Protein AF-A0A1G2L7D9-F1 (afdb_monomer_lite)

Sequence (430 aa):
MPPEPERQTEIPTSLQSEPVTEPSEKPWQTIEQIKQSLFDPHIISKKHDHEGRMATASEITRRRHESQSLRVDIGGRENTLAQIEQQTSVLSALKAEKIIVLEQRTENVLVRLKSILNIKDRSVGALETEIGSLTTEIETLVTQTEEARMELAMLRQPQENIPDPRKLLEAYYEKMETVPLTNTEKRELLKPEMLVELSTEEYIALWRRLNPHFLSHVTRQGFRDHNAMVYHSAGLQEFHNGLVSVLEDEKILRPPIAVHEGLRSRDEATVKRFLDDWVLQAENEEEAKDRLNRLLHFSFATAPKYPDQTAVHFAAQIVADGYYGGERNNESFFIYPSDILASQHHFAFNGWEKDFTQPQSETKWNDVFIWPSSVDNPGVLVDAGMVFLPETTLVDPETGSKYTSEMRTAEGEEKRVMIEDEKLISAFVK

pLDDT: mean 85.29, std 15.27, range [30.12, 97.19]

Secondary structure (DSSP, 8-state):
-PPPPP---PPPS------------PPPPPHHHHHHHHH-HHHHHHHH-HHHHHHHHHHHHHHHHHHHHHHHHHHHHHHHHHHHHHHHHHHHHHHHHHHHHHHHHHTSHHHHHHHHTTPPPHHHHHHHHHHHHHHHHHHHHHHHHHHHHHHHHHHHHHHHTSPPHHHHHHHHHHHHTTPPPPHHHHHHH--HHHHTTS-HHHHHHHHTTS-S-EEEEEE-EEE------GGG-TTTT-EEEHHHHHHHTTTEE--HHHHHS--SS--HHHHHHHHHTTTTT-SSHHHHHHHHHHHHH--SSSS-HHHHHHSEEEEESS--HHHH-SSTT--EEEEEEHHHHHHHSEEEESSS---SSS--SSGGG-EEEEE-S-SSS--EEGGGSEEE--SS----TTT--SS-EEEEEETTEEEEEE---HHHHHHH--

Radius of gyration: 44.43 Å; chains: 1; bounding box: 146×57×122 Å

Organism: NCBI:txid1802279

Structure (mmCIF, N/CA/C/O backbone):
data_AF-A0A1G2L7D9-F1
#
_entry.id   AF-A0A1G2L7D9-F1
#
loop_
_atom_site.group_PDB
_atom_site.id
_atom_site.type_symbol
_atom_site.label_atom_id
_atom_site.label_alt_id
_atom_site.label_comp_id
_atom_site.label_asym_id
_atom_site.label_entity_id
_atom_site.label_seq_id
_atom_site.pdbx_PDB_ins_code
_atom_site.Cartn_x
_atom_site.Cartn_y
_atom_site.Cartn_z
_atom_site.occupancy
_atom_site.B_iso_or_equiv
_atom_site.auth_seq_id
_atom_site.auth_comp_id
_atom_site.auth_asym_id
_atom_site.auth_atom_id
_atom_site.pdbx_PDB_model_num
ATOM 1 N N . MET A 1 1 ? 75.742 32.828 -12.464 1.00 40.09 1 MET A N 1
ATOM 2 C CA . MET A 1 1 ? 74.617 33.350 -11.663 1.00 40.09 1 MET A CA 1
ATOM 3 C C . MET A 1 1 ? 73.713 32.177 -11.337 1.00 40.09 1 MET A C 1
ATOM 5 O O . MET A 1 1 ? 73.421 31.432 -12.266 1.00 40.09 1 MET A O 1
ATOM 9 N N . PRO A 1 2 ? 73.378 31.940 -10.061 1.00 41.34 2 PRO A N 1
ATOM 10 C CA . PRO A 1 2 ? 72.496 30.842 -9.676 1.00 41.34 2 PRO A CA 1
ATOM 11 C C . PRO A 1 2 ? 71.041 31.168 -10.062 1.00 41.34 2 PRO A C 1
ATOM 13 O O . PRO A 1 2 ? 70.712 32.353 -10.164 1.00 41.34 2 PRO A O 1
ATOM 16 N N . PRO A 1 3 ? 70.181 30.160 -10.289 1.00 39.09 3 PRO A N 1
ATOM 17 C CA . PRO A 1 3 ? 68.755 30.390 -10.468 1.00 39.09 3 PRO A CA 1
ATOM 18 C C . PRO A 1 3 ? 68.093 30.717 -9.120 1.00 39.09 3 PRO A C 1
ATOM 20 O O . PRO A 1 3 ? 68.515 30.227 -8.071 1.00 39.09 3 PRO A O 1
ATOM 23 N N . GLU A 1 4 ? 67.090 31.595 -9.165 1.00 38.69 4 GLU A N 1
ATOM 24 C CA . GLU A 1 4 ? 66.264 32.006 -8.025 1.00 38.69 4 GLU A CA 1
ATOM 25 C C . GLU A 1 4 ? 65.520 30.819 -7.386 1.00 38.69 4 GLU A C 1
ATOM 27 O O . GLU A 1 4 ? 65.162 29.872 -8.090 1.00 38.69 4 GLU A O 1
ATOM 32 N N . PRO A 1 5 ? 65.255 30.861 -6.067 1.00 39.12 5 PRO A N 1
ATOM 33 C CA . PRO A 1 5 ? 64.509 29.814 -5.386 1.00 39.12 5 PRO A CA 1
ATOM 34 C C . PRO A 1 5 ? 63.020 29.875 -5.750 1.00 39.12 5 PRO A C 1
ATOM 36 O O . PRO A 1 5 ? 62.409 30.945 -5.804 1.00 39.12 5 PRO A O 1
ATOM 39 N N . GLU A 1 6 ? 62.442 28.697 -5.971 1.00 36.28 6 GLU A N 1
ATOM 40 C CA . GLU A 1 6 ? 61.023 28.485 -6.246 1.00 36.28 6 GLU A CA 1
ATOM 41 C C . GLU A 1 6 ? 60.144 29.092 -5.141 1.00 36.28 6 GLU A C 1
ATOM 43 O O . GLU A 1 6 ? 60.313 28.816 -3.950 1.00 36.28 6 GLU A O 1
ATOM 48 N N . ARG A 1 7 ? 59.167 29.917 -5.540 1.00 33.38 7 ARG A N 1
ATOM 49 C CA . ARG A 1 7 ? 58.072 30.338 -4.661 1.00 33.38 7 ARG A CA 1
ATOM 50 C C . ARG A 1 7 ? 57.238 29.113 -4.304 1.00 33.38 7 ARG A C 1
ATOM 52 O O . ARG A 1 7 ? 56.515 28.592 -5.148 1.00 33.38 7 ARG A O 1
ATOM 59 N N . GLN A 1 8 ? 57.290 28.715 -3.039 1.00 33.31 8 GLN A N 1
ATOM 60 C CA . GLN A 1 8 ? 56.286 27.848 -2.439 1.00 33.31 8 GLN A CA 1
ATOM 61 C C . GLN A 1 8 ? 54.942 28.585 -2.450 1.00 33.31 8 GLN A C 1
ATOM 63 O O . GLN A 1 8 ? 54.751 29.571 -1.742 1.00 33.31 8 GLN A O 1
ATOM 68 N N . THR A 1 9 ? 54.012 28.135 -3.287 1.00 35.41 9 THR A N 1
ATOM 69 C CA . THR A 1 9 ? 52.592 28.449 -3.126 1.00 35.41 9 THR A CA 1
ATOM 70 C C . THR A 1 9 ? 52.074 27.686 -1.914 1.00 35.41 9 THR A C 1
ATOM 72 O O . THR A 1 9 ? 51.945 26.463 -1.952 1.00 35.41 9 THR A O 1
ATOM 75 N N . GLU A 1 10 ? 51.809 28.419 -0.836 1.00 32.94 10 GLU A N 1
ATOM 76 C CA . GLU A 1 10 ? 51.094 27.939 0.342 1.00 32.94 10 GLU A CA 1
ATOM 77 C C . GLU A 1 10 ? 49.702 27.437 -0.070 1.00 32.94 10 GLU A C 1
ATOM 79 O O . GLU A 1 10 ? 48.875 28.182 -0.600 1.00 32.94 10 GLU A O 1
ATOM 84 N N . ILE A 1 11 ? 49.454 26.147 0.153 1.00 34.97 11 ILE A N 1
ATOM 85 C CA . ILE A 1 11 ? 48.125 25.543 0.063 1.00 34.97 11 ILE A CA 1
ATOM 86 C C . ILE A 1 11 ? 47.335 26.015 1.297 1.00 34.97 11 ILE A C 1
ATOM 88 O O . ILE A 1 11 ? 47.858 25.909 2.408 1.00 34.97 11 ILE A O 1
ATOM 92 N N . PRO A 1 12 ? 46.094 26.516 1.157 1.00 31.91 12 PRO A N 1
ATOM 93 C CA . PRO A 1 12 ? 45.300 26.952 2.298 1.00 31.91 12 PRO A CA 1
ATOM 94 C C . PRO A 1 12 ? 45.054 25.808 3.287 1.00 31.91 12 PRO A C 1
ATOM 96 O O . PRO A 1 12 ? 44.470 24.779 2.941 1.00 31.91 12 PRO A O 1
ATOM 99 N N . THR A 1 13 ? 45.453 26.019 4.539 1.00 35.25 13 THR A N 1
ATOM 100 C CA . THR A 1 13 ? 45.227 25.136 5.691 1.00 35.25 13 THR A CA 1
ATOM 101 C C . THR A 1 13 ? 43.737 25.078 6.063 1.00 35.25 13 THR A C 1
ATOM 103 O O . THR A 1 13 ? 43.309 25.644 7.063 1.00 35.25 13 THR A O 1
ATOM 106 N N . SER A 1 14 ? 42.921 24.418 5.239 1.00 38.12 14 SER A N 1
ATOM 107 C CA . SER A 1 14 ? 41.521 24.079 5.565 1.00 38.12 14 SER A CA 1
ATOM 108 C C . SER A 1 14 ? 41.103 22.673 5.117 1.00 38.12 14 SER A C 1
ATOM 110 O O . SER A 1 14 ? 39.926 22.339 5.127 1.00 38.12 14 SER A O 1
ATOM 112 N N . LEU A 1 15 ? 42.072 21.811 4.801 1.00 36.34 15 LEU A N 1
ATOM 113 C CA . LEU A 1 15 ? 41.866 20.373 4.616 1.00 36.34 15 LEU A CA 1
ATOM 114 C C . LEU A 1 15 ? 42.503 19.616 5.786 1.00 36.34 15 LEU A C 1
ATOM 116 O O . LEU A 1 15 ? 43.471 18.880 5.623 1.00 36.34 15 LEU A O 1
ATOM 120 N N . GLN A 1 16 ? 41.981 19.833 6.993 1.00 31.48 16 GLN A N 1
ATOM 121 C CA . GLN A 1 16 ? 42.098 18.817 8.033 1.00 31.48 16 GLN A CA 1
ATOM 122 C C . GLN A 1 16 ? 40.957 17.838 7.794 1.00 31.48 16 GLN A C 1
ATOM 124 O O . GLN A 1 16 ? 39.798 18.141 8.057 1.00 31.48 16 GLN A O 1
ATOM 129 N N . SER A 1 17 ? 41.307 16.695 7.212 1.00 36.06 17 SER A N 1
ATOM 130 C CA . SER A 1 17 ? 40.458 15.516 7.135 1.00 36.06 17 SER A CA 1
ATOM 131 C C . SER A 1 17 ? 39.914 15.208 8.527 1.00 36.06 17 SER A C 1
ATOM 133 O O . SER A 1 17 ? 40.682 14.839 9.422 1.00 36.06 17 SER A O 1
ATOM 135 N N . GLU A 1 18 ? 38.605 15.364 8.709 1.00 33.50 18 GLU A N 1
ATOM 136 C CA . GLU A 1 18 ? 37.915 14.712 9.815 1.00 33.50 18 GLU A CA 1
ATOM 137 C C . GLU A 1 18 ? 38.240 13.212 9.756 1.00 33.50 18 GLU A C 1
ATOM 139 O O . GLU A 1 18 ? 38.334 12.647 8.658 1.00 33.50 18 GLU A O 1
ATOM 144 N N . PRO A 1 19 ? 38.483 12.555 10.901 1.00 30.12 19 PRO A N 1
ATOM 145 C CA . PRO A 1 19 ? 38.727 11.127 10.903 1.00 30.12 19 PRO A CA 1
ATOM 146 C C . PRO A 1 19 ? 37.493 10.452 10.310 1.00 30.12 19 PRO A C 1
ATOM 148 O O . PRO A 1 19 ? 36.387 10.603 10.825 1.00 30.12 19 PRO A O 1
ATOM 151 N N . VAL A 1 20 ? 37.701 9.727 9.210 1.00 39.03 20 VAL A N 1
ATOM 152 C CA . VAL A 1 20 ? 36.717 8.815 8.637 1.00 39.03 20 VAL A CA 1
ATOM 153 C C . VAL A 1 20 ? 36.419 7.786 9.719 1.00 39.03 20 VAL A C 1
ATOM 155 O O . VAL A 1 20 ? 37.150 6.814 9.894 1.00 39.03 20 VAL A O 1
ATOM 158 N N . THR A 1 21 ? 35.377 8.033 10.510 1.00 34.94 21 THR A N 1
ATOM 159 C CA . THR A 1 21 ? 34.722 6.976 11.265 1.00 34.94 21 THR A CA 1
ATOM 160 C C . THR A 1 21 ? 34.215 5.998 10.226 1.00 34.94 21 THR A C 1
ATOM 162 O O . THR A 1 21 ? 33.288 6.322 9.481 1.00 34.94 21 THR A O 1
ATOM 165 N N . GLU A 1 22 ? 34.862 4.834 10.147 1.00 33.78 22 GLU A N 1
ATOM 166 C CA . GLU A 1 22 ? 34.307 3.674 9.461 1.00 33.78 22 GLU A CA 1
ATOM 167 C C . GLU A 1 22 ? 32.828 3.574 9.855 1.00 33.78 22 GLU A C 1
ATOM 169 O O . GLU A 1 22 ? 32.513 3.635 11.054 1.00 33.78 22 GLU A O 1
ATOM 174 N N . PRO A 1 23 ? 31.899 3.513 8.885 1.00 36.91 23 PRO A N 1
ATOM 175 C CA . PRO A 1 23 ? 30.508 3.306 9.216 1.00 36.91 23 PRO A CA 1
ATOM 176 C C . PRO A 1 23 ? 30.445 1.967 9.937 1.00 36.91 23 PRO A C 1
ATOM 178 O O . PRO A 1 23 ? 30.709 0.925 9.349 1.00 36.91 23 PRO A O 1
ATOM 181 N N . SER A 1 24 ? 30.142 2.023 11.234 1.00 34.25 24 SER A N 1
ATOM 182 C CA . SER A 1 24 ? 29.704 0.877 12.017 1.00 34.25 24 SER A CA 1
ATOM 183 C C . SER A 1 24 ? 28.683 0.125 11.168 1.00 34.25 24 SER A C 1
ATOM 185 O O . SER A 1 24 ? 27.582 0.635 10.936 1.00 34.25 24 SER A O 1
ATOM 187 N N . GLU A 1 25 ? 29.091 -1.020 10.615 1.00 38.12 25 GLU A N 1
ATOM 188 C CA . GLU A 1 25 ? 28.216 -1.887 9.842 1.00 38.12 25 GLU A CA 1
ATOM 189 C C . GLU A 1 25 ? 27.104 -2.324 10.791 1.00 38.12 25 GLU A C 1
ATOM 191 O O . GLU A 1 25 ? 27.263 -3.224 11.620 1.00 38.12 25 GLU A O 1
ATOM 196 N N . LYS A 1 26 ? 25.965 -1.626 10.723 1.00 45.72 26 LYS A N 1
ATOM 197 C CA . LYS A 1 26 ? 24.742 -2.107 11.349 1.00 45.72 26 LYS A CA 1
ATOM 198 C C . LYS A 1 26 ? 24.518 -3.520 10.801 1.00 45.72 26 LYS A C 1
ATOM 200 O O . LYS A 1 26 ? 24.588 -3.691 9.583 1.00 45.72 26 LYS A O 1
ATOM 205 N N . PRO A 1 27 ? 24.253 -4.519 11.657 1.00 53.59 27 PRO A N 1
ATOM 206 C CA . PRO A 1 27 ? 23.970 -5.862 11.181 1.00 53.59 27 PRO A CA 1
ATOM 207 C C . PRO A 1 27 ? 22.823 -5.796 10.171 1.00 53.59 27 PRO A C 1
ATOM 209 O O . PRO A 1 27 ? 21.796 -5.164 10.440 1.00 53.59 27 PRO A O 1
ATOM 212 N N . TRP A 1 28 ? 23.035 -6.408 9.004 1.00 60.31 28 TRP A N 1
ATOM 213 C CA . TRP A 1 28 ? 22.030 -6.510 7.953 1.00 60.31 28 TRP A CA 1
ATOM 214 C C . TRP A 1 28 ? 20.752 -7.097 8.554 1.00 60.31 28 TRP A C 1
ATOM 216 O O . TRP A 1 28 ? 20.782 -8.166 9.166 1.00 60.31 28 TRP A O 1
ATOM 226 N N . GLN A 1 29 ? 19.646 -6.364 8.435 1.00 78.19 29 GLN A N 1
ATOM 227 C CA . GLN A 1 29 ? 18.351 -6.865 8.876 1.00 78.19 29 GLN A CA 1
ATOM 228 C C . GLN A 1 29 ? 17.922 -8.007 7.957 1.00 78.19 29 GLN A C 1
ATOM 230 O O . GLN A 1 29 ? 18.119 -7.930 6.744 1.00 78.19 29 GLN A O 1
ATOM 235 N N . THR A 1 30 ? 17.333 -9.061 8.519 1.00 88.19 30 THR A N 1
ATOM 236 C CA . THR A 1 30 ? 16.725 -10.112 7.691 1.00 88.19 30 THR A CA 1
ATOM 237 C C . THR A 1 30 ? 15.450 -9.587 7.030 1.00 88.19 30 THR A C 1
ATOM 239 O O . THR A 1 30 ? 14.830 -8.639 7.525 1.00 88.19 30 THR A O 1
ATOM 242 N N . ILE A 1 31 ? 15.021 -10.224 5.938 1.00 87.69 31 ILE A N 1
ATOM 243 C CA . ILE A 1 31 ? 13.773 -9.878 5.244 1.00 87.69 31 ILE A CA 1
ATOM 244 C C . ILE A 1 31 ? 12.590 -9.898 6.223 1.00 87.69 31 ILE A C 1
ATOM 246 O O . ILE A 1 31 ? 11.779 -8.975 6.242 1.00 87.69 31 ILE A O 1
ATOM 250 N N . GLU A 1 32 ? 12.530 -10.882 7.120 1.00 90.19 32 GLU A N 1
ATOM 251 C CA . GLU A 1 32 ? 11.483 -10.999 8.140 1.00 90.19 32 GLU A CA 1
ATOM 252 C C . GLU A 1 32 ? 11.496 -9.834 9.132 1.00 90.19 32 GLU A C 1
ATOM 254 O O . GLU A 1 32 ? 10.436 -9.359 9.536 1.00 90.19 32 GLU A O 1
ATOM 259 N N . GLN A 1 33 ? 12.677 -9.342 9.519 1.00 91.56 33 GLN A N 1
ATOM 260 C CA . GLN A 1 33 ? 12.797 -8.180 10.405 1.00 91.56 33 GLN A CA 1
ATOM 261 C C . GLN A 1 33 ? 12.321 -6.896 9.716 1.00 91.56 33 GLN A C 1
ATOM 263 O O . GLN A 1 33 ? 11.715 -6.026 10.354 1.00 91.56 33 GLN A O 1
ATOM 268 N N . ILE A 1 34 ? 12.564 -6.782 8.410 1.00 90.81 34 ILE A N 1
ATOM 269 C CA . ILE A 1 34 ? 12.076 -5.662 7.608 1.00 90.81 34 ILE A CA 1
ATOM 270 C C . ILE A 1 34 ? 10.555 -5.757 7.448 1.00 90.81 34 ILE A C 1
ATOM 272 O O . ILE A 1 34 ? 9.870 -4.777 7.740 1.00 90.81 34 ILE A O 1
ATOM 276 N N . LYS A 1 35 ? 10.002 -6.935 7.120 1.00 93.25 35 LYS A N 1
ATOM 277 C CA . LYS A 1 35 ? 8.545 -7.164 7.076 1.00 93.25 35 LYS A CA 1
ATOM 278 C C . LYS A 1 35 ? 7.879 -6.817 8.408 1.00 93.25 35 LYS A C 1
ATOM 280 O O . LYS A 1 35 ? 6.889 -6.096 8.434 1.00 93.25 35 LYS A O 1
ATOM 285 N N . GLN A 1 36 ? 8.459 -7.236 9.529 1.00 93.06 36 GLN A N 1
ATOM 286 C CA . GLN A 1 36 ? 7.995 -6.848 10.864 1.00 93.06 36 GLN A CA 1
ATOM 287 C C . GLN A 1 36 ? 7.987 -5.324 11.061 1.00 93.06 36 GLN A C 1
ATOM 289 O O . GLN A 1 36 ? 7.012 -4.767 11.555 1.00 93.06 36 GLN A O 1
ATOM 294 N N . SER A 1 37 ? 9.036 -4.625 10.631 1.00 92.25 37 SER A N 1
ATOM 295 C CA . SER A 1 37 ? 9.110 -3.159 10.728 1.00 92.25 37 SER A CA 1
ATOM 296 C C . SER A 1 37 ? 8.090 -2.442 9.827 1.00 92.25 37 SER A C 1
ATOM 298 O O . SER A 1 37 ? 7.632 -1.342 10.152 1.00 92.25 37 SER A O 1
ATOM 300 N N . LEU A 1 38 ? 7.727 -3.059 8.701 1.00 93.75 38 LEU A N 1
ATOM 301 C CA . LEU A 1 38 ? 6.766 -2.527 7.737 1.00 93.75 38 LEU A CA 1
ATOM 302 C C . LEU A 1 38 ? 5.308 -2.833 8.094 1.00 93.75 38 LEU A C 1
ATOM 304 O O . LEU A 1 38 ? 4.444 -2.011 7.789 1.00 93.75 38 LEU A O 1
ATOM 308 N N . PHE A 1 39 ? 5.027 -3.961 8.745 1.00 95.12 39 PHE A N 1
ATOM 309 C CA . PHE A 1 39 ? 3.656 -4.460 8.871 1.00 95.12 39 PHE A CA 1
ATOM 310 C C . PHE A 1 39 ? 3.193 -4.742 10.298 1.00 95.12 39 PHE A C 1
ATOM 312 O O . PHE A 1 39 ? 1.989 -4.773 10.508 1.00 95.12 39 PHE A O 1
ATOM 319 N N . ASP A 1 40 ? 4.079 -4.927 11.285 1.00 94.94 40 ASP A N 1
ATOM 320 C CA . ASP A 1 40 ? 3.654 -5.233 12.658 1.00 94.94 40 ASP A CA 1
ATOM 321 C C . ASP A 1 40 ? 3.187 -3.953 13.389 1.00 94.94 40 ASP A C 1
ATOM 323 O O . ASP A 1 40 ? 4.020 -3.108 13.756 1.00 94.94 40 ASP A O 1
ATOM 327 N N . PRO A 1 41 ? 1.880 -3.806 13.697 1.00 94.31 41 PRO A N 1
ATOM 328 C CA . PRO A 1 41 ? 1.344 -2.622 14.373 1.00 94.31 41 PRO A CA 1
ATOM 329 C C . PRO A 1 41 ? 1.965 -2.378 15.753 1.00 94.31 41 PRO A C 1
ATOM 331 O O . PRO A 1 41 ? 2.072 -1.237 16.215 1.00 94.31 41 PRO A O 1
ATOM 334 N N . HIS A 1 42 ? 2.406 -3.436 16.438 1.00 92.94 42 HIS A N 1
ATOM 335 C CA . HIS A 1 42 ? 3.079 -3.324 17.725 1.00 92.94 42 HIS A CA 1
ATOM 336 C C . HIS A 1 42 ? 4.458 -2.675 17.585 1.00 92.94 42 HIS A C 1
ATOM 338 O O . HIS A 1 42 ? 4.832 -1.824 18.401 1.00 92.94 42 HIS A O 1
ATOM 344 N N . ILE A 1 43 ? 5.221 -3.073 16.567 1.00 94.38 43 ILE A N 1
ATOM 345 C CA . ILE A 1 43 ? 6.553 -2.523 16.297 1.00 94.38 43 ILE A CA 1
ATOM 346 C C . ILE A 1 43 ? 6.427 -1.086 15.793 1.00 94.38 43 ILE A C 1
ATOM 348 O O . ILE A 1 43 ? 7.104 -0.198 16.318 1.00 94.38 43 ILE A O 1
ATOM 352 N N . ILE A 1 44 ? 5.499 -0.840 14.866 1.00 95.06 44 ILE A N 1
ATOM 353 C CA . ILE A 1 44 ? 5.209 0.494 14.326 1.00 95.06 44 ILE A CA 1
ATOM 354 C C . ILE A 1 44 ? 4.811 1.448 15.457 1.00 95.06 44 ILE A C 1
ATOM 356 O O . ILE A 1 44 ? 5.441 2.491 15.636 1.00 95.06 44 ILE A O 1
ATOM 360 N N . SER A 1 45 ? 3.837 1.068 16.292 1.00 94.94 45 SER A N 1
ATOM 361 C CA . SER A 1 45 ? 3.395 1.911 17.414 1.00 94.94 45 SER A CA 1
ATOM 362 C C . SER A 1 45 ? 4.506 2.202 18.418 1.00 94.94 45 SER A C 1
ATOM 364 O O . SER A 1 45 ? 4.590 3.308 18.942 1.00 94.94 45 SER A O 1
ATOM 366 N N . LYS A 1 46 ? 5.403 1.242 18.680 1.00 93.75 46 LYS A N 1
ATOM 367 C CA . LYS A 1 46 ? 6.550 1.461 19.572 1.00 93.75 46 LYS A CA 1
ATOM 368 C C . LYS A 1 46 ? 7.486 2.555 19.052 1.00 93.75 46 LYS A C 1
ATOM 370 O O . LYS A 1 46 ? 8.083 3.257 19.866 1.00 93.75 46 LYS A O 1
ATOM 375 N N . LYS A 1 47 ? 7.638 2.660 17.731 1.00 92.81 47 LYS A N 1
ATOM 376 C CA . LYS A 1 47 ? 8.557 3.596 17.077 1.00 92.81 47 LYS A CA 1
ATOM 377 C C . LYS A 1 47 ? 7.930 4.970 16.837 1.00 92.81 47 LYS A C 1
ATOM 379 O O . LYS A 1 47 ? 8.609 5.970 17.041 1.00 92.81 47 LYS A O 1
ATOM 384 N N . HIS A 1 48 ? 6.663 5.015 16.426 1.00 93.12 48 HIS A N 1
ATOM 385 C CA . HIS A 1 48 ? 6.026 6.242 15.930 1.00 93.12 48 HIS A CA 1
ATOM 386 C C . HIS A 1 48 ? 4.968 6.842 16.858 1.00 93.12 48 HIS A C 1
ATOM 388 O O . HIS A 1 48 ? 4.681 8.026 16.728 1.00 93.12 48 HIS A O 1
ATOM 394 N N . ASP A 1 49 ? 4.396 6.066 17.783 1.00 93.81 49 ASP A N 1
ATOM 395 C CA . ASP A 1 49 ? 3.280 6.522 18.619 1.00 93.81 49 ASP A CA 1
ATOM 396 C C . ASP A 1 49 ? 3.403 6.017 20.065 1.00 93.81 49 ASP A C 1
ATOM 398 O O . ASP A 1 49 ? 2.568 5.277 20.594 1.00 93.81 49 ASP A O 1
ATOM 402 N N . HIS A 1 50 ? 4.506 6.389 20.723 1.00 92.94 50 HIS A N 1
ATOM 403 C CA . HIS A 1 50 ? 4.735 6.007 22.117 1.00 92.94 50 HIS A CA 1
ATOM 404 C C . HIS A 1 50 ? 3.641 6.560 23.045 1.00 92.94 50 HIS A C 1
ATOM 406 O O . HIS A 1 50 ? 3.154 5.844 23.922 1.00 92.94 50 HIS A O 1
ATOM 412 N N . GLU A 1 51 ? 3.230 7.812 22.838 1.00 93.75 51 GLU A N 1
ATOM 413 C CA . GLU A 1 51 ? 2.203 8.464 23.650 1.00 93.75 51 GLU A CA 1
ATOM 414 C C . GLU A 1 51 ? 0.825 7.826 23.448 1.00 93.75 51 GLU A C 1
ATOM 416 O O . GLU A 1 51 ? 0.186 7.452 24.435 1.00 93.75 51 GLU A O 1
ATOM 421 N N . GLY A 1 52 ? 0.388 7.612 22.200 1.00 93.56 52 GLY A N 1
ATOM 422 C CA . GLY A 1 52 ? -0.880 6.949 21.894 1.00 93.56 52 GLY A CA 1
ATOM 423 C C . GLY A 1 52 ? -0.926 5.510 22.403 1.00 93.56 52 GLY A C 1
ATOM 424 O O . GLY A 1 52 ? -1.948 5.074 22.948 1.00 93.56 52 GLY A O 1
ATOM 425 N N . ARG A 1 53 ? 0.205 4.795 22.359 1.00 93.69 53 ARG A N 1
ATOM 426 C CA . ARG A 1 53 ? 0.344 3.460 22.958 1.00 93.69 53 ARG A CA 1
ATOM 427 C C . ARG A 1 53 ? 0.123 3.499 24.469 1.00 93.69 53 ARG A C 1
ATOM 429 O O . ARG A 1 53 ? -0.631 2.680 24.998 1.00 93.69 53 ARG A O 1
ATOM 436 N N . MET A 1 54 ? 0.776 4.425 25.169 1.00 94.94 54 MET A N 1
ATOM 437 C CA . MET A 1 54 ? 0.655 4.560 26.625 1.00 94.94 54 MET A CA 1
ATOM 438 C C . MET A 1 54 ? -0.747 5.019 27.041 1.00 94.94 54 MET A C 1
ATOM 440 O O . MET A 1 54 ? -1.302 4.492 28.011 1.00 94.94 54 MET A O 1
ATOM 444 N N . ALA A 1 55 ? -1.351 5.938 26.287 1.00 94.94 55 ALA A N 1
ATOM 445 C CA . ALA A 1 55 ? -2.721 6.390 26.496 1.00 94.94 55 ALA A CA 1
ATOM 446 C C . ALA A 1 55 ? -3.726 5.241 26.316 1.00 94.94 55 ALA A C 1
ATOM 448 O O . ALA A 1 55 ? -4.545 4.997 27.202 1.00 94.94 55 ALA A O 1
ATOM 449 N N . THR A 1 56 ? -3.613 4.471 25.230 1.00 94.50 56 THR A N 1
ATOM 450 C CA . THR A 1 56 ? -4.488 3.318 24.955 1.00 94.50 56 THR A CA 1
ATOM 451 C C . THR A 1 56 ? -4.337 2.230 26.017 1.00 94.50 56 THR A C 1
ATOM 453 O O . THR A 1 56 ? -5.333 1.694 26.503 1.00 94.50 56 THR A O 1
ATOM 456 N N . ALA A 1 57 ? -3.107 1.930 26.447 1.00 94.38 57 ALA A N 1
ATOM 457 C CA . ALA A 1 57 ? -2.857 0.967 27.520 1.00 94.38 57 ALA A CA 1
ATOM 458 C C . ALA A 1 57 ? -3.460 1.420 28.863 1.00 94.38 57 ALA A C 1
ATOM 460 O O . ALA A 1 57 ? -4.036 0.609 29.598 1.00 94.38 57 ALA A O 1
ATOM 461 N N . SER A 1 58 ? -3.361 2.716 29.168 1.00 95.12 58 SER A N 1
ATOM 462 C CA . SER A 1 58 ? -3.948 3.314 30.371 1.00 95.12 58 SER A CA 1
ATOM 463 C C . SER A 1 58 ? -5.474 3.259 30.329 1.00 95.12 58 SER A C 1
ATOM 465 O O . SER A 1 58 ? -6.099 2.845 31.305 1.00 95.12 58 SER A O 1
ATOM 467 N N . GLU A 1 59 ? -6.078 3.583 29.184 1.00 94.50 59 GLU A N 1
ATOM 468 C CA . GLU A 1 59 ? -7.525 3.509 28.982 1.00 94.50 59 GLU A CA 1
ATOM 469 C C . GLU A 1 59 ? -8.034 2.068 29.102 1.00 94.50 59 GLU A C 1
ATOM 471 O O . GLU A 1 59 ? -8.970 1.810 29.856 1.00 94.50 59 GLU A O 1
ATOM 476 N N . ILE A 1 60 ? -7.372 1.098 28.463 1.00 94.81 60 ILE A N 1
ATOM 477 C CA . ILE A 1 60 ? -7.692 -0.332 28.604 1.00 94.81 60 ILE A CA 1
ATOM 478 C C . ILE A 1 60 ? -7.646 -0.765 30.073 1.00 94.81 60 ILE A C 1
ATOM 480 O O . ILE A 1 60 ? -8.544 -1.466 30.546 1.00 94.81 60 ILE A O 1
ATOM 484 N N . THR A 1 61 ? -6.614 -0.348 30.807 1.00 95.25 61 THR A N 1
ATOM 485 C CA . THR A 1 61 ? -6.460 -0.681 32.230 1.00 95.25 61 THR A CA 1
ATOM 486 C C . THR A 1 61 ? -7.590 -0.077 33.058 1.00 95.25 61 THR A C 1
ATOM 488 O O . THR A 1 61 ? -8.208 -0.776 33.862 1.00 95.25 61 THR A O 1
ATOM 491 N N . ARG A 1 62 ? -7.923 1.193 32.807 1.00 93.56 62 ARG A N 1
ATOM 492 C CA . ARG A 1 62 ? -9.023 1.894 33.470 1.00 93.56 62 ARG A CA 1
ATOM 493 C C . ARG A 1 62 ? -10.368 1.214 33.211 1.00 93.56 62 ARG A C 1
ATOM 495 O O . ARG A 1 62 ? -11.104 0.973 34.161 1.00 93.56 62 ARG A O 1
ATOM 502 N N . ARG A 1 63 ? -10.664 0.838 31.961 1.00 92.12 63 ARG A N 1
ATOM 503 C CA . ARG A 1 63 ? -11.910 0.140 31.589 1.00 92.12 63 ARG A CA 1
ATOM 504 C C . ARG A 1 63 ? -12.019 -1.249 32.199 1.00 92.12 63 ARG A C 1
ATOM 506 O O . ARG A 1 63 ? -13.095 -1.636 32.645 1.00 92.12 63 ARG A O 1
ATOM 513 N N . ARG A 1 64 ? -10.911 -1.992 32.274 1.00 92.62 64 ARG A N 1
ATOM 514 C CA . ARG A 1 64 ? -10.878 -3.283 32.980 1.00 92.62 64 ARG A CA 1
ATOM 515 C C . ARG A 1 64 ? -11.185 -3.113 34.464 1.00 92.62 64 ARG A C 1
ATOM 517 O O . ARG A 1 64 ? -11.960 -3.897 35.001 1.00 92.62 64 ARG A O 1
ATOM 524 N N . HIS A 1 65 ? -10.615 -2.092 35.101 1.00 92.75 65 HIS A N 1
ATOM 525 C CA . HIS A 1 65 ? -10.877 -1.810 36.509 1.00 92.75 65 HIS A CA 1
ATOM 526 C C . HIS A 1 65 ? -12.333 -1.384 36.752 1.00 92.75 65 HIS A C 1
ATOM 528 O O . HIS A 1 65 ? -12.978 -1.922 37.644 1.00 92.75 65 HIS A O 1
ATOM 534 N N . GLU A 1 66 ? -12.872 -0.495 35.912 1.00 91.25 66 GLU A N 1
ATOM 535 C CA . GLU A 1 66 ? -14.277 -0.062 35.935 1.00 91.25 66 GLU A CA 1
ATOM 536 C C . GLU A 1 66 ? -15.234 -1.257 35.780 1.00 91.25 66 GLU A C 1
ATOM 538 O O . GLU A 1 66 ? -16.134 -1.451 36.596 1.00 91.25 66 GLU A O 1
ATOM 543 N N . SER A 1 67 ? -14.977 -2.124 34.796 1.00 90.75 67 SER A N 1
ATOM 544 C CA . SER A 1 67 ? -15.760 -3.343 34.561 1.00 90.75 67 SER A CA 1
ATOM 545 C C . SER A 1 67 ? -15.683 -4.321 35.736 1.00 90.75 67 SER A C 1
ATOM 547 O O . SER A 1 67 ? -16.696 -4.895 36.137 1.00 90.75 67 SER A O 1
ATOM 549 N N . GLN A 1 68 ? -14.495 -4.500 36.321 1.00 91.75 68 GLN A N 1
ATOM 550 C CA . GLN A 1 68 ? -14.311 -5.369 37.478 1.00 91.75 68 GLN A CA 1
ATOM 551 C C . GLN A 1 68 ? -15.029 -4.826 38.717 1.00 91.75 68 GLN A C 1
ATOM 553 O O . GLN A 1 68 ? -15.700 -5.604 39.390 1.00 91.75 68 GLN A O 1
ATOM 558 N N . SER A 1 69 ? -14.920 -3.523 38.998 1.00 92.00 69 SER A N 1
ATOM 559 C CA . SER A 1 69 ? -15.617 -2.875 40.117 1.00 92.00 69 SER A CA 1
ATOM 560 C C . SER A 1 69 ? -17.126 -3.050 39.989 1.00 92.00 69 SER A C 1
ATOM 562 O O . SER A 1 69 ? -17.750 -3.602 40.888 1.00 92.00 69 SER A O 1
ATOM 564 N N . LEU A 1 70 ? -17.696 -2.713 38.827 1.00 91.81 70 LEU A N 1
ATOM 565 C CA . LEU A 1 70 ? -19.130 -2.876 38.575 1.00 91.81 70 LEU A CA 1
ATOM 566 C C . LEU A 1 70 ? -19.576 -4.332 38.690 1.00 91.81 70 LEU A C 1
ATOM 568 O O . LEU A 1 70 ? -20.646 -4.609 39.219 1.00 91.81 70 LEU A O 1
ATOM 572 N N . ARG A 1 71 ? -18.755 -5.288 38.245 1.00 91.94 71 ARG A N 1
ATOM 573 C CA . ARG A 1 71 ? -19.067 -6.713 38.400 1.00 91.94 71 ARG A CA 1
ATOM 574 C C . ARG A 1 71 ? -19.101 -7.144 39.868 1.00 91.94 71 ARG A C 1
ATOM 576 O O . ARG A 1 71 ? -19.934 -7.975 40.225 1.00 91.94 71 ARG A O 1
ATOM 583 N N . VAL A 1 72 ? -18.209 -6.607 40.702 1.00 93.12 72 VAL A N 1
ATOM 584 C CA . VAL A 1 72 ? -18.229 -6.845 42.152 1.00 93.12 72 VAL A CA 1
ATOM 585 C C . VAL A 1 72 ? -19.475 -6.219 42.777 1.00 93.12 72 VAL A C 1
ATOM 587 O O . VAL A 1 72 ? -20.165 -6.907 43.527 1.00 93.12 72 VAL A O 1
ATOM 590 N N . ASP A 1 73 ? -19.809 -4.978 42.420 1.00 92.06 73 ASP A N 1
ATOM 591 C CA . ASP A 1 73 ? -20.984 -4.269 42.944 1.00 92.06 73 ASP A CA 1
ATOM 592 C C . ASP A 1 73 ? -22.293 -4.980 42.563 1.00 92.06 73 ASP A C 1
ATOM 594 O O . ASP A 1 73 ? -23.149 -5.221 43.417 1.00 92.06 73 ASP A O 1
ATOM 598 N N . ILE A 1 74 ? -22.420 -5.405 41.300 1.00 92.69 74 ILE A N 1
ATOM 599 C CA . ILE A 1 74 ? -23.564 -6.181 40.803 1.00 92.69 74 ILE A CA 1
ATOM 600 C C . ILE A 1 74 ? -23.672 -7.511 41.545 1.00 92.69 74 ILE A C 1
ATOM 602 O O . ILE A 1 74 ? -24.739 -7.817 42.068 1.00 92.69 74 ILE A O 1
ATOM 606 N N . GLY A 1 75 ? -22.580 -8.275 41.659 1.00 91.94 75 GLY A N 1
ATOM 607 C CA . GLY A 1 75 ? -22.597 -9.550 42.383 1.00 91.94 75 GLY A CA 1
ATOM 608 C C . GLY A 1 75 ? -22.941 -9.384 43.869 1.00 91.94 75 GLY A C 1
ATOM 609 O O . GLY A 1 75 ? -23.663 -10.200 44.441 1.00 91.94 75 GLY A O 1
ATOM 610 N N . GLY A 1 76 ? -22.477 -8.299 44.498 1.00 92.06 76 GLY A N 1
ATOM 611 C CA . GLY A 1 76 ? -22.862 -7.929 45.858 1.00 92.06 76 GLY A CA 1
ATOM 612 C C . GLY A 1 76 ? -24.362 -7.658 45.978 1.00 92.06 76 GLY A C 1
ATOM 613 O O . GLY A 1 76 ? -25.014 -8.191 46.878 1.00 92.06 76 GLY A O 1
ATOM 614 N N . ARG A 1 77 ? -24.934 -6.885 45.047 1.00 92.12 77 ARG A N 1
ATOM 615 C CA . ARG A 1 77 ? -26.360 -6.538 45.078 1.00 92.12 77 ARG A CA 1
ATOM 616 C C . ARG A 1 77 ? -27.271 -7.706 44.699 1.00 92.12 77 ARG A C 1
ATOM 618 O O . ARG A 1 77 ? -28.331 -7.844 45.305 1.00 92.12 77 ARG A O 1
ATOM 625 N N . GLU A 1 78 ? -26.843 -8.583 43.790 1.00 93.38 78 GLU A N 1
ATOM 626 C CA . GLU A 1 78 ? -27.519 -9.850 43.470 1.00 93.38 78 GLU A CA 1
ATOM 627 C C . GLU A 1 78 ? -27.608 -10.764 44.697 1.00 93.38 78 GLU A C 1
ATOM 629 O O . GLU A 1 78 ? -28.672 -11.314 44.978 1.00 93.38 78 GLU A O 1
ATOM 634 N N . ASN A 1 79 ? -26.529 -10.868 45.481 1.00 94.00 79 ASN A N 1
ATOM 635 C CA . ASN A 1 79 ? -26.541 -11.629 46.732 1.00 94.00 79 ASN A CA 1
ATOM 636 C C . ASN A 1 79 ? -27.521 -11.040 47.756 1.00 94.00 79 ASN A C 1
ATOM 638 O O . ASN A 1 79 ? -28.270 -11.787 48.384 1.00 94.00 79 ASN A O 1
ATOM 642 N N . THR A 1 80 ? -27.550 -9.713 47.914 1.00 91.94 80 THR A N 1
ATOM 643 C CA . THR A 1 80 ? -28.510 -9.047 48.810 1.00 91.94 80 THR A CA 1
ATOM 644 C C . THR A 1 80 ? -29.951 -9.276 48.357 1.00 91.94 80 THR A C 1
ATOM 646 O O . THR A 1 80 ? -30.804 -9.589 49.183 1.00 91.94 80 THR A O 1
ATOM 649 N N . LEU A 1 81 ? -30.230 -9.167 47.053 1.00 93.88 81 LEU A N 1
ATOM 650 C CA . LEU A 1 81 ? -31.556 -9.442 46.499 1.00 93.88 81 LEU A CA 1
ATOM 651 C C . LEU A 1 81 ? -31.987 -10.886 46.795 1.00 93.88 81 LEU A C 1
ATOM 653 O O . LEU A 1 81 ? -33.083 -11.100 47.305 1.00 93.88 81 LEU A O 1
ATOM 657 N N . ALA A 1 82 ? -31.103 -11.861 46.566 1.00 93.75 82 ALA A N 1
ATOM 658 C CA . ALA A 1 82 ? -31.381 -13.266 46.856 1.00 93.75 82 ALA A CA 1
ATOM 659 C C . ALA A 1 82 ? -31.680 -13.512 48.349 1.00 93.75 82 ALA A C 1
ATOM 661 O O . ALA A 1 82 ? -32.568 -14.297 48.681 1.00 93.75 82 ALA A O 1
ATOM 662 N N . GLN A 1 83 ? -30.982 -12.819 49.258 1.00 94.00 83 GLN A N 1
ATOM 663 C CA . GLN A 1 83 ? -31.253 -12.895 50.699 1.00 94.00 83 GLN A CA 1
ATOM 664 C C . GLN A 1 83 ? -32.629 -12.321 51.064 1.00 94.00 83 GLN A C 1
ATOM 666 O O . GLN A 1 83 ? -33.358 -12.953 51.830 1.00 94.00 83 GLN A O 1
ATOM 671 N N . ILE A 1 84 ? -33.005 -11.166 50.503 1.00 92.75 84 ILE A N 1
ATOM 672 C CA . ILE A 1 84 ? -34.317 -10.539 50.737 1.00 92.75 84 ILE A CA 1
ATOM 673 C C . ILE A 1 84 ? -35.438 -11.436 50.198 1.00 92.75 84 ILE A C 1
ATOM 675 O O . ILE A 1 84 ? -36.423 -11.684 50.896 1.00 92.75 84 ILE A O 1
ATOM 679 N N . GLU A 1 85 ? -35.289 -11.976 48.986 1.00 92.44 85 GLU A N 1
ATOM 680 C CA . GLU A 1 85 ? -36.273 -12.882 48.381 1.00 92.44 85 GLU A CA 1
ATOM 681 C C . GLU A 1 85 ? -36.429 -14.170 49.209 1.00 92.44 85 GLU A C 1
ATOM 683 O O . GLU A 1 85 ? -37.552 -14.612 49.475 1.00 92.44 85 GLU A O 1
ATOM 688 N N . GLN A 1 86 ? -35.321 -14.728 49.712 1.00 94.75 86 GLN A N 1
ATOM 689 C CA . GLN A 1 86 ? -35.347 -15.879 50.615 1.00 94.75 86 GLN A CA 1
ATOM 690 C C . GLN A 1 86 ? -36.076 -15.559 51.930 1.00 94.75 86 GLN A C 1
ATOM 692 O O . GLN A 1 86 ? -36.938 -16.332 52.355 1.00 94.75 86 GLN A O 1
ATOM 697 N N . GLN A 1 87 ? -35.770 -14.426 52.570 1.00 94.69 87 GLN A N 1
ATOM 698 C CA . GLN A 1 87 ? -36.438 -13.995 53.805 1.00 94.69 87 GLN A CA 1
ATOM 699 C C . GLN A 1 87 ? -37.939 -13.776 53.588 1.00 94.69 87 GLN A C 1
ATOM 701 O O . GLN A 1 87 ? -38.756 -14.273 54.366 1.00 94.69 87 GLN A O 1
ATOM 706 N N . THR A 1 88 ? -38.310 -13.117 52.491 1.00 93.62 88 THR A N 1
ATOM 707 C CA . THR A 1 88 ? -39.707 -12.875 52.110 1.00 93.62 88 THR A CA 1
ATOM 708 C C . THR A 1 88 ? -40.465 -14.188 51.929 1.00 93.62 88 THR A C 1
ATOM 710 O O . THR A 1 88 ? -41.591 -14.328 52.416 1.00 93.62 88 THR A O 1
ATOM 713 N N . SER A 1 89 ? -39.844 -15.183 51.286 1.00 93.88 89 SER A N 1
ATOM 714 C CA . SER A 1 89 ? -40.431 -16.515 51.115 1.00 93.88 89 SER A CA 1
ATOM 715 C C . SER A 1 89 ? -40.653 -17.225 52.453 1.00 93.88 89 SER A C 1
ATOM 717 O O . SER A 1 89 ? -41.699 -17.847 52.643 1.00 93.88 89 SER A O 1
ATOM 719 N N . VAL A 1 90 ? -39.695 -17.139 53.384 1.00 95.44 90 VAL A N 1
ATOM 720 C CA . VAL A 1 90 ? -39.812 -17.750 54.719 1.00 95.44 90 VAL A CA 1
ATOM 721 C C . VAL A 1 90 ? -40.937 -17.098 55.523 1.00 95.44 90 VAL A C 1
ATOM 723 O O . VAL A 1 90 ? -41.790 -17.806 56.061 1.00 95.44 90 VAL A O 1
ATOM 726 N N . LEU A 1 91 ? -40.992 -15.763 55.570 1.00 93.94 91 LEU A N 1
ATOM 727 C CA . LEU A 1 91 ? -42.048 -15.048 56.293 1.00 93.94 91 LEU A CA 1
ATOM 728 C C . LEU A 1 91 ? -43.429 -15.285 55.677 1.00 93.94 91 LEU A C 1
ATOM 730 O O . LEU A 1 91 ? -44.408 -15.444 56.406 1.00 93.94 91 LEU A O 1
ATOM 734 N N . SER A 1 92 ? -43.515 -15.376 54.349 1.00 92.88 92 SER A N 1
ATOM 735 C CA . SER A 1 92 ? -44.768 -15.686 53.652 1.00 92.88 92 SER A CA 1
ATOM 736 C C . SER A 1 92 ? -45.286 -17.084 53.998 1.00 92.88 92 SER A C 1
ATOM 738 O O . SER A 1 92 ? -46.481 -17.247 54.251 1.00 92.88 92 SER A O 1
ATOM 740 N N . ALA A 1 93 ? -44.399 -18.082 54.077 1.00 93.88 93 ALA A N 1
ATOM 741 C CA . ALA A 1 93 ? -44.758 -19.432 54.507 1.00 93.88 93 ALA A CA 1
ATOM 742 C C . ALA A 1 93 ? -45.233 -19.459 55.971 1.00 93.88 93 ALA A C 1
ATOM 744 O O . ALA A 1 93 ? -46.274 -20.045 56.270 1.00 93.88 93 ALA A O 1
ATOM 745 N N . LEU A 1 94 ? -44.528 -18.760 56.869 1.00 94.31 94 LEU A N 1
ATOM 746 C CA . LEU A 1 94 ? -44.911 -18.649 58.279 1.00 94.31 94 LEU A CA 1
ATOM 747 C C . LEU A 1 94 ? -46.268 -17.948 58.450 1.00 94.31 94 LEU A C 1
ATOM 749 O O . LEU A 1 94 ? -47.108 -18.390 59.233 1.00 94.31 94 LEU A O 1
ATOM 753 N N . LYS A 1 95 ? -46.517 -16.875 57.692 1.00 93.75 95 LYS A N 1
ATOM 754 C CA . LYS A 1 95 ? -47.813 -16.185 57.673 1.00 93.75 95 LYS A CA 1
ATOM 755 C C . LYS A 1 95 ? -48.933 -17.124 57.221 1.00 93.75 95 LYS A C 1
ATOM 757 O O . LYS A 1 95 ? -49.987 -17.138 57.853 1.00 93.75 95 LYS A O 1
ATOM 762 N N . ALA A 1 96 ? -48.713 -17.918 56.172 1.00 92.50 96 ALA A N 1
ATOM 763 C CA . ALA A 1 96 ? -49.696 -18.890 55.695 1.00 92.50 96 ALA A CA 1
ATOM 764 C C . ALA A 1 96 ? -50.022 -19.948 56.764 1.00 92.50 96 ALA A C 1
ATOM 766 O O . ALA A 1 96 ? -51.194 -20.232 57.006 1.00 92.50 96 ALA A O 1
ATOM 767 N N . GLU A 1 97 ? -49.011 -20.467 57.467 1.00 93.50 97 GLU A N 1
ATOM 768 C CA . GLU A 1 97 ? -49.208 -21.395 58.587 1.00 93.50 97 GLU A CA 1
ATOM 769 C C . GLU A 1 97 ? -50.050 -20.762 59.708 1.00 93.50 97 GLU A C 1
ATOM 771 O O . GLU A 1 97 ? -51.009 -21.362 60.196 1.00 93.50 97 GLU A O 1
ATOM 776 N N . LYS A 1 98 ? -49.750 -19.513 60.081 1.00 91.25 98 LYS A N 1
ATOM 777 C CA . LYS A 1 98 ? -50.490 -18.779 61.120 1.00 91.25 98 LYS A CA 1
ATOM 778 C C . LYS A 1 98 ? -51.941 -18.500 60.730 1.00 91.25 98 LYS A C 1
ATOM 780 O O . LYS A 1 98 ? -52.813 -18.577 61.595 1.00 91.25 98 LYS A O 1
ATOM 785 N N . ILE A 1 99 ? -52.210 -18.219 59.454 1.00 90.94 99 ILE A N 1
ATOM 786 C CA . ILE A 1 99 ? -53.573 -18.057 58.927 1.00 90.94 99 ILE A CA 1
ATOM 787 C C . ILE A 1 99 ? -54.359 -19.366 59.069 1.00 90.94 99 ILE A C 1
ATOM 789 O O . ILE A 1 99 ? -55.462 -19.343 59.607 1.00 90.94 99 ILE A O 1
ATOM 793 N N . ILE A 1 100 ? -53.771 -20.509 58.704 1.00 92.31 100 ILE A N 1
ATOM 794 C CA . ILE A 1 100 ? -54.415 -21.825 58.866 1.00 92.31 100 ILE A CA 1
ATOM 795 C C . ILE A 1 100 ? -54.746 -22.098 60.344 1.00 92.31 100 ILE A C 1
ATOM 797 O O . ILE A 1 100 ? -55.842 -22.556 60.672 1.00 92.31 100 ILE A O 1
ATOM 801 N N . VAL A 1 101 ? -53.827 -21.785 61.264 1.00 91.06 101 VAL A N 1
ATOM 802 C CA . VAL A 1 101 ? -54.060 -21.937 62.713 1.00 91.06 101 VAL A CA 1
ATOM 803 C C . VAL A 1 101 ? -55.182 -21.011 63.204 1.00 91.06 101 VAL A C 1
ATOM 805 O O . VAL A 1 101 ? -56.004 -21.419 64.031 1.00 91.06 101 VAL A O 1
ATOM 808 N N . LEU A 1 102 ? -55.248 -19.776 62.699 1.00 89.25 102 LEU A N 1
ATOM 809 C CA . LEU A 1 102 ? -56.318 -18.827 63.011 1.00 89.25 102 LEU A CA 1
ATOM 810 C C . LEU A 1 102 ? -57.686 -19.330 62.520 1.00 89.25 102 LEU A C 1
ATOM 812 O O . LEU A 1 102 ? -58.659 -19.276 63.278 1.00 89.25 102 LEU A O 1
ATOM 816 N N . GLU A 1 103 ? -57.763 -19.858 61.297 1.00 87.94 103 GLU A N 1
ATOM 817 C CA . GLU A 1 103 ? -58.976 -20.455 60.721 1.00 87.94 103 GLU A CA 1
ATOM 818 C C . GLU A 1 103 ? -59.468 -21.631 61.576 1.00 87.94 103 GLU A C 1
ATOM 820 O O . GLU A 1 103 ? -60.596 -21.624 62.071 1.00 87.94 103 GLU A O 1
ATOM 825 N N . GLN A 1 104 ? -58.587 -22.584 61.892 1.00 88.44 104 GLN A N 1
ATOM 826 C CA . GLN A 1 104 ? -58.921 -23.717 62.765 1.00 88.44 104 GLN A CA 1
ATOM 827 C C . GLN A 1 104 ? -59.406 -23.265 64.153 1.00 88.44 104 GLN A C 1
ATOM 829 O O . GLN A 1 104 ? -60.319 -23.854 64.743 1.00 88.44 104 GLN A O 1
ATOM 834 N N . ARG A 1 105 ? -58.810 -22.201 64.708 1.00 86.00 105 ARG A N 1
ATOM 835 C CA . ARG A 1 105 ? -59.183 -21.673 66.025 1.00 86.00 105 ARG A CA 1
ATOM 836 C C . ARG A 1 105 ? -60.539 -20.974 66.011 1.00 86.00 105 ARG A C 1
ATOM 838 O O . ARG A 1 105 ? -61.294 -21.109 66.975 1.00 86.00 105 ARG A O 1
ATOM 845 N N . THR A 1 106 ? -60.848 -20.244 64.946 1.00 84.69 106 THR A N 1
ATOM 846 C CA . THR A 1 106 ? -62.123 -19.531 64.772 1.00 84.69 106 THR A CA 1
ATOM 847 C C . THR A 1 106 ? -63.281 -20.468 64.414 1.00 84.69 106 THR A C 1
ATOM 849 O O . THR A 1 106 ? -64.438 -20.160 64.709 1.00 84.69 106 THR A O 1
ATOM 852 N N . GLU A 1 107 ? -63.000 -21.661 63.887 1.00 85.19 107 GLU A N 1
ATOM 853 C CA . GLU A 1 107 ? -63.993 -22.731 63.721 1.00 85.19 107 GLU A CA 1
ATOM 854 C C . GLU A 1 107 ? -64.394 -23.422 65.034 1.00 85.19 107 GLU A C 1
ATOM 856 O O . GLU A 1 107 ? -65.452 -24.054 65.108 1.00 85.19 107 GLU A O 1
ATOM 861 N N . ASN A 1 108 ? -63.615 -23.260 66.108 1.00 86.88 108 ASN A N 1
ATOM 862 C CA . ASN A 1 108 ? -63.926 -23.856 67.403 1.00 86.88 108 ASN A CA 1
ATOM 863 C C . ASN A 1 108 ? -65.239 -23.296 67.994 1.00 86.88 108 ASN A C 1
ATOM 865 O O . ASN A 1 108 ? -65.396 -22.088 68.187 1.00 86.88 108 ASN A O 1
ATOM 869 N N . VAL A 1 109 ? -66.164 -24.190 68.364 1.00 78.81 109 VAL A N 1
ATOM 870 C CA . VAL A 1 109 ? -67.510 -23.860 68.880 1.00 78.81 109 VAL A CA 1
ATOM 871 C C . VAL A 1 109 ? -67.475 -22.870 70.050 1.00 78.81 109 VAL A C 1
ATOM 873 O O . VAL A 1 109 ? -68.305 -21.965 70.127 1.00 78.81 109 VAL A O 1
ATOM 876 N N . LEU A 1 110 ? -66.492 -22.996 70.946 1.00 77.38 110 LEU A N 1
ATOM 877 C CA . LEU A 1 110 ? -66.376 -22.149 72.133 1.00 77.38 110 LEU A CA 1
ATOM 878 C C . LEU A 1 110 ? -65.901 -20.728 71.786 1.00 77.38 110 LEU A C 1
ATOM 880 O O . LEU A 1 110 ? -66.311 -19.765 72.431 1.00 77.38 110 LEU A O 1
ATOM 884 N N . VAL A 1 111 ? -65.077 -20.586 70.743 1.00 77.75 111 VAL A N 1
ATOM 885 C CA . VAL A 1 111 ? -64.645 -19.286 70.201 1.00 77.75 111 VAL A CA 1
ATOM 886 C C . VAL A 1 111 ? -65.795 -18.614 69.441 1.00 77.75 111 VAL A C 1
ATOM 888 O O . VAL A 1 111 ? -66.034 -17.422 69.634 1.00 77.75 111 VAL A O 1
ATOM 891 N N . ARG A 1 112 ? -66.587 -19.376 68.674 1.00 78.00 112 ARG A N 1
ATOM 892 C CA . ARG A 1 112 ? -67.802 -18.869 68.005 1.00 78.00 112 ARG A CA 1
ATOM 893 C C . ARG A 1 112 ? -68.860 -18.374 68.996 1.00 78.00 112 ARG A C 1
ATOM 895 O O . ARG A 1 112 ? -69.404 -17.290 68.817 1.00 78.00 112 ARG A O 1
ATOM 902 N N . LEU A 1 113 ? -69.111 -19.115 70.079 1.00 76.06 113 LEU A N 1
ATOM 903 C CA . LEU A 1 113 ? -70.022 -18.685 71.150 1.00 76.06 113 LEU A CA 1
ATOM 904 C C . LEU A 1 113 ? -69.532 -17.412 71.856 1.00 76.06 113 LEU A C 1
ATOM 906 O O . LEU A 1 113 ? -70.328 -16.512 72.116 1.00 76.06 113 LEU A O 1
ATOM 910 N N . LYS A 1 114 ? -68.222 -17.305 72.125 1.00 79.44 114 LYS A N 1
ATOM 911 C CA . LYS A 1 114 ? -67.609 -16.080 72.665 1.00 79.44 114 LYS A CA 1
ATOM 912 C C . LYS A 1 114 ? -67.826 -14.879 71.740 1.00 79.44 114 LYS A C 1
ATOM 914 O O . LYS A 1 114 ? -68.204 -13.819 72.227 1.00 79.44 114 LYS A O 1
ATOM 919 N N . SER A 1 115 ? -67.668 -15.062 70.428 1.00 76.50 115 SER A N 1
ATOM 920 C CA . SER A 1 115 ? -67.947 -14.028 69.422 1.00 76.50 115 SER A CA 1
ATOM 921 C C . SER A 1 115 ? -69.408 -13.555 69.455 1.00 76.50 115 SER A C 1
ATOM 923 O O . SER A 1 115 ? -69.642 -12.350 69.504 1.00 76.50 115 SER A O 1
ATOM 925 N N . ILE A 1 116 ? -70.383 -14.473 69.525 1.00 79.69 116 ILE A N 1
ATOM 926 C CA . ILE A 1 116 ? -71.823 -14.143 69.606 1.00 79.69 116 ILE A CA 1
ATOM 927 C C . ILE A 1 116 ? -72.151 -13.336 70.873 1.00 79.69 116 ILE A C 1
ATOM 929 O O . ILE A 1 116 ? -72.994 -12.443 70.847 1.00 79.69 116 ILE A O 1
ATOM 933 N N . LEU A 1 117 ? -71.461 -13.625 71.980 1.00 80.69 117 LEU A N 1
ATOM 934 C CA . LEU A 1 117 ? -71.613 -12.924 73.259 1.00 80.69 117 LEU A CA 1
ATOM 935 C C . LEU A 1 117 ? -70.742 -11.661 73.376 1.00 80.69 117 LEU A C 1
ATOM 937 O O . LEU A 1 117 ? -70.678 -11.060 74.447 1.00 80.69 117 LEU A O 1
ATOM 941 N N . ASN A 1 118 ? -70.074 -11.249 72.294 1.00 78.94 118 ASN A N 1
ATOM 942 C CA . ASN A 1 118 ? -69.182 -10.089 72.243 1.00 78.94 118 ASN A CA 1
ATOM 943 C C . ASN A 1 118 ? -67.974 -10.175 73.208 1.00 78.94 118 ASN A C 1
ATOM 945 O O . ASN A 1 118 ? -67.426 -9.165 73.653 1.00 78.94 118 ASN A O 1
ATOM 949 N N . ILE A 1 119 ? -67.541 -11.397 73.537 1.00 78.19 119 ILE A N 1
ATOM 950 C CA . ILE A 1 119 ? -66.377 -11.688 74.380 1.00 78.19 119 ILE A CA 1
ATOM 951 C C . ILE A 1 119 ? -65.177 -11.977 73.470 1.00 78.19 119 ILE A C 1
ATOM 953 O O . ILE A 1 119 ? -65.183 -12.937 72.702 1.00 78.19 119 ILE A O 1
ATOM 957 N N . LYS A 1 120 ? -64.114 -11.170 73.572 1.00 77.44 120 LYS A N 1
ATOM 958 C CA . LYS A 1 120 ? -62.890 -11.363 72.775 1.00 77.44 120 LYS A CA 1
ATOM 959 C C . LYS A 1 120 ? -62.127 -12.617 73.212 1.00 77.44 120 LYS A C 1
ATOM 961 O O . LYS A 1 120 ? -61.834 -12.790 74.397 1.00 77.44 120 LYS A O 1
ATOM 966 N N . ASP A 1 121 ? -61.737 -13.461 72.256 1.00 85.25 121 ASP A N 1
ATOM 967 C CA . ASP A 1 121 ? -60.811 -14.561 72.518 1.00 85.25 121 ASP A CA 1
ATOM 968 C C . ASP A 1 121 ? -59.356 -14.076 72.413 1.00 85.25 121 ASP A C 1
ATOM 970 O O . ASP A 1 121 ? -58.914 -13.597 71.370 1.00 85.25 121 ASP A O 1
ATOM 974 N N . ARG A 1 122 ? -58.599 -14.197 73.512 1.00 83.50 122 ARG A N 1
ATOM 975 C CA . ARG A 1 122 ? -57.199 -13.743 73.581 1.00 83.50 122 ARG A CA 1
ATOM 976 C C . ARG A 1 122 ? -56.291 -14.417 72.550 1.00 83.50 122 ARG A C 1
ATOM 978 O O . ARG A 1 122 ? -55.366 -13.771 72.080 1.00 83.50 122 ARG A O 1
ATOM 985 N N . SER A 1 123 ? -56.526 -15.693 72.231 1.00 83.81 123 SER A N 1
ATOM 986 C CA . SER A 1 123 ? -55.661 -16.436 71.303 1.00 83.81 123 SER A CA 1
ATOM 987 C C . SER A 1 123 ? -55.876 -16.014 69.851 1.00 83.81 123 SER A C 1
ATOM 989 O O . SER A 1 123 ? -54.906 -15.887 69.114 1.00 83.81 123 SER A O 1
ATOM 991 N N . VAL A 1 124 ? -57.124 -15.709 69.478 1.00 85.00 124 VAL A N 1
ATOM 992 C CA . VAL A 1 124 ? -57.467 -15.117 68.175 1.00 85.00 124 VAL A CA 1
ATOM 993 C C . VAL A 1 124 ? -56.809 -13.745 68.032 1.00 85.00 124 VAL A C 1
ATOM 995 O O . VAL A 1 124 ? -56.071 -13.531 67.080 1.00 85.00 124 VAL A O 1
ATOM 998 N N . GLY A 1 125 ? -56.961 -12.863 69.028 1.00 83.81 125 GLY A N 1
ATOM 999 C CA . GLY A 1 125 ? -56.346 -11.531 68.974 1.00 83.81 125 GLY A CA 1
ATOM 1000 C C . GLY A 1 125 ? -54.810 -11.554 68.932 1.00 83.81 125 GLY A C 1
ATOM 1001 O O . GLY A 1 125 ? -54.200 -10.708 68.281 1.00 83.81 125 GLY A O 1
ATOM 1002 N N . ALA A 1 126 ? -54.169 -12.532 69.586 1.00 87.44 126 ALA A N 1
ATOM 1003 C CA . ALA A 1 126 ? -52.718 -12.717 69.509 1.00 87.44 126 ALA A CA 1
ATOM 1004 C C . ALA A 1 126 ? -52.268 -13.155 68.103 1.00 87.44 126 ALA A C 1
ATOM 1006 O O . ALA A 1 126 ? -51.341 -12.566 67.555 1.00 87.44 126 ALA A O 1
ATOM 1007 N N . LEU A 1 127 ? -52.964 -14.124 67.496 1.00 87.00 127 LEU A N 1
ATOM 1008 C CA . LEU A 1 127 ? -52.689 -14.588 66.131 1.00 87.00 127 LEU A CA 1
ATOM 1009 C C . LEU A 1 127 ? -52.928 -13.492 65.085 1.00 87.00 127 LEU A C 1
ATOM 1011 O O . LEU A 1 127 ? -52.111 -13.325 64.187 1.00 87.00 127 LEU A O 1
ATOM 1015 N N . GLU A 1 128 ? -54.003 -12.712 65.216 1.00 88.50 128 GLU A N 1
ATOM 1016 C CA . GLU A 1 128 ? -54.270 -11.555 64.350 1.00 88.50 128 GLU A CA 1
ATOM 1017 C C . GLU A 1 128 ? -53.157 -10.503 64.454 1.00 88.50 128 GLU A C 1
ATOM 1019 O O . GLU A 1 128 ? -52.735 -9.947 63.441 1.00 88.50 128 GLU A O 1
ATOM 1024 N N . THR A 1 129 ? -52.633 -10.268 65.663 1.00 91.38 129 THR A N 1
ATOM 1025 C CA . THR A 1 129 ? -51.505 -9.345 65.876 1.00 91.38 129 THR A CA 1
ATOM 1026 C C . THR A 1 129 ? -50.218 -9.877 65.239 1.00 91.38 129 THR A C 1
ATOM 1028 O O . THR A 1 129 ? -49.517 -9.122 64.568 1.00 91.38 129 THR A O 1
ATOM 1031 N N . GLU A 1 130 ? -49.915 -11.172 65.392 1.00 91.75 130 GLU A N 1
ATOM 1032 C CA . GLU A 1 130 ? -48.754 -11.815 64.755 1.00 91.75 130 GLU A CA 1
ATOM 1033 C C . GLU A 1 130 ? -48.850 -11.780 63.222 1.00 91.75 130 GLU A C 1
ATOM 1035 O O . GLU A 1 130 ? -47.885 -11.413 62.554 1.00 91.75 130 GLU A O 1
ATOM 1040 N N . ILE A 1 131 ? -50.018 -12.097 62.652 1.00 91.19 131 ILE A N 1
ATOM 1041 C CA . ILE A 1 131 ? -50.268 -12.020 61.203 1.00 91.19 131 ILE A CA 1
ATOM 1042 C C . ILE A 1 131 ? -50.136 -10.578 60.705 1.00 91.19 131 ILE A C 1
ATOM 1044 O O . ILE A 1 131 ? -49.558 -10.352 59.639 1.00 91.19 131 ILE A O 1
ATOM 1048 N N . GLY A 1 132 ? -50.642 -9.601 61.464 1.00 90.81 132 GLY A N 1
ATOM 1049 C CA . GLY A 1 132 ? -50.470 -8.180 61.171 1.00 90.81 132 GLY A CA 1
ATOM 1050 C C . GLY A 1 132 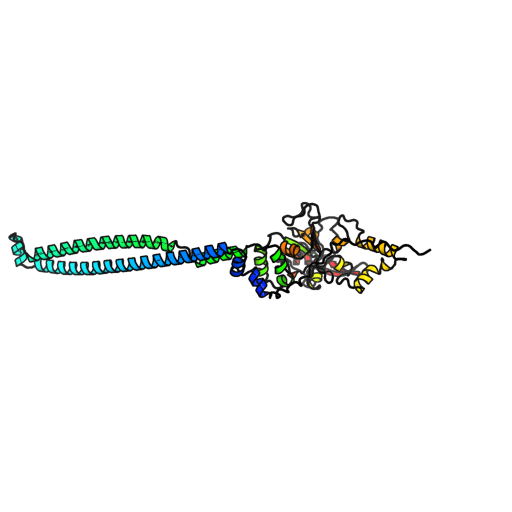? -48.994 -7.785 61.130 1.00 90.81 132 GLY A C 1
ATOM 1051 O O . GLY A 1 132 ? -48.550 -7.207 60.144 1.00 90.81 132 GLY A O 1
ATOM 1052 N N . SER A 1 133 ? -48.215 -8.185 62.141 1.00 93.38 133 SER A N 1
ATOM 1053 C CA . SER A 1 133 ? -46.767 -7.940 62.197 1.00 93.38 133 SER A CA 1
ATOM 1054 C C . SER A 1 133 ? -46.030 -8.554 61.005 1.00 93.38 133 SER A C 1
ATOM 1056 O O . SER A 1 133 ? -45.256 -7.865 60.346 1.00 93.38 133 SER A O 1
ATOM 1058 N N . LEU A 1 134 ? -46.306 -9.826 60.689 1.00 92.81 134 LEU A N 1
ATOM 1059 C CA . LEU A 1 134 ? -45.708 -10.518 59.542 1.00 92.81 134 LEU A CA 1
ATOM 1060 C C . LEU A 1 134 ? -46.087 -9.860 58.212 1.00 92.81 134 LEU A C 1
ATOM 1062 O O . LEU A 1 134 ? -45.284 -9.831 57.288 1.00 92.81 134 LEU A O 1
ATOM 1066 N N . THR A 1 135 ? -47.306 -9.329 58.100 1.00 93.12 135 THR A N 1
ATOM 1067 C CA . THR A 1 135 ? -47.752 -8.621 56.893 1.00 93.12 135 THR A CA 1
ATOM 1068 C C . THR A 1 135 ? -46.938 -7.353 56.674 1.00 93.12 135 THR A C 1
ATOM 1070 O O . THR A 1 135 ? -46.405 -7.174 55.584 1.00 93.12 135 THR A O 1
ATOM 1073 N N . THR A 1 136 ? -46.765 -6.536 57.713 1.00 94.00 136 THR A N 1
ATOM 1074 C CA . THR A 1 136 ? -45.949 -5.317 57.642 1.00 94.00 136 THR A CA 1
ATOM 1075 C C . THR A 1 136 ? -44.485 -5.625 57.312 1.00 94.00 136 THR A C 1
ATOM 1077 O O . THR A 1 136 ? -43.854 -4.911 56.533 1.00 94.00 136 THR A O 1
ATOM 1080 N N . GLU A 1 137 ? -43.932 -6.699 57.880 1.00 94.31 137 GLU A N 1
ATOM 1081 C CA . GLU A 1 137 ? -42.551 -7.116 57.615 1.00 94.31 137 GLU A CA 1
ATOM 1082 C C . GLU A 1 137 ? -42.374 -7.591 56.162 1.00 94.31 137 GLU A C 1
ATOM 1084 O O . GLU A 1 137 ? -41.441 -7.166 55.484 1.00 94.31 137 GLU A O 1
ATOM 1089 N N . ILE A 1 138 ? -43.323 -8.376 55.638 1.00 93.25 138 ILE A N 1
ATOM 1090 C CA . ILE A 1 138 ? -43.348 -8.787 54.225 1.00 93.25 138 ILE A CA 1
ATOM 1091 C C . ILE A 1 138 ? -43.474 -7.573 53.296 1.00 93.25 138 ILE A C 1
ATOM 1093 O O . ILE A 1 138 ? -42.725 -7.481 52.330 1.00 93.25 138 ILE A O 1
ATOM 1097 N N . GLU A 1 139 ? -44.375 -6.627 53.571 1.00 93.25 139 GLU A N 1
ATOM 1098 C CA . GLU A 1 139 ? -44.533 -5.406 52.760 1.00 93.25 139 GLU A CA 1
ATOM 1099 C C . GLU A 1 139 ? -43.245 -4.567 52.727 1.00 93.25 139 GLU A C 1
ATOM 1101 O O . GLU A 1 139 ? -42.866 -4.026 51.682 1.00 93.25 139 GLU A O 1
ATOM 1106 N N . THR A 1 140 ? -42.524 -4.522 53.851 1.00 94.56 140 THR A N 1
ATOM 1107 C CA . THR A 1 140 ? -41.221 -3.853 53.943 1.00 94.56 140 THR A CA 1
ATOM 1108 C C . THR A 1 140 ? -40.184 -4.550 53.061 1.00 94.56 140 THR A C 1
ATOM 1110 O O . THR A 1 140 ? -39.518 -3.891 52.264 1.00 94.56 140 THR A O 1
ATOM 1113 N N . LEU A 1 141 ? -40.077 -5.880 53.141 1.00 93.62 141 LEU A N 1
ATOM 1114 C CA . LEU A 1 141 ? -39.144 -6.652 52.312 1.00 93.62 141 LEU A CA 1
ATOM 1115 C C . LEU A 1 141 ? -39.489 -6.584 50.818 1.00 93.62 141 LEU A C 1
ATOM 1117 O O . LEU A 1 141 ? -38.589 -6.503 49.984 1.00 93.62 141 LEU A O 1
ATOM 1121 N N . VAL A 1 142 ? -40.776 -6.569 50.460 1.00 92.19 142 VAL A N 1
ATOM 1122 C CA . VAL A 1 142 ? -41.225 -6.382 49.069 1.00 92.19 142 VAL A CA 1
ATOM 1123 C C . VAL A 1 142 ? -40.765 -5.024 48.541 1.00 92.19 142 VAL A C 1
ATOM 1125 O O . VAL A 1 142 ? -40.223 -4.951 47.441 1.00 92.19 142 VAL A O 1
ATOM 1128 N N . THR A 1 143 ? -40.894 -3.965 49.343 1.00 93.31 143 THR A N 1
ATOM 1129 C CA . THR A 1 143 ? -40.395 -2.631 48.974 1.00 93.31 143 THR A CA 1
ATOM 1130 C C . THR A 1 143 ? -38.877 -2.649 48.763 1.00 93.31 143 THR A C 1
ATOM 1132 O O . THR A 1 143 ? -38.394 -2.210 47.722 1.00 93.31 143 THR A O 1
ATOM 1135 N N . GLN A 1 144 ? -38.126 -3.258 49.686 1.00 93.06 144 GLN A N 1
ATOM 1136 C CA . GLN A 1 144 ? -36.669 -3.409 49.569 1.00 93.06 144 GLN A CA 1
ATOM 1137 C C . GLN A 1 144 ? -36.243 -4.256 48.357 1.00 93.06 144 GLN A C 1
ATOM 1139 O O . GLN A 1 144 ? -35.181 -4.023 47.780 1.00 93.06 144 GLN A O 1
ATOM 1144 N N . THR A 1 145 ? -37.057 -5.240 47.962 1.00 92.69 145 THR A N 1
ATOM 1145 C CA . THR A 1 145 ? -36.826 -6.074 46.772 1.00 92.69 145 THR A CA 1
ATOM 1146 C C . THR A 1 145 ? -36.896 -5.224 45.507 1.00 92.69 145 THR A C 1
ATOM 1148 O O . THR A 1 145 ? -36.006 -5.301 44.661 1.00 92.69 145 THR A O 1
ATOM 1151 N N . GLU A 1 146 ? -37.930 -4.392 45.380 1.00 91.19 146 GLU A N 1
ATOM 1152 C CA . GLU A 1 146 ? -38.093 -3.509 44.223 1.00 91.19 146 GLU A CA 1
ATOM 1153 C C . GLU A 1 146 ? -36.992 -2.440 44.164 1.00 91.19 146 GLU A C 1
ATOM 1155 O O . GLU A 1 146 ? -36.403 -2.230 43.103 1.00 91.19 146 GLU A O 1
ATOM 1160 N N . GLU A 1 147 ? -36.614 -1.850 45.301 1.00 92.38 147 GLU A N 1
ATOM 1161 C CA . GLU A 1 147 ? -35.466 -0.934 45.387 1.00 92.38 147 GLU A CA 1
ATOM 1162 C C . GLU A 1 147 ? -34.160 -1.613 44.934 1.00 92.38 147 GLU A C 1
ATOM 1164 O O . GLU A 1 147 ? -33.428 -1.079 44.097 1.00 92.38 147 GLU A O 1
ATOM 1169 N N . ALA A 1 148 ? -33.891 -2.834 45.409 1.00 90.88 148 ALA A N 1
ATOM 1170 C CA . ALA A 1 148 ? -32.707 -3.597 45.016 1.00 90.88 148 ALA A CA 1
ATOM 1171 C C . ALA A 1 148 ? -32.698 -3.958 43.520 1.00 90.88 148 ALA A C 1
ATOM 1173 O O . ALA A 1 148 ? -31.639 -3.937 42.888 1.00 90.88 148 ALA A O 1
ATOM 1174 N N . ARG A 1 149 ? -33.864 -4.259 42.932 1.00 92.56 149 ARG A N 1
ATOM 1175 C CA . ARG A 1 149 ? -34.009 -4.504 41.487 1.00 92.56 149 ARG A CA 1
ATOM 1176 C C . ARG A 1 149 ? -33.747 -3.246 40.667 1.00 92.56 149 ARG A C 1
ATOM 1178 O O . ARG A 1 149 ? -33.054 -3.328 39.652 1.00 92.56 149 ARG A O 1
ATOM 1185 N N . MET A 1 150 ? -34.257 -2.096 41.107 1.00 92.19 150 MET A N 1
ATOM 1186 C CA . MET A 1 150 ? -33.991 -0.811 40.458 1.00 92.19 150 MET A CA 1
ATOM 1187 C C . MET A 1 150 ? -32.499 -0.468 40.489 1.00 92.19 150 MET A C 1
ATOM 1189 O O . MET A 1 150 ? -31.931 -0.121 39.455 1.00 92.19 150 MET A O 1
ATOM 1193 N N . GLU A 1 151 ? -31.838 -0.629 41.636 1.00 91.12 151 GLU A N 1
ATOM 1194 C CA . GLU A 1 151 ? -30.394 -0.406 41.751 1.00 91.12 151 GLU A CA 1
ATOM 1195 C C . GLU A 1 151 ? -29.581 -1.359 40.862 1.00 91.12 151 GLU A C 1
ATOM 1197 O O . GLU A 1 151 ? -28.655 -0.925 40.179 1.00 91.12 151 GLU A O 1
ATOM 1202 N N . LEU A 1 152 ? -29.948 -2.644 40.801 1.00 91.56 152 LEU A N 1
ATOM 1203 C CA . LEU A 1 152 ? -29.312 -3.604 39.892 1.00 91.56 152 LEU A CA 1
ATOM 1204 C C . LEU A 1 152 ? -29.459 -3.199 38.425 1.00 91.56 152 LEU A C 1
ATOM 1206 O O . LEU A 1 152 ? -28.494 -3.293 37.665 1.00 91.56 152 LEU A O 1
ATOM 1210 N N . ALA A 1 153 ? -30.640 -2.729 38.020 1.00 90.38 153 ALA A N 1
ATOM 1211 C CA . ALA A 1 153 ? -30.857 -2.220 36.670 1.00 90.38 153 ALA A CA 1
ATOM 1212 C C . ALA A 1 153 ? -29.970 -0.994 36.383 1.00 90.38 153 ALA A C 1
ATOM 1214 O O . ALA A 1 153 ? -29.343 -0.923 35.324 1.00 90.38 153 ALA A O 1
ATOM 1215 N N . MET A 1 154 ? -29.844 -0.079 37.351 1.00 90.44 154 MET A N 1
ATOM 1216 C CA . MET A 1 154 ? -28.966 1.090 37.245 1.00 90.44 154 MET A CA 1
ATOM 1217 C C . MET A 1 154 ? -27.477 0.733 37.176 1.00 90.44 154 MET A C 1
ATOM 1219 O O . MET A 1 154 ? -26.731 1.460 36.533 1.00 90.44 154 MET A O 1
ATOM 1223 N N . LEU A 1 155 ? -27.029 -0.362 37.799 1.00 89.75 155 LEU A N 1
ATOM 1224 C CA . LEU A 1 155 ? -25.632 -0.821 37.736 1.00 89.75 155 LEU A CA 1
ATOM 1225 C C . LEU A 1 155 ? -25.313 -1.599 36.450 1.00 89.75 155 LEU A C 1
ATOM 1227 O O . LEU A 1 155 ? -24.204 -1.497 35.920 1.00 89.75 155 LEU A O 1
ATOM 1231 N N . ARG A 1 156 ? -26.279 -2.357 35.919 1.00 88.62 156 ARG A N 1
ATOM 1232 C CA . ARG A 1 156 ? -26.117 -3.117 34.667 1.00 88.62 156 ARG A CA 1
ATOM 1233 C C . ARG A 1 156 ? -26.040 -2.213 33.438 1.00 88.62 156 ARG A C 1
ATOM 1235 O O . ARG A 1 156 ? -25.274 -2.498 32.522 1.00 88.62 156 ARG A O 1
ATOM 1242 N N . GLN A 1 157 ? -26.765 -1.094 33.434 1.00 86.88 157 GLN A N 1
ATOM 1243 C CA . GLN A 1 157 ? -26.774 -0.172 32.297 1.00 86.88 157 GLN A CA 1
ATOM 1244 C C . GLN A 1 157 ? -25.374 0.416 31.979 1.00 86.88 157 GLN A C 1
ATOM 1246 O O . GLN A 1 157 ? -24.966 0.372 30.819 1.00 86.88 157 GLN A O 1
ATOM 1251 N N . PRO A 1 158 ? -24.581 0.929 32.941 1.00 84.69 158 PRO A N 1
ATOM 1252 C CA . PRO A 1 158 ? -23.190 1.312 32.702 1.00 84.69 158 PRO A CA 1
ATOM 1253 C C . PRO A 1 158 ? -22.312 0.148 32.249 1.00 84.69 158 PRO A C 1
ATOM 1255 O O . PRO A 1 158 ? -21.481 0.342 31.369 1.00 84.69 158 PRO A O 1
ATOM 1258 N N . GLN A 1 159 ? -22.501 -1.053 32.809 1.00 83.25 159 GLN A N 1
ATOM 1259 C CA . GLN A 1 159 ? -21.684 -2.229 32.493 1.00 83.25 159 GLN A CA 1
ATOM 1260 C C . GLN A 1 159 ? -21.758 -2.609 31.007 1.00 83.25 159 GLN A C 1
ATOM 1262 O O . GLN A 1 159 ? -20.729 -2.918 30.408 1.00 83.25 159 GLN A O 1
ATOM 1267 N N . GLU A 1 160 ? -22.949 -2.549 30.408 1.00 80.00 160 GLU A N 1
ATOM 1268 C CA . GLU A 1 160 ? -23.155 -2.814 28.975 1.00 80.00 160 GLU A CA 1
ATOM 1269 C C . GLU A 1 160 ? -22.506 -1.754 28.072 1.00 80.00 160 GLU A C 1
ATOM 1271 O O . GLU A 1 160 ? -22.147 -2.041 26.931 1.00 80.00 160 GLU A O 1
ATOM 1276 N N . ASN A 1 161 ? -22.315 -0.538 28.589 1.00 83.06 161 ASN A N 1
ATOM 1277 C CA . ASN A 1 161 ? -21.748 0.590 27.851 1.00 83.06 161 ASN A CA 1
ATOM 1278 C C . ASN A 1 161 ? -20.221 0.704 27.972 1.00 83.06 161 ASN A C 1
ATOM 1280 O O . ASN A 1 161 ? -19.627 1.589 27.351 1.00 83.06 161 ASN A O 1
ATOM 1284 N N . ILE A 1 162 ? -19.563 -0.161 28.752 1.00 83.56 162 ILE A N 1
ATOM 1285 C CA . ILE A 1 162 ? -18.099 -0.181 28.834 1.00 83.56 162 ILE A CA 1
ATOM 1286 C C . ILE A 1 162 ? -17.544 -0.750 27.522 1.00 83.56 162 ILE A C 1
ATOM 1288 O O . ILE A 1 162 ? -17.822 -1.907 27.199 1.00 83.56 162 ILE A O 1
ATOM 1292 N N . PRO A 1 163 ? -16.725 0.011 26.770 1.00 84.69 163 PRO A N 1
ATOM 1293 C CA . PRO A 1 163 ? -16.131 -0.489 25.538 1.00 84.69 163 PRO A CA 1
ATOM 1294 C C . PRO A 1 163 ? -15.253 -1.717 25.791 1.00 84.69 163 PRO A C 1
ATOM 1296 O O . PRO A 1 163 ? -14.474 -1.748 26.747 1.00 84.69 163 PRO A O 1
ATOM 1299 N N . ASP A 1 164 ? -15.336 -2.705 24.898 1.00 88.31 164 ASP A N 1
ATOM 1300 C CA . ASP A 1 164 ? -14.495 -3.902 24.955 1.00 88.31 164 ASP A CA 1
ATOM 1301 C C . ASP A 1 164 ? -13.010 -3.522 24.781 1.00 88.31 164 ASP A C 1
ATOM 1303 O O . ASP A 1 164 ? -12.633 -2.981 23.734 1.00 88.31 164 ASP A O 1
ATOM 1307 N N . PRO A 1 165 ? -12.136 -3.833 25.760 1.00 91.75 165 PRO A N 1
ATOM 1308 C CA . PRO A 1 165 ? -10.704 -3.588 25.650 1.00 91.75 165 PRO A CA 1
ATOM 1309 C C . PRO A 1 165 ? -10.041 -4.182 24.405 1.00 91.75 165 PRO A C 1
ATOM 1311 O O . PRO A 1 165 ? -9.050 -3.625 23.937 1.00 91.75 165 PRO A O 1
ATOM 1314 N N . ARG A 1 166 ? -10.549 -5.305 23.875 1.00 91.19 166 ARG A N 1
ATOM 1315 C CA . ARG A 1 166 ? -10.022 -5.899 22.637 1.00 91.19 166 ARG A CA 1
ATOM 1316 C C . ARG A 1 166 ? -10.305 -5.005 21.440 1.00 91.19 166 ARG A C 1
ATOM 1318 O O . ARG A 1 166 ? -9.374 -4.673 20.721 1.00 91.19 166 ARG A O 1
ATOM 1325 N N . LYS A 1 167 ? -11.539 -4.514 21.316 1.00 92.31 167 LYS A N 1
ATOM 1326 C CA . LYS A 1 167 ? -11.929 -3.576 20.254 1.00 92.31 167 LYS A CA 1
ATOM 1327 C C . LYS A 1 167 ? -11.156 -2.262 20.327 1.00 92.31 167 LYS A C 1
ATOM 1329 O O . LYS A 1 167 ? -10.795 -1.710 19.296 1.00 92.31 167 LYS A O 1
ATOM 1334 N N . LEU A 1 168 ? -10.872 -1.767 21.536 1.00 93.19 168 LEU A N 1
ATOM 1335 C CA . LEU A 1 168 ? -10.025 -0.581 21.713 1.00 93.19 168 LEU A CA 1
ATOM 1336 C C . LEU A 1 168 ? -8.598 -0.816 21.199 1.00 93.19 168 LEU A C 1
ATOM 1338 O O . LEU A 1 168 ? -8.024 0.069 20.570 1.00 93.19 168 LEU A O 1
ATOM 1342 N N . LEU A 1 169 ? -8.032 -1.998 21.462 1.00 93.75 169 LEU A N 1
ATOM 1343 C CA . LEU A 1 169 ? -6.699 -2.362 20.987 1.00 93.75 169 LEU A CA 1
ATOM 1344 C C . LEU A 1 169 ? -6.670 -2.577 19.467 1.00 93.75 169 LEU A C 1
ATOM 1346 O O . LEU A 1 169 ? -5.757 -2.090 18.810 1.00 93.75 169 LEU A O 1
ATOM 1350 N N . GLU A 1 170 ? -7.670 -3.267 18.919 1.00 94.12 170 GLU A N 1
ATOM 1351 C CA . GLU A 1 170 ? -7.832 -3.487 17.477 1.00 94.12 170 GLU A CA 1
ATOM 1352 C C . GLU A 1 170 ? -7.931 -2.152 16.733 1.00 94.12 170 GLU A C 1
ATOM 1354 O O . GLU A 1 170 ? -7.123 -1.889 15.848 1.00 94.12 170 GLU A O 1
ATOM 1359 N N . ALA A 1 171 ? -8.818 -1.252 17.172 1.00 93.25 171 ALA A N 1
ATOM 1360 C CA . ALA A 1 171 ? -8.968 0.076 16.575 1.00 93.25 171 ALA A CA 1
ATOM 1361 C C . ALA A 1 171 ? -7.704 0.946 16.708 1.00 93.25 171 ALA A C 1
ATOM 1363 O O . ALA A 1 171 ? -7.486 1.864 15.918 1.00 93.25 171 ALA A O 1
ATOM 1364 N N . TYR A 1 172 ? -6.875 0.705 17.727 1.00 95.00 172 TYR A N 1
ATOM 1365 C CA . TYR A 1 172 ? -5.580 1.369 17.850 1.00 95.00 172 TYR A CA 1
ATOM 1366 C C . TYR A 1 172 ? -4.567 0.822 16.838 1.00 95.00 172 TYR A C 1
ATOM 1368 O O . TYR A 1 172 ? -3.875 1.603 16.189 1.00 95.00 172 TYR A O 1
ATOM 1376 N N . TYR A 1 173 ? -4.488 -0.499 16.678 1.00 94.69 173 TYR A N 1
ATOM 1377 C CA . TYR A 1 173 ? -3.565 -1.122 15.732 1.00 94.69 173 TYR A CA 1
ATOM 1378 C C . TYR A 1 173 ? -3.953 -0.907 14.271 1.00 94.69 173 TYR A C 1
ATOM 1380 O O . TYR A 1 173 ? -3.056 -0.675 13.467 1.00 94.69 173 TYR A O 1
ATOM 1388 N N . GLU A 1 174 ? -5.242 -0.831 13.948 1.00 93.81 174 GLU A N 1
ATOM 1389 C CA . GLU A 1 174 ? -5.717 -0.461 12.609 1.00 93.81 174 GLU A CA 1
ATOM 1390 C C . GLU A 1 174 ? -5.178 0.916 12.174 1.00 93.81 174 GLU A C 1
ATOM 1392 O O . GLU A 1 174 ? -4.755 1.101 11.037 1.00 93.81 174 GLU A O 1
ATOM 1397 N N . LYS A 1 175 ? -5.063 1.881 13.100 1.00 93.38 175 LYS A N 1
ATOM 1398 C CA . LYS A 1 175 ? -4.449 3.192 12.805 1.00 93.38 175 LYS A CA 1
ATOM 1399 C C . LYS A 1 175 ? -2.964 3.097 12.465 1.00 93.38 175 LYS A C 1
ATOM 1401 O O . LYS A 1 175 ? -2.448 3.955 11.751 1.00 93.38 175 LYS A O 1
ATOM 1406 N N . MET A 1 176 ? -2.259 2.101 13.002 1.00 94.25 176 MET A N 1
ATOM 1407 C CA . MET A 1 176 ? -0.827 1.922 12.747 1.00 94.25 176 MET A CA 1
ATOM 1408 C C . MET A 1 176 ? -0.563 1.416 11.328 1.00 94.25 176 MET A C 1
ATOM 1410 O O . MET A 1 176 ? 0.497 1.706 10.775 1.00 94.25 176 MET A O 1
ATOM 1414 N N . GLU A 1 177 ? -1.535 0.736 10.714 1.00 92.56 177 GLU A N 1
ATOM 1415 C CA . GLU A 1 177 ? -1.446 0.235 9.337 1.00 92.56 177 GLU A CA 1
ATOM 1416 C C . GLU A 1 177 ? -1.339 1.356 8.295 1.00 92.56 177 GLU A C 1
ATOM 1418 O O . GLU A 1 177 ? -0.918 1.106 7.171 1.00 92.56 177 GLU A O 1
ATOM 1423 N N . THR A 1 178 ? -1.676 2.599 8.656 1.00 93.25 178 THR A N 1
ATOM 1424 C CA . THR A 1 178 ? -1.619 3.768 7.762 1.00 93.25 178 THR A CA 1
ATOM 1425 C C . THR A 1 178 ? -0.574 4.802 8.177 1.00 93.25 178 THR A C 1
ATOM 1427 O O . THR A 1 178 ? -0.523 5.886 7.601 1.00 93.25 178 THR A O 1
ATOM 1430 N N . VAL A 1 179 ? 0.250 4.527 9.197 1.00 94.75 179 VAL A N 1
ATOM 1431 C CA . VAL A 1 179 ? 1.277 5.481 9.652 1.00 94.75 179 VAL A CA 1
ATOM 1432 C C . VAL A 1 179 ? 2.346 5.631 8.566 1.00 94.75 179 VAL A C 1
ATOM 1434 O O . VAL A 1 179 ? 3.023 4.638 8.268 1.00 94.75 179 VAL A O 1
ATOM 1437 N N . PRO A 1 180 ? 2.547 6.836 7.995 1.00 95.38 180 PRO A N 1
ATOM 1438 C CA . PRO A 1 180 ? 3.459 7.010 6.874 1.00 95.38 180 PRO A CA 1
ATOM 1439 C C . PRO A 1 180 ? 4.912 6.707 7.230 1.00 95.38 180 PRO A C 1
ATOM 1441 O O . PRO A 1 180 ? 5.363 6.999 8.339 1.00 95.38 180 PRO A O 1
ATOM 1444 N N . LEU A 1 181 ? 5.664 6.177 6.266 1.00 96.50 181 LEU A N 1
ATOM 1445 C CA . LEU A 1 181 ? 7.114 6.038 6.408 1.00 96.50 181 LEU A CA 1
ATOM 1446 C C . LEU A 1 181 ? 7.815 7.399 6.315 1.00 96.50 181 LEU A C 1
ATOM 1448 O O . LEU A 1 181 ? 7.478 8.253 5.491 1.00 96.50 181 LEU A O 1
ATOM 1452 N N . THR A 1 182 ? 8.853 7.584 7.123 1.00 95.12 182 THR A N 1
ATOM 1453 C CA . THR A 1 182 ? 9.784 8.713 7.007 1.00 95.12 182 THR A CA 1
ATOM 1454 C C . THR A 1 182 ? 10.714 8.539 5.804 1.00 95.12 182 THR A C 1
ATOM 1456 O O . THR A 1 182 ? 10.940 7.431 5.327 1.00 95.12 182 THR A O 1
ATOM 1459 N N . ASN A 1 183 ? 11.339 9.621 5.331 1.00 94.88 183 ASN A N 1
ATOM 1460 C CA . ASN A 1 183 ? 12.274 9.546 4.197 1.00 94.88 183 ASN A CA 1
ATOM 1461 C C . ASN A 1 183 ? 13.479 8.627 4.457 1.00 94.88 183 ASN A C 1
ATOM 1463 O O . ASN A 1 183 ? 13.992 8.020 3.522 1.00 94.88 183 ASN A O 1
ATOM 1467 N N . THR A 1 184 ? 13.940 8.523 5.706 1.00 94.81 184 THR A N 1
ATOM 1468 C CA . THR A 1 184 ? 15.018 7.593 6.074 1.00 94.81 184 THR A CA 1
ATOM 1469 C C . THR A 1 184 ? 14.541 6.149 5.969 1.00 94.81 184 THR A C 1
ATOM 1471 O O . THR A 1 184 ? 15.215 5.331 5.357 1.00 94.81 184 THR A O 1
ATOM 1474 N N . GLU A 1 185 ? 13.345 5.851 6.478 1.00 95.25 185 GLU A N 1
ATOM 1475 C CA . GLU A 1 185 ? 12.753 4.514 6.370 1.00 95.25 185 GLU A CA 1
ATOM 1476 C C . GLU A 1 185 ? 12.465 4.129 4.927 1.00 95.25 185 GLU A C 1
ATOM 1478 O O . GLU A 1 185 ? 12.718 2.994 4.553 1.00 95.25 185 GLU A O 1
ATOM 1483 N N . LYS A 1 186 ? 11.997 5.066 4.095 1.00 96.12 186 LYS A N 1
ATOM 1484 C CA . LYS A 1 186 ? 11.795 4.817 2.664 1.00 96.12 186 LYS A CA 1
ATOM 1485 C C . LYS A 1 186 ? 13.096 4.356 1.999 1.00 96.12 186 LYS A C 1
ATOM 1487 O O . LYS A 1 186 ? 13.109 3.335 1.325 1.00 96.12 186 LYS A O 1
ATOM 1492 N N . ARG A 1 187 ? 14.213 5.048 2.257 1.00 93.81 187 ARG A N 1
ATOM 1493 C CA . ARG A 1 187 ? 15.536 4.662 1.731 1.00 93.81 187 ARG A CA 1
ATOM 1494 C C . ARG A 1 187 ? 16.019 3.309 2.254 1.00 93.81 187 ARG A C 1
ATOM 1496 O O . ARG A 1 187 ? 16.630 2.556 1.507 1.00 93.81 187 ARG A O 1
ATOM 1503 N N . GLU A 1 188 ? 15.781 3.013 3.529 1.00 92.62 188 GLU A N 1
ATOM 1504 C CA . GLU A 1 188 ? 16.270 1.784 4.162 1.00 92.62 188 GLU A CA 1
ATOM 1505 C C . GLU A 1 188 ? 15.415 0.551 3.824 1.00 92.62 188 GLU A C 1
ATOM 1507 O O . GLU A 1 188 ? 15.976 -0.523 3.619 1.00 92.62 188 GLU A O 1
ATOM 1512 N N . LEU A 1 189 ? 14.087 0.702 3.762 1.00 93.94 189 LEU A N 1
ATOM 1513 C CA . LEU A 1 189 ? 13.122 -0.405 3.742 1.00 93.94 189 LEU A CA 1
ATOM 1514 C C . LEU A 1 189 ? 12.467 -0.646 2.372 1.00 93.94 189 LEU A C 1
ATOM 1516 O O . LEU A 1 189 ? 11.918 -1.723 2.167 1.00 93.94 189 LEU A O 1
ATOM 1520 N N . LEU A 1 190 ? 12.512 0.316 1.438 1.00 94.69 190 LEU A N 1
ATOM 1521 C CA . LEU A 1 190 ? 11.918 0.184 0.091 1.00 94.69 190 LEU A CA 1
ATOM 1522 C C . LEU A 1 190 ? 12.943 -0.215 -0.975 1.00 94.69 190 LEU A C 1
ATOM 1524 O O . LEU A 1 190 ? 12.809 0.150 -2.143 1.00 94.69 190 LEU A O 1
ATOM 1528 N N . LYS A 1 191 ? 13.998 -0.924 -0.576 1.00 92.06 191 LYS A N 1
ATOM 1529 C CA . LYS A 1 191 ? 15.003 -1.403 -1.523 1.00 92.06 191 LYS A CA 1
ATOM 1530 C C . LYS A 1 191 ? 14.406 -2.470 -2.444 1.00 92.06 191 LYS A C 1
ATOM 1532 O O . LYS A 1 191 ? 13.595 -3.268 -1.968 1.00 92.06 191 LYS A O 1
ATOM 1537 N N . PRO A 1 192 ? 14.812 -2.544 -3.721 1.00 89.69 192 PRO A N 1
ATOM 1538 C CA . PRO A 1 192 ? 14.257 -3.518 -4.656 1.00 89.69 192 PRO A CA 1
ATOM 1539 C C . PRO A 1 192 ? 14.338 -4.962 -4.150 1.00 89.69 192 PRO A C 1
ATOM 1541 O O . PRO A 1 192 ? 13.340 -5.671 -4.208 1.00 89.69 192 PRO A O 1
ATOM 1544 N N . GLU A 1 193 ? 15.465 -5.360 -3.552 1.00 88.19 193 GLU A N 1
ATOM 1545 C CA . GLU A 1 193 ? 15.662 -6.709 -2.984 1.00 88.19 193 GLU A CA 1
ATOM 1546 C C . GLU A 1 193 ? 14.628 -7.081 -1.909 1.00 88.19 193 GLU A C 1
ATOM 1548 O O . GLU A 1 193 ? 14.365 -8.255 -1.682 1.00 88.19 193 GLU A O 1
ATOM 1553 N N . MET A 1 194 ? 14.040 -6.088 -1.239 1.00 90.31 194 MET A N 1
ATOM 1554 C CA . MET A 1 194 ? 12.977 -6.300 -0.259 1.00 90.31 194 MET A CA 1
ATOM 1555 C C . MET A 1 194 ? 11.596 -6.363 -0.894 1.00 90.31 194 MET A C 1
ATOM 1557 O O . MET A 1 194 ? 10.743 -7.123 -0.444 1.00 90.31 194 MET A O 1
ATOM 1561 N N . LEU A 1 195 ? 11.361 -5.534 -1.909 1.00 93.50 195 LEU A N 1
ATOM 1562 C CA . LEU A 1 195 ? 10.056 -5.406 -2.548 1.00 93.50 195 LEU A CA 1
ATOM 1563 C C . LEU A 1 195 ? 9.684 -6.666 -3.332 1.00 93.50 195 LEU A C 1
ATOM 1565 O O . LEU A 1 195 ? 8.522 -7.057 -3.301 1.00 93.50 195 LEU A O 1
ATOM 1569 N N . VAL A 1 196 ? 10.669 -7.331 -3.946 1.00 92.25 196 VAL A N 1
ATOM 1570 C CA . VAL A 1 196 ? 10.460 -8.592 -4.681 1.00 92.25 196 VAL A CA 1
ATOM 1571 C C . VAL A 1 196 ? 10.020 -9.759 -3.787 1.00 92.25 196 VAL A C 1
ATOM 1573 O O . VAL A 1 196 ? 9.470 -10.738 -4.279 1.00 92.25 196 VAL A O 1
ATOM 1576 N N . GLU A 1 197 ? 10.232 -9.652 -2.474 1.00 93.06 197 GLU A N 1
ATOM 1577 C CA . GLU A 1 197 ? 9.865 -10.671 -1.481 1.00 93.06 197 GLU A CA 1
ATOM 1578 C C . GLU A 1 197 ? 8.457 -10.457 -0.897 1.00 93.06 197 GLU A C 1
ATOM 1580 O O . GLU A 1 197 ? 8.004 -11.229 -0.042 1.00 93.06 197 GLU A O 1
ATOM 1585 N N . LEU A 1 198 ? 7.767 -9.383 -1.293 1.00 94.69 198 LEU A N 1
ATOM 1586 C CA . LEU A 1 198 ? 6.419 -9.078 -0.823 1.00 94.69 198 LEU A CA 1
ATOM 1587 C C . LEU A 1 198 ? 5.370 -9.819 -1.656 1.00 94.69 198 LEU A C 1
ATOM 1589 O O . LEU A 1 198 ? 5.427 -9.835 -2.884 1.00 94.69 198 LEU A O 1
ATOM 1593 N N . SER A 1 199 ? 4.357 -10.381 -0.992 1.00 94.75 199 SER A N 1
ATOM 1594 C CA . SER A 1 199 ? 3.134 -10.785 -1.692 1.00 94.75 199 SER A CA 1
ATOM 1595 C C . SER A 1 199 ? 2.392 -9.554 -2.224 1.00 94.75 199 SER A C 1
ATOM 1597 O O . SER A 1 199 ? 2.610 -8.427 -1.773 1.00 94.75 199 SER A O 1
ATOM 1599 N N . THR A 1 200 ? 1.453 -9.755 -3.150 1.00 94.06 200 THR A N 1
ATOM 1600 C CA . THR A 1 200 ? 0.608 -8.663 -3.654 1.00 94.06 200 THR A CA 1
ATOM 1601 C C . THR A 1 200 ? -0.168 -7.973 -2.525 1.00 94.06 200 THR A C 1
ATOM 1603 O O . THR A 1 200 ? -0.256 -6.748 -2.493 1.00 94.06 200 THR A O 1
ATOM 1606 N N . GLU A 1 201 ? -0.688 -8.728 -1.557 1.00 95.50 201 GLU A N 1
ATOM 1607 C CA . GLU A 1 201 ? -1.402 -8.196 -0.392 1.00 95.50 201 GLU A CA 1
ATOM 1608 C C . GLU A 1 201 ? -0.478 -7.401 0.534 1.00 95.50 201 GLU A C 1
ATOM 1610 O O . GLU A 1 201 ? -0.862 -6.325 0.996 1.00 95.50 201 GLU A O 1
ATOM 1615 N N . GLU A 1 202 ? 0.742 -7.892 0.779 1.00 95.81 202 GLU A N 1
ATOM 1616 C CA . GLU A 1 202 ? 1.758 -7.169 1.555 1.00 95.81 202 GLU A CA 1
ATOM 1617 C C . GLU A 1 202 ? 2.162 -5.867 0.851 1.00 95.81 202 GLU A C 1
ATOM 1619 O O . GLU A 1 202 ? 2.274 -4.823 1.493 1.00 95.81 202 GLU A O 1
ATOM 1624 N N . TYR A 1 203 ? 2.314 -5.892 -0.474 1.00 95.69 203 TYR A N 1
ATOM 1625 C CA . TYR A 1 203 ? 2.626 -4.708 -1.271 1.00 95.69 203 TYR A CA 1
ATOM 1626 C C . TYR A 1 203 ? 1.496 -3.667 -1.219 1.00 95.69 203 TYR A C 1
ATOM 1628 O O . TYR A 1 203 ? 1.742 -2.476 -1.019 1.00 95.69 203 TYR A O 1
ATOM 1636 N N . ILE A 1 204 ? 0.236 -4.104 -1.322 1.00 94.69 204 ILE A N 1
ATOM 1637 C CA . ILE A 1 204 ? -0.938 -3.230 -1.175 1.00 94.69 204 ILE A CA 1
ATOM 1638 C C . ILE A 1 204 ? -1.006 -2.645 0.243 1.00 94.69 204 ILE A C 1
ATOM 1640 O O . ILE A 1 204 ? -1.292 -1.457 0.407 1.00 94.69 204 ILE A O 1
ATOM 1644 N N . ALA A 1 205 ? -0.728 -3.449 1.274 1.00 95.19 205 ALA A N 1
ATOM 1645 C CA . ALA A 1 205 ? -0.670 -2.976 2.654 1.00 95.19 205 ALA A CA 1
ATOM 1646 C C . ALA A 1 205 ? 0.451 -1.942 2.852 1.00 95.19 205 ALA A C 1
ATOM 1648 O O . ALA A 1 205 ? 0.228 -0.914 3.490 1.00 95.19 205 ALA A O 1
ATOM 1649 N N . LEU A 1 206 ? 1.623 -2.162 2.247 1.00 96.38 206 LEU A N 1
ATOM 1650 C CA . LEU A 1 206 ? 2.741 -1.219 2.270 1.00 96.38 206 LEU A CA 1
ATOM 1651 C C . LEU A 1 206 ? 2.341 0.113 1.638 1.00 96.38 206 LEU A C 1
ATOM 1653 O O . LEU A 1 206 ? 2.608 1.169 2.209 1.00 96.38 206 LEU A O 1
ATOM 1657 N N . TRP A 1 207 ? 1.657 0.076 0.494 1.00 95.94 207 TRP A N 1
ATOM 1658 C CA . TRP A 1 207 ? 1.249 1.286 -0.213 1.00 95.94 207 TRP A CA 1
ATOM 1659 C C . TRP A 1 207 ? 0.303 2.167 0.622 1.00 95.94 207 TRP A C 1
ATOM 1661 O O . TRP A 1 207 ? 0.402 3.389 0.572 1.00 95.94 207 TRP A O 1
ATOM 1671 N N . ARG A 1 208 ? -0.525 1.602 1.512 1.00 94.75 208 ARG A N 1
ATOM 1672 C CA . ARG A 1 208 ? -1.340 2.405 2.455 1.00 94.75 208 ARG A CA 1
ATOM 1673 C C . ARG A 1 208 ? -0.509 3.291 3.396 1.00 94.75 208 ARG A C 1
ATOM 1675 O O . ARG A 1 208 ? -1.045 4.245 3.955 1.00 94.75 208 ARG A O 1
ATOM 1682 N N . ARG A 1 209 ? 0.784 2.990 3.565 1.00 95.69 209 ARG A N 1
ATOM 1683 C CA . ARG A 1 209 ? 1.763 3.762 4.353 1.00 95.69 209 ARG A CA 1
ATOM 1684 C C . ARG A 1 209 ? 2.655 4.673 3.498 1.00 95.69 209 ARG A C 1
ATOM 1686 O O . ARG A 1 209 ? 3.544 5.340 4.034 1.00 95.69 209 ARG A O 1
ATOM 1693 N N . LEU A 1 210 ? 2.460 4.685 2.184 1.00 96.00 210 LEU A N 1
ATOM 1694 C CA . LEU A 1 210 ? 3.176 5.533 1.232 1.00 96.00 210 LEU A CA 1
ATOM 1695 C C . LEU A 1 210 ? 2.245 6.623 0.696 1.00 96.00 210 LEU A C 1
ATOM 1697 O O . LEU A 1 210 ? 1.052 6.664 1.000 1.00 96.00 210 LEU A O 1
ATOM 1701 N N . ASN A 1 211 ? 2.784 7.524 -0.123 1.00 93.19 211 ASN A N 1
ATOM 1702 C CA . ASN A 1 211 ? 1.934 8.435 -0.875 1.00 93.19 211 ASN A CA 1
ATOM 1703 C C . ASN A 1 211 ? 0.966 7.662 -1.806 1.00 93.19 211 ASN A C 1
ATOM 1705 O O . ASN A 1 211 ? 1.356 6.650 -2.396 1.00 93.19 211 ASN A O 1
ATOM 1709 N N . PRO A 1 212 ? -0.261 8.159 -2.045 1.00 93.50 212 PRO A N 1
ATOM 1710 C CA . PRO A 1 212 ? -1.205 7.514 -2.968 1.00 93.50 212 PRO A CA 1
ATOM 1711 C C . PRO A 1 212 ? -0.792 7.652 -4.444 1.00 93.50 212 PRO A C 1
ATOM 1713 O O . PRO A 1 212 ? -1.392 7.042 -5.323 1.00 93.50 212 PRO A O 1
ATOM 1716 N N . HIS A 1 213 ? 0.227 8.462 -4.721 1.00 95.38 213 HIS A N 1
ATOM 1717 C CA . HIS A 1 213 ? 0.719 8.757 -6.058 1.00 95.38 213 HIS A CA 1
ATOM 1718 C C . HIS A 1 213 ? 1.545 7.603 -6.642 1.00 95.38 213 HIS A C 1
ATOM 1720 O O . HIS A 1 213 ? 2.302 6.937 -5.933 1.00 95.38 213 HIS A O 1
ATOM 1726 N N . PHE A 1 214 ? 1.425 7.397 -7.953 1.00 96.00 214 PHE A N 1
ATOM 1727 C CA . PHE A 1 214 ? 2.173 6.403 -8.699 1.00 96.00 214 PHE A CA 1
ATOM 1728 C C . PHE A 1 214 ? 2.859 6.930 -9.962 1.00 96.00 214 PHE A C 1
ATOM 1730 O O . PHE A 1 214 ? 2.515 7.967 -10.539 1.00 96.00 214 PHE A O 1
ATOM 1737 N N . LEU A 1 215 ? 3.819 6.131 -10.406 1.00 96.06 215 LEU A N 1
ATOM 1738 C CA . LEU A 1 215 ? 4.447 6.176 -11.711 1.00 96.06 215 LEU A CA 1
ATOM 1739 C C . LEU A 1 215 ? 4.081 4.905 -12.474 1.00 96.06 215 LEU A C 1
ATOM 1741 O O . LEU A 1 215 ? 4.117 3.816 -11.898 1.00 96.06 215 LEU A O 1
ATOM 1745 N N . SER A 1 216 ? 3.731 5.038 -13.751 1.00 96.19 216 SER A N 1
ATOM 1746 C CA . SER A 1 216 ? 3.444 3.896 -14.615 1.00 96.19 216 SER A CA 1
ATOM 1747 C C . SER A 1 216 ? 4.472 3.747 -15.730 1.00 96.19 216 SER A C 1
ATOM 1749 O O . SER A 1 216 ? 5.049 4.727 -16.197 1.00 96.19 216 SER A O 1
ATOM 1751 N N . HIS A 1 217 ? 4.691 2.516 -16.173 1.00 95.81 217 HIS A N 1
ATOM 1752 C CA . HIS A 1 217 ? 5.469 2.215 -17.367 1.00 95.81 217 HIS A CA 1
ATOM 1753 C C . HIS A 1 217 ? 4.677 1.252 -18.240 1.00 95.81 217 HIS A C 1
ATOM 1755 O O . HIS A 1 217 ? 4.261 0.194 -17.771 1.00 95.81 217 HIS A O 1
ATOM 1761 N N . VAL A 1 218 ? 4.462 1.615 -19.502 1.00 92.81 218 VAL A N 1
ATOM 1762 C CA . VAL A 1 218 ? 3.732 0.780 -20.459 1.00 92.81 218 VAL A CA 1
ATOM 1763 C C . VAL A 1 218 ? 4.727 0.120 -21.396 1.00 92.81 218 VAL A C 1
ATOM 1765 O O . VAL A 1 218 ? 5.594 0.788 -21.957 1.00 92.81 218 VAL A O 1
ATOM 1768 N N . THR A 1 219 ? 4.570 -1.185 -21.596 1.00 88.56 219 THR A N 1
ATOM 1769 C CA . THR A 1 219 ? 5.348 -1.928 -22.591 1.00 88.56 219 THR A CA 1
ATOM 1770 C C . THR A 1 219 ? 4.530 -2.149 -23.855 1.00 88.56 219 THR A C 1
ATOM 1772 O O . THR A 1 219 ? 3.320 -2.371 -23.802 1.00 88.56 219 THR A O 1
ATOM 1775 N N . ARG A 1 220 ? 5.189 -2.113 -25.017 1.00 89.38 220 ARG A N 1
ATOM 1776 C CA . ARG A 1 220 ? 4.558 -2.503 -26.284 1.00 89.38 220 ARG A CA 1
ATOM 1777 C C . ARG A 1 220 ? 4.621 -4.014 -26.437 1.00 89.38 220 ARG A C 1
ATOM 1779 O O . ARG A 1 220 ? 5.690 -4.538 -26.740 1.00 89.38 220 ARG A O 1
ATOM 1786 N N . GLN A 1 221 ? 3.491 -4.688 -26.256 1.00 91.94 221 GLN A N 1
ATOM 1787 C CA . GLN A 1 221 ? 3.305 -6.091 -26.623 1.00 91.94 221 GLN A CA 1
ATOM 1788 C C . GLN A 1 221 ? 2.282 -6.189 -27.7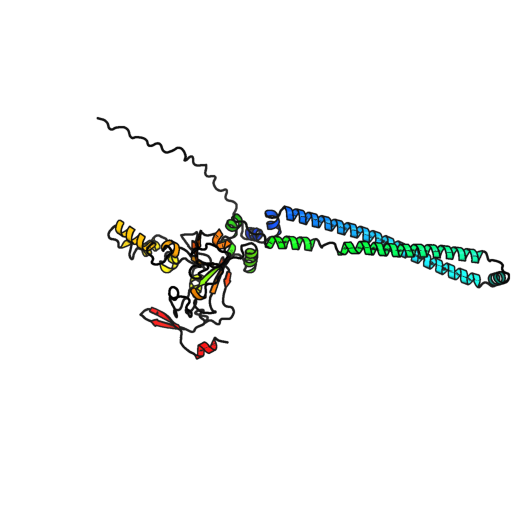60 1.00 91.94 221 GLN A C 1
ATOM 1790 O O . GLN A 1 221 ? 1.252 -5.515 -27.724 1.00 91.94 221 GLN A O 1
ATOM 1795 N N . GLY A 1 222 ? 2.578 -7.021 -28.758 1.00 92.44 222 GLY A N 1
ATOM 1796 C CA . GLY A 1 222 ? 1.722 -7.234 -29.919 1.00 92.44 222 GLY A CA 1
ATOM 1797 C C . GLY A 1 222 ? 1.851 -6.150 -30.993 1.00 92.44 222 GLY A C 1
ATOM 1798 O O . GLY A 1 222 ? 2.840 -5.417 -31.055 1.00 92.44 222 GLY A O 1
ATOM 1799 N N . PHE A 1 223 ? 0.863 -6.075 -31.882 1.00 91.00 223 PHE A N 1
ATOM 1800 C CA . PHE A 1 223 ? 0.822 -5.104 -32.971 1.00 91.00 223 PHE A CA 1
ATOM 1801 C C . PHE A 1 223 ? 0.399 -3.728 -32.496 1.00 91.00 223 PHE A C 1
ATOM 1803 O O . PHE A 1 223 ? -0.648 -3.570 -31.874 1.00 91.00 223 PHE A O 1
ATOM 1810 N N . ARG A 1 224 ? 1.141 -2.695 -32.888 1.00 88.75 224 ARG A N 1
ATOM 1811 C CA . ARG A 1 224 ? 0.691 -1.333 -32.622 1.00 88.75 224 ARG A CA 1
ATOM 1812 C C . ARG A 1 224 ? -0.561 -0.997 -33.437 1.00 88.75 224 ARG A C 1
ATOM 1814 O O . ARG A 1 224 ? -0.463 -0.740 -34.636 1.00 88.75 224 ARG A O 1
ATOM 1821 N N . ASP A 1 225 ? -1.725 -0.952 -32.797 1.00 87.38 225 ASP A N 1
ATOM 1822 C CA . ASP A 1 225 ? -3.021 -0.802 -33.483 1.00 87.38 225 ASP A CA 1
ATOM 1823 C C . ASP A 1 225 ? -3.647 0.592 -33.355 1.00 87.38 225 ASP A C 1
ATOM 1825 O O . ASP A 1 225 ? -4.671 0.886 -33.977 1.00 87.38 225 ASP A O 1
ATOM 1829 N N . HIS A 1 226 ? -3.025 1.476 -32.577 1.00 84.12 226 HIS A N 1
ATOM 1830 C CA . HIS A 1 226 ? -3.531 2.816 -32.350 1.00 84.12 226 HIS A CA 1
ATOM 1831 C C . HIS A 1 226 ? -2.438 3.882 -32.409 1.00 84.12 226 HIS A C 1
ATOM 1833 O O . HIS A 1 226 ? -1.245 3.666 -32.167 1.00 84.12 226 HIS A O 1
ATOM 1839 N N . ASN A 1 227 ? -2.897 5.077 -32.764 1.00 77.75 227 ASN A N 1
ATOM 1840 C CA . ASN A 1 227 ? -2.091 6.274 -32.876 1.00 77.75 227 ASN A CA 1
ATOM 1841 C C . ASN A 1 227 ? -2.547 7.299 -31.830 1.00 77.75 227 ASN A C 1
ATOM 1843 O O . ASN A 1 227 ? -3.749 7.502 -31.663 1.00 77.75 227 ASN A O 1
ATOM 1847 N N . ALA A 1 228 ? -1.599 7.977 -31.182 1.00 70.94 228 ALA A N 1
ATOM 1848 C CA . ALA A 1 228 ? -1.880 9.115 -30.308 1.00 70.94 228 ALA A CA 1
ATOM 1849 C C . ALA A 1 228 ? -1.407 10.461 -30.875 1.00 70.94 228 ALA A C 1
ATOM 1851 O O . ALA A 1 228 ? -2.161 11.430 -30.847 1.00 70.94 228 ALA A O 1
ATOM 1852 N N . MET A 1 229 ? -0.174 10.560 -31.389 1.00 69.31 229 MET A N 1
ATOM 1853 C CA . MET A 1 229 ? 0.384 11.815 -31.918 1.00 69.31 229 MET A CA 1
ATOM 1854 C C . MET A 1 229 ? 1.508 11.571 -32.924 1.00 69.31 229 MET A C 1
ATOM 1856 O O . MET A 1 229 ? 2.295 10.655 -32.723 1.00 69.31 229 MET A O 1
ATOM 1860 N N . VAL A 1 230 ? 1.647 12.450 -33.928 1.00 62.06 230 VAL A N 1
ATOM 1861 C CA . VAL A 1 230 ? 2.590 12.330 -35.066 1.00 62.06 230 VAL A CA 1
ATOM 1862 C C . VAL A 1 230 ? 4.011 11.919 -34.655 1.00 62.06 230 VAL A C 1
ATOM 1864 O O . VAL A 1 230 ? 4.603 11.049 -35.285 1.00 62.06 230 VAL A O 1
ATOM 1867 N N . TYR A 1 231 ? 4.558 12.507 -33.587 1.00 60.41 231 TYR A N 1
ATOM 1868 C CA . TYR A 1 231 ? 5.934 12.242 -33.143 1.00 60.41 231 TYR A CA 1
ATOM 1869 C C . TYR A 1 231 ? 6.097 10.981 -32.287 1.00 60.41 231 TYR A C 1
ATOM 1871 O O . TYR A 1 231 ? 7.220 10.576 -32.021 1.00 60.41 231 TYR A O 1
ATOM 1879 N N . HIS A 1 232 ? 4.997 10.357 -31.862 1.00 65.44 232 HIS A N 1
ATOM 1880 C CA . HIS A 1 232 ? 5.014 9.120 -31.082 1.00 65.44 232 HIS A CA 1
ATOM 1881 C C . HIS A 1 232 ? 4.254 7.991 -31.778 1.00 65.44 232 HIS A C 1
ATOM 1883 O O . HIS A 1 232 ? 4.020 6.975 -31.141 1.00 65.44 232 HIS A O 1
ATOM 1889 N N . SER A 1 233 ? 3.906 8.126 -33.066 1.00 64.69 233 SER A N 1
ATOM 1890 C CA . SER A 1 233 ? 3.199 7.121 -33.884 1.00 64.69 233 SER A CA 1
ATOM 1891 C C . SER A 1 233 ? 4.095 6.023 -34.471 1.00 64.69 233 SER A C 1
ATOM 1893 O O . SER A 1 233 ? 3.599 5.190 -35.225 1.00 64.69 233 SER A O 1
ATOM 1895 N N . ALA A 1 234 ? 5.406 6.046 -34.205 1.00 75.62 234 ALA A N 1
ATOM 1896 C CA . ALA A 1 234 ? 6.353 5.122 -34.833 1.00 75.62 234 ALA A CA 1
ATOM 1897 C C . ALA A 1 234 ? 5.988 3.651 -34.566 1.00 75.62 234 ALA A C 1
ATOM 1899 O O . ALA A 1 234 ? 5.612 3.299 -33.445 1.00 75.62 234 ALA A O 1
ATOM 1900 N N . GLY A 1 235 ? 6.112 2.812 -35.591 1.00 80.88 235 GLY A N 1
ATOM 1901 C CA . GLY A 1 235 ? 5.824 1.381 -35.510 1.00 80.88 235 GLY A CA 1
ATOM 1902 C C . GLY A 1 235 ? 4.347 1.002 -35.605 1.00 80.88 235 GLY A C 1
ATOM 1903 O O . GLY A 1 235 ? 3.970 -0.058 -35.129 1.00 80.88 235 GLY A O 1
ATOM 1904 N N . LEU A 1 236 ? 3.479 1.849 -36.177 1.00 83.75 236 LEU A N 1
ATOM 1905 C CA . LEU A 1 236 ? 2.083 1.472 -36.444 1.00 83.75 236 LEU A CA 1
ATOM 1906 C C . LEU A 1 236 ? 2.033 0.201 -37.316 1.00 83.75 236 LEU A C 1
ATOM 1908 O O . LEU A 1 236 ? 2.697 0.152 -38.345 1.00 83.75 236 LEU A O 1
ATOM 1912 N N . GLN A 1 237 ? 1.228 -0.788 -36.913 1.00 85.19 237 GLN A N 1
ATOM 1913 C CA . GLN A 1 237 ? 1.151 -2.141 -37.493 1.00 85.19 237 GLN A CA 1
ATOM 1914 C C . GLN A 1 237 ? 2.427 -2.992 -37.372 1.00 85.19 237 GLN A C 1
ATOM 1916 O O . GLN A 1 237 ? 2.458 -4.109 -37.886 1.00 85.19 237 GLN A O 1
ATOM 1921 N N . GLU A 1 238 ? 3.461 -2.523 -36.674 1.00 89.25 238 GLU A N 1
ATOM 1922 C CA . GLU A 1 238 ? 4.621 -3.349 -36.355 1.00 89.25 238 GLU A CA 1
ATOM 1923 C C . GLU A 1 238 ? 4.344 -4.179 -35.101 1.00 89.25 238 GLU A C 1
ATOM 1925 O O . GLU A 1 238 ? 3.676 -3.733 -34.162 1.00 89.25 238 GLU A O 1
ATOM 1930 N N . PHE A 1 239 ? 4.854 -5.409 -35.101 1.00 91.69 239 PHE A N 1
ATOM 1931 C CA . PHE A 1 239 ? 4.814 -6.285 -33.941 1.00 91.69 239 PHE A CA 1
ATOM 1932 C C . PHE A 1 239 ? 5.932 -5.917 -32.962 1.00 91.69 239 PHE A C 1
ATOM 1934 O O . PHE A 1 239 ? 7.102 -5.833 -33.340 1.00 91.69 239 PHE A O 1
ATOM 1941 N N . HIS A 1 240 ? 5.583 -5.767 -31.689 1.00 91.94 240 HIS A N 1
ATOM 1942 C CA . HIS A 1 240 ? 6.513 -5.502 -30.601 1.00 91.94 240 HIS A CA 1
ATOM 1943 C C . HIS A 1 240 ? 6.424 -6.599 -29.537 1.00 91.94 240 HIS A C 1
ATOM 1945 O O . HIS A 1 240 ? 5.338 -7.056 -29.193 1.00 91.94 240 HIS A O 1
ATOM 1951 N N . ASN A 1 241 ? 7.571 -6.997 -28.984 1.00 92.06 241 ASN A N 1
ATOM 1952 C CA . ASN A 1 241 ? 7.663 -8.041 -27.959 1.00 92.06 241 ASN A CA 1
ATOM 1953 C C . ASN A 1 241 ? 8.165 -7.499 -26.610 1.00 92.06 241 ASN A C 1
ATOM 1955 O O . ASN A 1 241 ? 8.895 -8.173 -25.890 1.00 92.06 241 ASN A O 1
ATOM 1959 N N . GLY A 1 242 ? 7.855 -6.238 -26.305 1.00 90.62 242 GLY A N 1
ATOM 1960 C CA . GLY A 1 242 ? 8.475 -5.488 -25.216 1.00 90.62 242 GLY A CA 1
ATOM 1961 C C . GLY A 1 242 ? 8.272 -6.119 -23.842 1.00 90.62 242 GLY A C 1
ATOM 1962 O O . GLY A 1 242 ? 9.223 -6.173 -23.068 1.00 90.62 242 GLY A O 1
ATOM 1963 N N . LEU A 1 243 ? 7.075 -6.640 -23.546 1.00 91.75 243 LEU A N 1
ATOM 1964 C CA . LEU A 1 243 ? 6.817 -7.304 -22.266 1.00 91.75 243 LEU A CA 1
ATOM 1965 C C . LEU A 1 243 ? 7.668 -8.567 -22.128 1.00 91.75 243 LEU A C 1
ATOM 1967 O O . LEU A 1 243 ? 8.359 -8.737 -21.127 1.00 91.75 243 LEU A O 1
ATOM 1971 N N . VAL A 1 244 ? 7.637 -9.438 -23.138 1.00 91.81 244 VAL A N 1
ATOM 1972 C CA . VAL A 1 244 ? 8.401 -10.693 -23.128 1.00 91.81 244 VAL A CA 1
ATOM 1973 C C . VAL A 1 244 ? 9.898 -10.407 -23.040 1.00 91.81 244 VAL A C 1
ATOM 1975 O O . VAL A 1 244 ? 10.573 -11.008 -22.213 1.00 91.81 244 VAL A O 1
ATOM 1978 N N . SER A 1 245 ? 10.406 -9.430 -23.799 1.00 91.88 245 SER A N 1
ATOM 1979 C CA . SER A 1 245 ? 11.813 -9.025 -23.729 1.00 91.88 245 SER A CA 1
ATOM 1980 C C . SER A 1 245 ? 12.221 -8.557 -22.334 1.00 91.88 245 SER A C 1
ATOM 1982 O O . SER A 1 245 ? 13.319 -8.879 -21.899 1.00 91.88 245 SER A O 1
ATOM 1984 N N . VAL A 1 246 ? 11.355 -7.840 -21.611 1.00 93.50 246 VAL A N 1
ATOM 1985 C CA . VAL A 1 246 ? 11.622 -7.459 -20.215 1.00 93.50 246 VAL A CA 1
ATOM 1986 C C . VAL A 1 246 ? 11.629 -8.687 -19.303 1.00 93.50 246 VAL A C 1
ATOM 1988 O O . VAL A 1 246 ? 12.519 -8.815 -18.468 1.00 93.50 246 VAL A O 1
ATOM 1991 N N . LEU A 1 247 ? 10.668 -9.604 -19.457 1.00 92.06 247 LEU A N 1
ATOM 1992 C CA . LEU A 1 247 ? 10.575 -10.816 -18.632 1.00 92.06 247 LEU A CA 1
ATOM 1993 C C . LEU A 1 247 ? 11.765 -11.768 -18.831 1.00 92.06 247 LEU A C 1
ATOM 1995 O O . LEU A 1 247 ? 12.220 -12.379 -17.865 1.00 92.06 247 LEU A O 1
ATOM 1999 N N . GLU A 1 248 ? 12.272 -11.882 -20.058 1.00 92.81 248 GLU A N 1
ATOM 2000 C CA . GLU A 1 248 ? 13.468 -12.668 -20.392 1.00 92.81 248 GLU A CA 1
ATOM 2001 C C . GLU A 1 248 ? 14.765 -11.985 -19.931 1.00 92.81 248 GLU A C 1
ATOM 2003 O O . GLU A 1 248 ? 15.751 -12.655 -19.627 1.00 92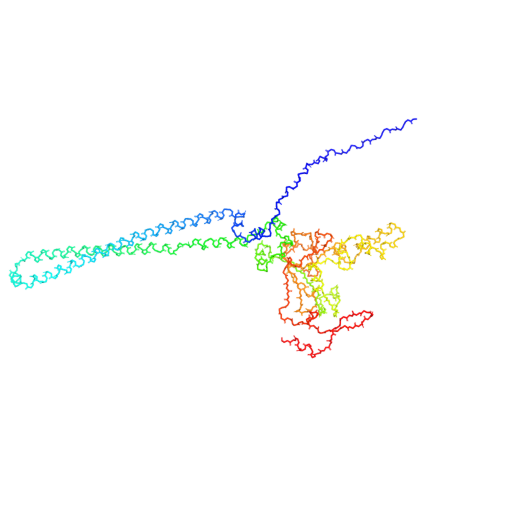.81 248 GLU A O 1
ATOM 2008 N N . ASP A 1 249 ? 14.762 -10.655 -19.838 1.00 91.19 249 ASP A N 1
ATOM 2009 C CA . ASP A 1 249 ? 15.900 -9.832 -19.426 1.00 91.19 249 ASP A CA 1
ATOM 2010 C C . ASP A 1 249 ? 15.868 -9.531 -17.924 1.00 91.19 249 ASP A C 1
ATOM 2012 O O . ASP A 1 249 ? 15.780 -8.380 -17.491 1.00 91.19 249 ASP A O 1
ATOM 2016 N N . GLU A 1 250 ? 15.897 -10.599 -17.121 1.00 91.25 250 GLU A N 1
ATOM 2017 C CA . GLU A 1 250 ? 15.957 -10.541 -15.650 1.00 91.25 250 GLU A CA 1
ATOM 2018 C C . GLU A 1 250 ? 14.803 -9.745 -15.007 1.00 91.25 250 GLU A C 1
ATOM 2020 O O . GLU A 1 250 ? 14.888 -9.359 -13.842 1.00 91.25 250 GLU A O 1
ATOM 2025 N N . LYS A 1 251 ? 13.711 -9.506 -15.750 1.00 93.94 251 LYS A N 1
ATOM 2026 C CA . LYS A 1 251 ? 12.591 -8.645 -15.345 1.00 93.94 251 LYS A CA 1
ATOM 2027 C C . LYS A 1 251 ? 13.030 -7.215 -15.016 1.00 93.94 251 LYS A C 1
ATOM 2029 O O . LYS A 1 251 ? 12.538 -6.609 -14.061 1.00 93.94 251 LYS A O 1
ATOM 2034 N N . ILE A 1 252 ? 13.954 -6.664 -15.800 1.00 93.00 252 ILE A N 1
ATOM 2035 C CA . ILE A 1 252 ? 14.491 -5.315 -15.605 1.00 93.00 252 ILE A CA 1
ATOM 2036 C C . ILE A 1 252 ? 13.990 -4.379 -16.710 1.00 93.00 252 ILE A C 1
ATOM 2038 O O . ILE A 1 252 ? 14.235 -4.589 -17.896 1.00 93.00 252 ILE A O 1
ATOM 2042 N N . LEU A 1 253 ? 13.352 -3.276 -16.316 1.00 94.12 253 LEU A N 1
ATOM 2043 C CA . LEU A 1 253 ? 13.101 -2.138 -17.196 1.00 94.12 253 LEU A CA 1
ATOM 2044 C C . LEU A 1 253 ? 14.407 -1.386 -17.424 1.00 94.12 253 LEU A C 1
ATOM 2046 O O . LEU A 1 253 ? 14.899 -0.689 -16.534 1.00 94.12 253 LEU A O 1
ATOM 2050 N N . ARG A 1 254 ? 14.981 -1.542 -18.615 1.00 93.00 254 ARG A N 1
ATOM 2051 C CA . ARG A 1 254 ? 16.262 -0.932 -18.977 1.00 93.00 254 ARG A CA 1
ATOM 2052 C C . ARG A 1 254 ? 16.083 0.429 -19.653 1.00 93.00 254 ARG A C 1
ATOM 2054 O O . ARG A 1 254 ? 15.129 0.615 -20.408 1.00 93.00 254 ARG A O 1
ATOM 2061 N N . PRO A 1 255 ? 17.014 1.375 -19.437 1.00 93.06 255 PRO A N 1
ATOM 2062 C CA . PRO A 1 255 ? 17.013 2.630 -20.175 1.00 93.06 255 PRO A CA 1
ATOM 2063 C C . PRO A 1 255 ? 17.332 2.396 -21.667 1.00 93.06 255 PRO A C 1
ATOM 2065 O O . PRO A 1 255 ? 18.039 1.434 -21.994 1.00 93.06 255 PRO A O 1
ATOM 2068 N N . PRO A 1 256 ? 16.894 3.288 -22.578 1.00 90.25 256 PRO A N 1
ATOM 2069 C CA . PRO A 1 256 ? 17.108 3.157 -24.022 1.00 90.25 256 PRO A CA 1
ATOM 2070 C C . PRO A 1 256 ? 18.560 2.869 -24.427 1.00 90.25 256 PRO A C 1
ATOM 2072 O O . PRO A 1 256 ? 18.800 2.030 -25.290 1.00 90.25 256 PRO A O 1
ATOM 2075 N N . ILE A 1 257 ? 19.542 3.496 -23.771 1.00 89.81 257 ILE A N 1
ATOM 2076 C CA . ILE A 1 257 ? 20.969 3.294 -24.060 1.00 89.81 257 ILE A CA 1
ATOM 2077 C C . ILE A 1 257 ? 21.429 1.851 -23.800 1.00 89.81 257 ILE A C 1
ATOM 2079 O O . ILE A 1 257 ? 22.304 1.335 -24.488 1.00 89.81 257 ILE A O 1
ATOM 2083 N N . ALA A 1 258 ? 20.835 1.169 -22.820 1.00 90.31 258 ALA A N 1
ATOM 2084 C CA . ALA A 1 258 ? 21.193 -0.208 -22.505 1.00 90.31 258 ALA A CA 1
ATOM 2085 C C . ALA A 1 258 ? 20.589 -1.194 -23.518 1.00 90.31 258 ALA A C 1
ATOM 2087 O O . ALA A 1 258 ? 21.196 -2.226 -23.802 1.00 90.31 258 ALA A O 1
ATOM 2088 N N . VAL A 1 259 ? 19.418 -0.875 -24.080 1.00 87.50 259 VAL A N 1
ATOM 2089 C CA . VAL A 1 259 ? 18.713 -1.740 -25.038 1.00 87.50 259 VAL A CA 1
ATOM 2090 C C . VAL A 1 259 ? 19.166 -1.488 -26.475 1.00 87.50 259 VAL A C 1
ATOM 2092 O O . VAL A 1 259 ? 19.555 -2.432 -27.154 1.00 87.50 259 VAL A O 1
ATOM 2095 N N . HIS A 1 260 ? 19.140 -0.236 -26.936 1.00 85.62 260 HIS A N 1
ATOM 2096 C CA . HIS A 1 260 ? 19.397 0.114 -28.337 1.00 85.62 260 HIS A CA 1
ATOM 2097 C C . HIS A 1 260 ? 20.885 0.202 -28.671 1.00 85.62 260 HIS A C 1
ATOM 2099 O O . HIS A 1 260 ? 21.292 -0.250 -29.734 1.00 85.62 260 HIS A O 1
ATOM 2105 N N . GLU A 1 261 ? 21.699 0.730 -27.754 1.00 85.44 261 GLU A N 1
ATOM 2106 C CA . GLU A 1 261 ? 23.142 0.914 -27.980 1.00 85.44 261 GLU A CA 1
ATOM 2107 C C . GLU A 1 261 ? 23.977 -0.264 -27.437 1.00 85.44 261 GLU A C 1
ATOM 2109 O O . GLU A 1 261 ? 25.205 -0.260 -27.498 1.00 85.44 261 GLU A O 1
ATOM 2114 N N . GLY A 1 262 ? 23.325 -1.282 -26.859 1.00 84.88 262 GLY A N 1
ATOM 2115 C CA . GLY A 1 262 ? 23.987 -2.475 -26.317 1.00 84.88 262 GLY A CA 1
ATOM 2116 C C . GLY A 1 262 ? 24.849 -2.221 -25.073 1.00 84.88 262 GLY A C 1
ATOM 2117 O O . GLY A 1 262 ? 25.681 -3.061 -24.719 1.00 84.88 262 GLY A O 1
ATOM 2118 N N . LEU A 1 263 ? 24.655 -1.087 -24.393 1.00 87.62 263 LEU A N 1
ATOM 2119 C CA . LEU A 1 263 ? 25.433 -0.658 -23.226 1.00 87.62 263 LEU A CA 1
ATOM 2120 C C . LEU A 1 263 ? 24.818 -1.131 -21.899 1.00 87.62 263 LEU A C 1
ATOM 2122 O O . LEU A 1 263 ? 24.591 -0.331 -20.989 1.00 87.62 263 LEU A O 1
ATOM 2126 N N . ARG A 1 264 ? 24.530 -2.435 -21.792 1.00 83.88 264 ARG A N 1
ATOM 2127 C CA . ARG A 1 264 ? 23.940 -3.039 -20.581 1.00 83.88 264 ARG A CA 1
ATOM 2128 C C . ARG A 1 264 ? 24.910 -3.039 -19.399 1.00 83.88 264 ARG A C 1
ATOM 2130 O O . ARG A 1 264 ? 24.584 -2.487 -18.363 1.00 83.88 264 ARG A O 1
ATOM 2137 N N . SER A 1 265 ? 26.093 -3.620 -19.572 1.00 78.06 265 SER A N 1
ATOM 2138 C CA . SER A 1 265 ? 27.132 -3.728 -18.536 1.00 78.06 265 SER A CA 1
ATOM 2139 C C . SER A 1 265 ? 28.116 -2.561 -18.529 1.00 78.06 265 SER A C 1
ATOM 2141 O O . SER A 1 265 ? 28.849 -2.384 -17.563 1.00 78.06 265 SER A O 1
ATOM 2143 N N . ARG A 1 266 ? 28.171 -1.793 -19.630 1.00 83.81 266 ARG A N 1
ATOM 2144 C CA . ARG A 1 266 ? 29.142 -0.707 -19.870 1.00 83.81 266 ARG A CA 1
ATOM 2145 C C . ARG A 1 266 ? 30.603 -1.114 -19.636 1.00 83.81 266 ARG A C 1
ATOM 2147 O O . ARG A 1 266 ? 31.453 -0.263 -19.383 1.00 83.81 266 ARG A O 1
ATOM 2154 N N . ASP A 1 267 ? 30.909 -2.402 -19.766 1.00 86.88 267 ASP A N 1
ATOM 2155 C CA . ASP A 1 267 ? 32.282 -2.895 -19.756 1.00 86.88 267 ASP A CA 1
ATOM 2156 C C . ASP A 1 267 ? 33.052 -2.436 -21.003 1.00 86.88 267 ASP A C 1
ATOM 2158 O O . ASP A 1 267 ? 32.468 -2.006 -22.003 1.00 86.88 267 ASP A O 1
ATOM 2162 N N . GLU A 1 268 ? 34.379 -2.560 -20.953 1.00 89.44 268 GLU A N 1
ATOM 2163 C CA . GLU A 1 268 ? 35.279 -2.123 -22.023 1.00 89.44 268 GLU A CA 1
ATOM 2164 C C . GLU A 1 268 ? 34.880 -2.673 -23.400 1.00 89.44 268 GLU A C 1
ATOM 2166 O O . GLU A 1 268 ? 34.924 -1.937 -24.385 1.00 89.44 268 GLU A O 1
ATOM 2171 N N . ALA A 1 269 ? 34.446 -3.934 -23.491 1.00 89.94 269 ALA A N 1
ATOM 2172 C CA . ALA A 1 269 ? 34.078 -4.538 -24.766 1.00 89.94 269 ALA A CA 1
ATOM 2173 C C . ALA A 1 269 ? 32.790 -3.921 -25.327 1.00 89.94 269 ALA A C 1
ATOM 2175 O O . ALA A 1 269 ? 32.723 -3.614 -26.520 1.00 89.94 269 ALA A O 1
ATOM 2176 N N . THR A 1 270 ? 31.777 -3.706 -24.484 1.00 89.31 270 THR A N 1
ATOM 2177 C CA . THR A 1 270 ? 30.524 -3.062 -24.908 1.00 89.31 270 THR A CA 1
ATOM 2178 C C . THR A 1 270 ? 30.727 -1.601 -25.295 1.00 89.31 270 THR A C 1
ATOM 2180 O O . THR A 1 270 ? 30.259 -1.191 -26.357 1.00 89.31 270 THR A O 1
ATOM 2183 N N . VAL A 1 271 ? 31.491 -0.844 -24.502 1.00 90.62 271 VAL A N 1
ATOM 2184 C CA . VAL A 1 271 ? 31.821 0.557 -24.789 1.00 90.62 271 VAL A CA 1
ATOM 2185 C C . VAL A 1 271 ? 32.642 0.657 -26.064 1.00 90.62 271 VAL A C 1
ATOM 2187 O O . VAL A 1 271 ? 32.347 1.491 -26.914 1.00 90.62 271 VAL A O 1
ATOM 2190 N N . LYS A 1 272 ? 33.631 -0.222 -26.255 1.00 92.06 272 LYS A N 1
ATOM 2191 C CA . LYS A 1 272 ? 34.421 -0.237 -27.484 1.00 92.06 272 LYS A CA 1
ATOM 2192 C C . LYS A 1 272 ? 33.536 -0.452 -28.706 1.00 92.06 272 LYS A C 1
ATOM 2194 O O . LYS A 1 272 ? 33.653 0.333 -29.634 1.00 92.06 272 LYS A O 1
ATOM 2199 N N . ARG A 1 273 ? 32.630 -1.441 -28.689 1.00 90.31 273 ARG A N 1
ATOM 2200 C CA . ARG A 1 273 ? 31.681 -1.675 -29.797 1.00 90.31 273 ARG A CA 1
ATOM 2201 C C . ARG A 1 273 ? 30.802 -0.459 -30.074 1.00 90.31 273 ARG A C 1
ATOM 2203 O O . ARG A 1 273 ? 30.662 -0.079 -31.225 1.00 90.31 273 ARG A O 1
ATOM 2210 N N . PHE A 1 274 ? 30.262 0.170 -29.031 1.00 91.19 274 PHE A N 1
ATOM 2211 C CA . PHE A 1 274 ? 29.446 1.379 -29.167 1.00 91.19 274 PHE A CA 1
ATOM 2212 C C . PHE A 1 274 ? 30.202 2.536 -29.844 1.00 91.19 274 PHE A C 1
ATOM 2214 O O . PHE A 1 274 ? 29.621 3.324 -30.586 1.00 91.19 274 PHE A O 1
ATOM 2221 N N . LEU A 1 275 ? 31.509 2.639 -29.603 1.00 93.94 275 LEU A N 1
ATOM 2222 C CA . LEU A 1 275 ? 32.354 3.680 -30.182 1.00 93.94 275 LEU A CA 1
ATOM 2223 C C . LEU A 1 275 ? 32.958 3.289 -31.545 1.00 93.94 275 LEU A C 1
ATOM 2225 O O . LEU A 1 275 ? 33.421 4.179 -32.266 1.00 93.94 275 LEU A O 1
ATOM 2229 N N . ASP A 1 276 ? 32.974 1.998 -31.894 1.00 92.50 276 ASP A N 1
ATOM 2230 C CA . ASP A 1 276 ? 33.780 1.430 -32.986 1.00 92.50 276 ASP A CA 1
ATOM 2231 C C . ASP A 1 276 ? 33.369 1.954 -34.359 1.00 92.50 276 ASP A C 1
ATOM 2233 O O . ASP A 1 276 ? 34.230 2.327 -35.153 1.00 92.50 276 ASP A O 1
ATOM 2237 N N . ASP A 1 277 ? 32.065 2.067 -34.610 1.00 87.50 277 ASP A N 1
ATOM 2238 C CA . ASP A 1 277 ? 31.533 2.396 -35.936 1.00 87.50 277 ASP A CA 1
ATOM 2239 C C . ASP A 1 277 ? 31.787 3.852 -36.354 1.00 87.50 277 ASP A C 1
ATOM 2241 O O . ASP A 1 277 ? 31.768 4.174 -37.544 1.00 87.50 277 ASP A O 1
ATOM 2245 N N . TRP A 1 278 ? 32.035 4.759 -35.399 1.00 92.31 278 TRP A N 1
ATOM 2246 C CA . TRP A 1 278 ? 32.149 6.187 -35.712 1.00 92.31 278 TRP A CA 1
ATOM 2247 C C . TRP A 1 278 ? 33.205 6.943 -34.914 1.00 92.31 278 TRP A C 1
ATOM 2249 O O . TRP A 1 278 ? 34.040 7.632 -35.506 1.00 92.31 278 TRP A O 1
ATOM 2259 N N . VAL A 1 279 ? 33.195 6.839 -33.585 1.00 95.06 279 VAL A N 1
ATOM 2260 C CA . VAL A 1 279 ? 34.094 7.623 -32.723 1.00 95.06 279 VAL A CA 1
ATOM 2261 C C . VAL A 1 279 ? 35.536 7.143 -32.870 1.00 95.06 279 VAL A C 1
ATOM 2263 O O . VAL A 1 279 ? 36.433 7.965 -33.040 1.00 95.06 279 VAL A O 1
ATOM 2266 N N . LEU A 1 280 ? 35.760 5.826 -32.874 1.00 94.38 280 LEU A N 1
ATOM 2267 C CA . LEU A 1 280 ? 37.099 5.240 -33.010 1.00 94.38 280 LEU A CA 1
ATOM 2268 C C . LEU A 1 280 ? 37.645 5.282 -34.445 1.00 94.38 280 LEU A C 1
ATOM 2270 O O . LEU A 1 280 ? 38.840 5.082 -34.639 1.00 94.38 280 LEU A O 1
ATOM 2274 N N . GLN A 1 281 ? 36.809 5.612 -35.435 1.00 95.38 281 GLN A N 1
ATOM 2275 C CA . GLN A 1 281 ? 37.222 5.849 -36.828 1.00 95.38 281 GLN A CA 1
ATOM 2276 C C . GLN A 1 281 ? 37.736 7.283 -37.070 1.00 95.38 281 GLN A C 1
ATOM 2278 O O . GLN A 1 281 ? 37.793 7.736 -38.215 1.00 95.38 281 GLN A O 1
ATOM 2283 N N . ALA A 1 282 ? 37.983 8.065 -36.016 1.00 95.56 282 ALA A N 1
ATOM 2284 C CA . ALA A 1 282 ? 38.524 9.417 -36.130 1.00 95.56 282 ALA A CA 1
ATOM 2285 C C . ALA A 1 282 ? 40.018 9.393 -36.490 1.00 95.56 282 ALA A C 1
ATOM 2287 O O . ALA A 1 282 ? 40.757 8.515 -36.047 1.00 95.56 282 ALA A O 1
ATOM 2288 N N . GLU A 1 283 ? 40.486 10.380 -37.256 1.00 95.19 283 GLU A N 1
ATOM 2289 C CA . GLU A 1 283 ? 41.891 10.446 -37.683 1.00 95.19 283 GLU A CA 1
ATOM 2290 C C . GLU A 1 283 ? 42.831 10.854 -36.537 1.00 95.19 283 GLU A C 1
ATOM 2292 O O . GLU A 1 283 ? 44.033 10.585 -36.574 1.00 95.19 283 GLU A O 1
ATOM 2297 N N . ASN A 1 284 ? 42.294 11.537 -35.522 1.00 96.50 284 ASN A N 1
ATOM 2298 C CA . ASN A 1 284 ? 43.035 12.028 -34.365 1.00 96.50 284 ASN A CA 1
ATOM 2299 C C . ASN A 1 284 ? 42.140 12.170 -33.120 1.00 96.50 284 ASN A C 1
ATOM 2301 O O . ASN A 1 284 ? 40.914 12.080 -33.188 1.00 96.50 284 ASN A O 1
ATOM 2305 N N . GLU A 1 285 ? 42.774 12.416 -31.970 1.00 96.31 285 GLU A N 1
ATOM 2306 C CA . GLU A 1 285 ? 42.109 12.506 -30.664 1.00 96.31 285 GLU A CA 1
ATOM 2307 C C . GLU A 1 285 ? 41.080 13.647 -30.575 1.00 96.31 285 GLU A C 1
ATOM 2309 O O . GLU A 1 285 ? 40.013 13.464 -29.992 1.00 96.31 285 GLU A O 1
ATOM 2314 N N . GLU A 1 286 ? 41.361 14.814 -31.159 1.00 97.19 286 GLU A N 1
ATOM 2315 C CA . GLU A 1 286 ? 40.441 15.960 -31.102 1.00 97.19 286 GLU A CA 1
ATOM 2316 C C . GLU A 1 286 ? 39.174 15.707 -31.921 1.00 97.19 286 GLU A C 1
ATOM 2318 O O . GLU A 1 286 ? 38.065 16.004 -31.474 1.00 97.19 286 GLU A O 1
ATOM 2323 N N . GLU A 1 287 ? 39.314 15.074 -33.084 1.00 97.06 287 GLU A N 1
ATOM 2324 C CA . GLU A 1 287 ? 38.165 14.625 -33.859 1.00 97.06 287 GLU A CA 1
ATOM 2325 C C . GLU A 1 287 ? 37.371 13.536 -33.119 1.00 97.06 287 GLU A C 1
ATOM 2327 O O . GLU A 1 287 ? 36.141 13.592 -33.096 1.00 97.06 287 GLU A O 1
ATOM 2332 N N . ALA A 1 288 ? 38.041 12.582 -32.460 1.00 96.50 288 ALA A N 1
ATOM 2333 C CA . ALA A 1 288 ? 37.368 11.562 -31.654 1.00 96.50 288 ALA A CA 1
ATOM 2334 C C . ALA A 1 288 ? 36.538 12.193 -30.522 1.00 96.50 288 ALA A C 1
ATOM 2336 O O . ALA A 1 288 ? 35.389 11.805 -30.307 1.00 96.50 288 ALA A O 1
ATOM 2337 N N . LYS A 1 289 ? 37.081 13.211 -29.837 1.00 96.25 289 LYS A N 1
ATOM 2338 C CA . LYS A 1 289 ? 36.362 13.976 -28.805 1.00 96.25 289 LYS A CA 1
ATOM 2339 C C . LYS A 1 289 ? 35.137 14.693 -29.371 1.00 96.25 289 LYS A C 1
ATOM 2341 O O . LYS A 1 289 ? 34.074 14.623 -28.755 1.00 96.25 289 LYS A O 1
ATOM 2346 N N . ASP A 1 290 ? 35.247 15.346 -30.533 1.00 96.00 290 ASP A N 1
ATOM 2347 C CA . ASP A 1 290 ? 34.100 16.014 -31.169 1.00 96.00 290 ASP A CA 1
ATOM 2348 C C . ASP A 1 290 ? 33.023 15.004 -31.594 1.00 96.00 290 ASP A C 1
ATOM 2350 O O . ASP A 1 290 ? 31.838 15.206 -31.320 1.00 96.00 290 ASP A O 1
ATOM 2354 N N . ARG A 1 291 ? 33.421 13.871 -32.190 1.00 96.06 291 ARG A N 1
ATOM 2355 C CA . ARG A 1 291 ? 32.493 12.789 -32.558 1.00 96.06 291 ARG A CA 1
ATOM 2356 C C . ARG A 1 291 ? 31.795 12.204 -31.331 1.00 96.06 291 ARG A C 1
ATOM 2358 O O . ARG A 1 291 ? 30.579 12.039 -31.364 1.00 96.06 291 ARG A O 1
ATOM 2365 N N . LEU A 1 292 ? 32.520 11.962 -30.235 1.00 94.62 292 LEU A N 1
ATOM 2366 C CA . LEU A 1 292 ? 31.933 11.494 -28.977 1.00 94.62 292 LEU A CA 1
ATOM 2367 C C . LEU A 1 292 ? 30.942 12.515 -28.407 1.00 94.62 292 LEU A C 1
ATOM 2369 O O . LEU A 1 292 ? 29.821 12.158 -28.052 1.00 94.62 292 LEU A O 1
ATOM 2373 N N . ASN A 1 293 ? 31.321 13.793 -28.361 1.00 92.81 293 ASN A N 1
ATOM 2374 C CA . ASN A 1 293 ? 30.447 14.859 -27.883 1.00 92.81 293 ASN A CA 1
ATOM 2375 C C . ASN A 1 293 ? 29.148 14.921 -28.707 1.00 92.81 293 ASN A C 1
ATOM 2377 O O . ASN A 1 293 ? 28.052 14.968 -28.152 1.00 92.81 293 ASN A O 1
ATOM 2381 N N . ARG A 1 294 ? 29.243 14.827 -30.039 1.00 90.94 294 ARG A N 1
ATOM 2382 C CA . ARG A 1 294 ? 28.062 14.759 -30.914 1.00 90.94 294 ARG A CA 1
ATOM 2383 C C . ARG A 1 294 ? 27.239 13.499 -30.672 1.00 90.94 294 ARG A C 1
ATOM 2385 O O . ARG A 1 294 ? 26.020 13.600 -30.585 1.00 90.94 294 ARG A O 1
ATOM 2392 N N . LEU A 1 295 ? 27.878 12.339 -30.532 1.00 90.44 295 LEU A N 1
ATOM 2393 C CA . LEU A 1 295 ? 27.195 11.075 -30.265 1.00 90.44 295 LEU A CA 1
ATOM 2394 C C . LEU A 1 295 ? 26.333 11.167 -28.998 1.00 90.44 295 LEU A C 1
ATOM 2396 O O . LEU A 1 295 ? 25.162 10.785 -29.033 1.00 90.44 295 LEU A O 1
ATOM 2400 N N . LEU A 1 296 ? 26.883 11.734 -27.922 1.00 89.62 296 LEU A N 1
ATOM 2401 C CA . LEU A 1 296 ? 26.216 11.834 -26.625 1.00 89.62 296 LEU A CA 1
ATOM 2402 C C . LEU A 1 296 ? 25.212 12.996 -26.543 1.00 89.62 296 LEU A C 1
ATOM 2404 O O . LEU A 1 296 ? 24.195 12.873 -25.864 1.00 89.62 296 LEU A O 1
ATOM 2408 N N . HIS A 1 297 ? 25.453 14.123 -27.215 1.00 88.94 297 HIS A N 1
ATOM 2409 C CA . HIS A 1 297 ? 24.691 15.354 -26.959 1.00 88.94 297 HIS A CA 1
ATOM 2410 C C . HIS A 1 297 ? 23.834 15.851 -28.126 1.00 88.94 297 HIS A C 1
ATOM 2412 O O . HIS A 1 297 ? 22.898 16.614 -27.889 1.00 88.94 297 HIS A O 1
ATOM 2418 N N . PHE A 1 298 ? 24.092 15.434 -29.369 1.00 86.06 298 PHE A N 1
ATOM 2419 C CA . PHE A 1 298 ? 23.318 15.915 -30.514 1.00 86.06 298 PHE A CA 1
ATOM 2420 C C . PHE A 1 298 ? 21.917 15.294 -30.544 1.00 86.06 298 PHE A C 1
ATOM 2422 O O . PHE A 1 298 ? 21.773 14.091 -30.758 1.00 86.06 298 PHE A O 1
ATOM 2429 N N . SER A 1 299 ? 20.879 16.116 -30.386 1.00 80.69 299 SER A N 1
ATOM 2430 C CA . SER A 1 299 ? 19.478 15.721 -30.553 1.00 80.69 299 SER A CA 1
ATOM 2431 C C . SER A 1 299 ? 18.642 16.878 -31.090 1.00 80.69 299 SER A C 1
ATOM 2433 O O . SER A 1 299 ? 18.949 18.045 -30.857 1.00 80.69 299 SER A O 1
ATOM 2435 N N . PHE A 1 300 ? 17.578 16.533 -31.817 1.00 74.56 300 PHE A N 1
ATOM 2436 C CA . PHE A 1 300 ? 16.539 17.470 -32.250 1.00 74.56 300 PHE A CA 1
ATOM 2437 C C . PHE A 1 300 ? 15.424 17.645 -31.204 1.00 74.56 300 PHE A C 1
ATOM 2439 O O . PHE A 1 300 ? 14.538 18.477 -31.391 1.00 74.56 300 PHE A O 1
ATOM 2446 N N . ALA A 1 301 ? 15.441 16.856 -30.125 1.00 72.12 301 ALA A N 1
ATOM 2447 C CA . ALA A 1 301 ? 14.491 16.953 -29.025 1.00 72.12 301 ALA A CA 1
ATOM 2448 C C . ALA A 1 301 ? 14.872 18.070 -28.039 1.00 72.12 301 ALA A C 1
ATOM 2450 O O . ALA A 1 301 ? 16.032 18.464 -27.932 1.00 72.12 301 ALA A O 1
ATOM 2451 N N . THR A 1 302 ? 13.885 18.551 -27.279 1.00 70.44 302 THR A N 1
ATOM 2452 C CA . THR A 1 302 ? 14.083 19.573 -26.238 1.00 70.44 302 THR A CA 1
ATOM 2453 C C . THR A 1 302 ? 14.906 19.050 -25.054 1.00 70.44 302 THR A C 1
ATOM 2455 O O . THR A 1 302 ? 15.625 19.818 -24.416 1.00 70.44 302 THR A O 1
ATOM 2458 N N . ALA A 1 303 ? 14.802 17.753 -24.745 1.00 73.31 303 ALA A N 1
ATOM 2459 C CA . ALA A 1 303 ? 15.550 17.118 -23.666 1.00 73.31 303 ALA A CA 1
ATOM 2460 C C . ALA A 1 303 ? 17.000 16.803 -24.096 1.00 73.31 303 ALA A C 1
ATOM 2462 O O . ALA A 1 303 ? 17.226 16.386 -25.238 1.00 73.31 303 ALA A O 1
ATOM 2463 N N . PRO A 1 304 ? 17.999 16.959 -23.202 1.00 83.38 304 PRO A N 1
ATOM 2464 C CA . PRO A 1 304 ? 19.370 16.547 -23.488 1.00 83.38 304 PRO A C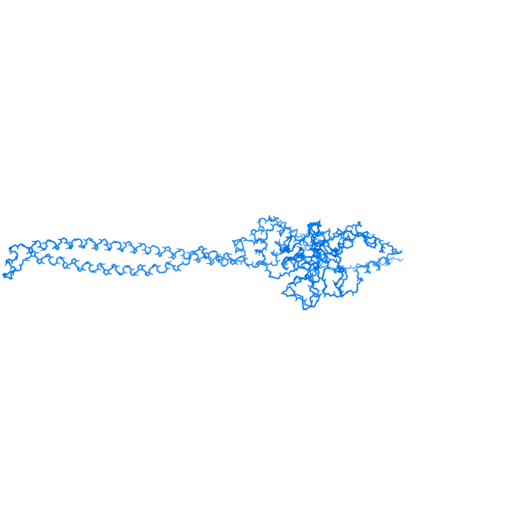A 1
ATOM 2465 C C . PRO A 1 304 ? 19.453 15.043 -23.784 1.00 83.38 304 PRO A C 1
ATOM 2467 O O . PRO A 1 304 ? 19.025 14.231 -22.966 1.00 83.38 304 PRO A O 1
ATOM 2470 N N . LYS A 1 305 ? 20.061 14.675 -24.921 1.00 88.38 305 LYS A N 1
ATOM 2471 C CA . LYS A 1 305 ? 20.094 13.291 -25.428 1.00 88.38 305 LYS A CA 1
ATOM 2472 C C . LYS A 1 305 ? 20.620 12.271 -24.420 1.00 88.38 305 LYS A C 1
ATOM 2474 O O . LYS A 1 305 ? 19.950 11.287 -24.144 1.00 88.38 305 LYS A O 1
ATOM 2479 N N . TYR A 1 306 ? 21.819 12.485 -23.881 1.00 89.69 306 TYR A N 1
ATOM 2480 C CA . TYR A 1 306 ? 22.438 11.489 -23.007 1.00 89.69 306 TYR A CA 1
ATOM 2481 C C . TYR A 1 306 ? 21.659 11.256 -21.697 1.00 89.69 306 TYR A C 1
ATOM 2483 O O . TYR A 1 306 ? 21.369 10.100 -21.388 1.00 89.69 306 TYR A O 1
ATOM 2491 N N . PRO A 1 307 ? 21.250 12.294 -20.936 1.00 89.25 307 PRO A N 1
ATOM 2492 C CA . PRO A 1 307 ? 20.343 12.112 -19.803 1.00 89.25 307 PRO A CA 1
ATOM 2493 C C . PRO A 1 307 ? 19.038 11.392 -20.166 1.00 89.25 307 PRO A C 1
ATOM 2495 O O . PRO A 1 307 ? 18.629 10.503 -19.428 1.00 89.25 307 PRO A O 1
ATOM 2498 N N . ASP A 1 308 ? 18.431 11.722 -21.307 1.00 89.31 308 ASP A N 1
ATOM 2499 C CA . ASP A 1 308 ? 17.199 11.092 -21.790 1.00 89.31 308 ASP A CA 1
ATOM 2500 C C . ASP A 1 308 ? 17.384 9.589 -22.072 1.00 89.31 308 ASP A C 1
ATOM 2502 O O . ASP A 1 308 ? 16.670 8.758 -21.512 1.00 89.31 308 ASP A O 1
ATOM 2506 N N . GLN A 1 309 ? 18.412 9.220 -22.844 1.00 90.50 309 GLN A N 1
ATOM 2507 C CA . GLN A 1 309 ? 18.698 7.827 -23.206 1.00 90.50 309 GLN A CA 1
ATOM 2508 C C . GLN A 1 309 ? 19.179 6.971 -22.025 1.00 90.50 309 GLN A C 1
ATOM 2510 O O . GLN A 1 309 ? 19.120 5.744 -22.089 1.00 90.50 309 GLN A O 1
ATOM 2515 N N . THR A 1 310 ? 19.689 7.587 -20.958 1.00 91.62 310 THR A N 1
ATOM 2516 C CA . THR A 1 310 ? 20.188 6.883 -19.764 1.00 91.62 310 THR A CA 1
ATOM 2517 C C . THR A 1 310 ? 19.132 6.711 -18.672 1.00 91.62 310 THR A C 1
ATOM 2519 O O . THR A 1 310 ? 19.404 6.020 -17.689 1.00 91.62 310 THR A O 1
ATOM 2522 N N . ALA A 1 311 ? 17.943 7.295 -18.838 1.00 94.12 311 ALA A N 1
ATOM 2523 C CA . ALA A 1 311 ? 16.826 7.160 -17.914 1.00 94.12 311 ALA A CA 1
ATOM 2524 C C . ALA A 1 311 ? 15.821 6.097 -18.376 1.00 94.12 311 ALA A C 1
ATOM 2526 O O . ALA A 1 311 ? 15.605 5.895 -19.568 1.00 94.12 311 ALA A O 1
ATOM 2527 N N . VAL A 1 312 ? 15.154 5.458 -17.419 1.00 94.75 312 VAL A N 1
ATOM 2528 C CA . VAL A 1 312 ? 13.887 4.758 -17.653 1.00 94.75 312 VAL A CA 1
ATOM 2529 C C . VAL A 1 312 ? 12.769 5.790 -17.537 1.00 94.75 312 VAL A C 1
ATOM 2531 O O . VAL A 1 312 ? 12.758 6.590 -16.599 1.00 94.75 312 VAL A O 1
ATOM 2534 N N . HIS A 1 313 ? 11.857 5.815 -18.506 1.00 93.12 313 HIS A N 1
ATOM 2535 C CA . HIS A 1 313 ? 10.793 6.818 -18.572 1.00 93.12 313 HIS A CA 1
ATOM 2536 C C . HIS A 1 313 ? 9.507 6.251 -17.976 1.00 93.12 313 HIS A C 1
ATOM 2538 O O . HIS A 1 313 ? 9.098 5.141 -18.317 1.00 93.12 313 HIS A O 1
ATOM 2544 N N . PHE A 1 314 ? 8.867 7.013 -17.096 1.00 94.75 314 PHE A N 1
ATOM 2545 C CA . PHE A 1 314 ? 7.590 6.658 -16.477 1.00 94.75 314 PHE A CA 1
ATOM 2546 C C . PHE A 1 314 ? 6.570 7.777 -16.661 1.00 94.75 314 PHE A C 1
ATOM 2548 O O . PHE A 1 314 ? 6.950 8.937 -16.671 1.00 94.75 314 PHE A O 1
ATOM 2555 N N . ALA A 1 315 ? 5.278 7.469 -16.714 1.00 92.94 315 ALA A N 1
ATOM 2556 C CA . ALA A 1 315 ? 4.221 8.475 -16.703 1.00 92.94 315 ALA A CA 1
ATOM 2557 C C . ALA A 1 315 ? 3.714 8.727 -15.273 1.00 92.94 315 ALA A C 1
ATOM 2559 O O . ALA A 1 315 ? 3.403 7.784 -14.541 1.00 92.94 315 ALA A O 1
ATOM 2560 N N . ALA A 1 316 ? 3.585 9.992 -14.868 1.00 93.50 316 ALA A N 1
ATOM 2561 C CA . ALA A 1 316 ? 3.034 10.347 -13.559 1.00 93.50 316 ALA A CA 1
ATOM 2562 C C . ALA A 1 316 ? 1.495 10.289 -13.534 1.00 93.50 316 ALA A C 1
ATOM 2564 O O . ALA A 1 316 ? 0.837 10.890 -14.382 1.00 93.50 316 ALA A O 1
ATOM 2565 N N . GLN A 1 317 ? 0.921 9.589 -12.545 1.00 93.31 317 GLN A N 1
ATOM 2566 C CA . GLN A 1 317 ? -0.526 9.524 -12.235 1.00 93.31 317 GLN A CA 1
ATOM 2567 C C . GLN A 1 317 ? -1.469 9.030 -13.344 1.00 93.31 317 GLN A C 1
ATOM 2569 O O . GLN A 1 317 ? -2.687 9.055 -13.170 1.00 93.31 317 GLN A O 1
ATOM 2574 N N . ILE A 1 318 ? -0.946 8.574 -14.478 1.00 92.81 318 ILE A N 1
ATOM 2575 C CA . ILE A 1 318 ? -1.735 8.015 -15.579 1.00 92.81 318 ILE A CA 1
ATOM 2576 C C . ILE A 1 318 ? -1.047 6.772 -16.105 1.00 92.81 318 ILE A C 1
ATOM 2578 O O . ILE A 1 318 ? 0.173 6.656 -16.013 1.00 92.81 318 ILE A O 1
ATOM 2582 N N . VAL A 1 319 ? -1.819 5.891 -16.726 1.00 93.25 319 VAL A N 1
ATOM 2583 C CA . VAL A 1 319 ? -1.299 4.862 -17.625 1.00 93.25 319 VAL A CA 1
ATOM 2584 C C . VAL A 1 319 ? -1.355 5.449 -19.032 1.00 93.25 319 VAL A C 1
ATOM 2586 O O . VAL A 1 319 ? -2.432 5.730 -19.543 1.00 93.25 319 VAL A O 1
ATOM 2589 N N . ALA A 1 320 ? -0.197 5.728 -19.630 1.00 88.88 320 ALA A N 1
ATOM 2590 C CA . ALA A 1 320 ? -0.099 6.372 -20.945 1.00 88.88 320 ALA A CA 1
ATOM 2591 C C . ALA A 1 320 ? -0.126 5.342 -22.095 1.00 88.88 320 ALA A C 1
ATOM 2593 O O . ALA A 1 320 ? 0.639 5.432 -23.058 1.00 88.88 320 ALA A O 1
ATOM 2594 N N . ASP A 1 321 ? -1.006 4.350 -21.983 1.00 89.12 321 ASP A N 1
ATOM 2595 C CA . ASP A 1 321 ? -1.157 3.232 -22.917 1.00 89.12 321 ASP A CA 1
ATOM 2596 C C . ASP A 1 321 ? -1.520 3.685 -24.330 1.00 89.12 321 ASP A C 1
ATOM 2598 O O . ASP A 1 321 ? -0.892 3.244 -25.280 1.00 89.12 321 ASP A O 1
ATOM 2602 N N . GLY A 1 322 ? -2.388 4.683 -24.483 1.00 86.00 322 GLY A N 1
ATOM 2603 C CA . GLY A 1 322 ? -2.694 5.246 -25.799 1.00 86.00 322 GLY A CA 1
ATOM 2604 C C . GLY A 1 322 ? -1.464 5.790 -26.548 1.00 86.00 322 GLY A C 1
ATOM 2605 O O . GLY A 1 322 ? -1.449 5.829 -27.778 1.00 86.00 322 GLY A O 1
ATOM 2606 N N . TYR A 1 323 ? -0.424 6.227 -25.830 1.00 83.50 323 TYR A N 1
ATOM 2607 C CA . TYR A 1 323 ? 0.802 6.776 -26.424 1.00 83.50 323 TYR A CA 1
ATOM 2608 C C . TYR A 1 323 ? 1.881 5.716 -26.631 1.00 83.50 323 TYR A C 1
ATOM 2610 O O . TYR A 1 323 ? 2.585 5.730 -27.650 1.00 83.50 323 TYR A O 1
ATOM 2618 N N . TYR A 1 324 ? 2.023 4.824 -25.653 1.00 86.19 324 TYR A N 1
ATOM 2619 C CA . TYR A 1 324 ? 3.167 3.927 -25.538 1.00 86.19 324 TYR A CA 1
ATOM 2620 C C . TYR A 1 324 ? 2.806 2.446 -25.608 1.00 86.19 324 TYR A C 1
ATOM 2622 O O . TYR A 1 324 ? 3.720 1.640 -25.702 1.00 86.19 324 TYR A O 1
ATOM 2630 N N . GLY A 1 325 ? 1.526 2.092 -25.612 1.00 88.94 325 GLY A N 1
ATOM 2631 C CA . GLY A 1 325 ? 1.015 0.733 -25.751 1.00 88.94 325 GLY A CA 1
ATOM 2632 C C . GLY A 1 325 ? 1.102 0.191 -27.176 1.00 88.94 325 GLY A C 1
ATOM 2633 O O . GLY A 1 325 ? 1.386 0.913 -28.138 1.00 88.94 325 GLY A O 1
ATOM 2634 N N . GLY A 1 326 ? 0.911 -1.124 -27.286 1.00 88.62 326 GLY A N 1
ATOM 2635 C CA . GLY A 1 326 ? 0.833 -1.839 -28.561 1.00 88.62 326 GLY A CA 1
ATOM 2636 C C . GLY A 1 326 ? -0.618 -1.984 -29.006 1.00 88.62 326 GLY A C 1
ATOM 2637 O O . GLY A 1 326 ? -1.086 -1.276 -29.895 1.00 88.62 326 GLY A O 1
ATOM 2638 N N . GLU A 1 327 ? -1.339 -2.881 -28.346 1.00 91.31 327 GLU A N 1
ATOM 2639 C CA . GLU A 1 327 ? -2.673 -3.315 -28.751 1.00 91.31 327 GLU A CA 1
ATOM 2640 C C . GLU A 1 327 ? -3.752 -2.836 -27.790 1.00 91.31 327 GLU A C 1
ATOM 2642 O O . GLU A 1 327 ? -3.729 -3.205 -26.619 1.00 91.31 327 GLU A O 1
ATOM 2647 N N . ARG A 1 328 ? -4.763 -2.124 -28.302 1.00 88.75 328 ARG A N 1
ATOM 2648 C CA . ARG A 1 328 ? -5.876 -1.632 -27.483 1.00 88.75 328 ARG A CA 1
ATOM 2649 C C . ARG A 1 328 ? -6.584 -2.753 -26.722 1.00 88.75 328 ARG A C 1
ATOM 2651 O O . ARG A 1 328 ? -7.041 -3.714 -27.344 1.00 88.75 328 ARG A O 1
ATOM 2658 N N . ASN A 1 329 ? -6.768 -2.579 -25.419 1.00 89.19 329 ASN A N 1
ATOM 2659 C CA . ASN A 1 329 ? -7.314 -3.560 -24.475 1.00 89.19 329 ASN A CA 1
ATOM 2660 C C . ASN A 1 329 ? -6.416 -4.788 -24.232 1.00 89.19 329 ASN A C 1
ATOM 2662 O O . ASN A 1 329 ? -6.856 -5.717 -23.562 1.00 89.19 329 ASN A O 1
ATOM 2666 N N . ASN A 1 330 ? -5.196 -4.836 -24.763 1.00 91.69 330 ASN A N 1
ATOM 2667 C CA . ASN A 1 330 ? -4.219 -5.897 -24.492 1.00 91.69 330 ASN A CA 1
ATOM 2668 C C . ASN A 1 330 ? -2.918 -5.322 -23.900 1.00 91.69 330 ASN A C 1
ATOM 2670 O O . ASN A 1 330 ? -1.861 -5.948 -23.953 1.00 91.69 330 ASN A O 1
ATOM 2674 N N . GLU A 1 331 ? -2.959 -4.093 -23.387 1.00 91.94 331 GLU A N 1
ATOM 2675 C CA . GLU A 1 331 ? -1.780 -3.437 -22.848 1.00 91.94 331 GLU A CA 1
ATOM 2676 C C . GLU A 1 331 ? -1.389 -4.005 -21.487 1.00 91.94 331 GLU A C 1
ATOM 2678 O O . GLU A 1 331 ? -2.200 -4.117 -20.567 1.00 91.94 331 GLU A O 1
ATOM 2683 N N . SER A 1 332 ? -0.097 -4.285 -21.355 1.00 92.69 332 SER A N 1
ATOM 2684 C CA . SER A 1 332 ? 0.529 -4.649 -20.092 1.00 92.69 332 SER A CA 1
ATOM 2685 C C . SER A 1 332 ? 1.370 -3.487 -19.594 1.00 92.69 332 SER A C 1
ATOM 2687 O O . SER A 1 332 ? 2.196 -2.918 -20.323 1.00 92.69 332 SER A O 1
ATOM 2689 N N . PHE A 1 333 ? 1.167 -3.138 -18.331 1.00 95.50 333 PHE A N 1
ATOM 2690 C CA . PHE A 1 333 ? 1.840 -2.010 -17.710 1.00 95.50 333 PHE A CA 1
ATOM 2691 C C . PHE A 1 333 ? 2.225 -2.308 -16.268 1.00 95.50 333 PHE A C 1
ATOM 2693 O O . PHE A 1 333 ? 1.681 -3.191 -15.605 1.00 95.50 333 PHE A O 1
ATOM 2700 N N . PHE A 1 334 ? 3.191 -1.538 -15.792 1.00 96.50 334 PHE A N 1
ATOM 2701 C CA . PHE A 1 334 ? 3.741 -1.628 -14.452 1.00 96.50 334 PHE A CA 1
ATOM 2702 C C . PHE A 1 334 ? 3.406 -0.359 -13.691 1.00 96.50 334 PHE A C 1
ATOM 2704 O O . PHE A 1 334 ? 3.479 0.731 -14.259 1.00 96.50 334 PHE A O 1
ATOM 2711 N N . ILE A 1 335 ? 3.059 -0.490 -12.416 1.00 96.81 335 ILE A N 1
ATOM 2712 C CA . ILE A 1 335 ? 2.786 0.639 -11.533 1.00 96.81 335 ILE A CA 1
ATOM 2713 C C . ILE A 1 335 ? 3.680 0.560 -10.303 1.00 96.81 335 ILE A C 1
ATOM 2715 O O . ILE A 1 335 ? 3.779 -0.479 -9.657 1.00 96.81 335 ILE A O 1
ATOM 2719 N N . TYR A 1 336 ? 4.275 1.694 -9.951 1.00 96.88 336 TYR A N 1
ATOM 2720 C CA . TYR A 1 336 ? 5.112 1.857 -8.773 1.00 96.88 336 TYR A CA 1
ATOM 2721 C C . TYR A 1 336 ? 4.596 3.032 -7.940 1.00 96.88 336 TYR A C 1
ATOM 2723 O O . TYR A 1 336 ? 4.386 4.112 -8.499 1.00 96.88 336 TYR A O 1
ATOM 2731 N N . PRO A 1 337 ? 4.450 2.897 -6.613 1.00 96.31 337 PRO A N 1
ATOM 2732 C CA . PRO A 1 337 ? 4.325 4.043 -5.724 1.00 96.31 337 PRO A CA 1
ATOM 2733 C C . PRO A 1 337 ? 5.485 5.018 -5.959 1.00 96.31 337 PRO A C 1
ATOM 2735 O O . PRO A 1 337 ? 6.648 4.606 -5.975 1.00 96.31 337 PRO A O 1
ATOM 2738 N N . SER A 1 338 ? 5.194 6.316 -6.0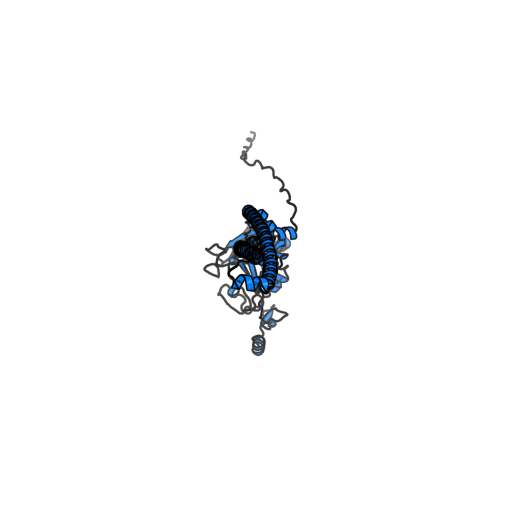99 1.00 95.50 338 SER A N 1
ATOM 2739 C CA . SER A 1 338 ? 6.236 7.325 -6.367 1.00 95.50 338 SER A CA 1
ATOM 2740 C C . SER A 1 338 ? 7.340 7.312 -5.303 1.00 95.50 338 SER A C 1
ATOM 2742 O O . SER A 1 338 ? 8.511 7.471 -5.634 1.00 95.50 338 SER A O 1
ATOM 2744 N N . ASP A 1 339 ? 6.981 7.042 -4.044 1.00 95.81 339 ASP A N 1
ATOM 2745 C CA . ASP A 1 339 ? 7.910 6.909 -2.918 1.00 95.81 339 ASP A CA 1
ATOM 2746 C C . ASP A 1 339 ? 8.979 5.826 -3.122 1.00 95.81 339 ASP A C 1
ATOM 2748 O O . ASP A 1 339 ? 10.112 6.002 -2.671 1.00 95.81 339 ASP A O 1
ATOM 2752 N N . ILE A 1 340 ? 8.652 4.719 -3.799 1.00 95.50 340 ILE A N 1
ATOM 2753 C CA . ILE A 1 340 ? 9.620 3.651 -4.073 1.00 95.50 340 ILE A CA 1
ATOM 2754 C C . ILE A 1 340 ? 10.685 4.179 -5.029 1.00 95.50 340 ILE A C 1
ATOM 2756 O O . ILE A 1 340 ? 11.858 4.242 -4.672 1.00 95.50 340 ILE A O 1
ATOM 2760 N N . LEU A 1 341 ? 10.287 4.662 -6.206 1.00 95.06 341 LEU A N 1
ATOM 2761 C CA . LEU A 1 341 ? 11.251 5.112 -7.212 1.00 95.06 341 LEU A CA 1
ATOM 2762 C C . LEU A 1 341 ? 12.023 6.360 -6.755 1.00 95.06 341 LEU A C 1
ATOM 2764 O O . LEU A 1 341 ? 13.244 6.409 -6.885 1.00 95.06 341 LEU A O 1
ATOM 2768 N N . ALA A 1 342 ? 11.344 7.333 -6.143 1.00 94.00 342 ALA A N 1
ATOM 2769 C CA . ALA A 1 342 ? 11.958 8.582 -5.693 1.00 94.00 342 ALA A CA 1
ATOM 2770 C C . ALA A 1 342 ? 12.905 8.415 -4.491 1.00 94.00 342 ALA A C 1
ATOM 2772 O O . ALA A 1 342 ? 13.773 9.263 -4.272 1.00 94.00 342 ALA A O 1
ATOM 2773 N N . SER A 1 343 ? 12.741 7.359 -3.685 1.00 94.75 343 SER A N 1
ATOM 2774 C CA . SER A 1 343 ? 13.646 7.085 -2.561 1.00 94.75 343 SER A CA 1
ATOM 2775 C C . SER A 1 343 ? 14.897 6.310 -2.969 1.00 94.75 343 SER A C 1
ATOM 2777 O O . SER A 1 343 ? 15.931 6.481 -2.319 1.00 94.75 343 SER A O 1
ATOM 2779 N N . GLN A 1 344 ? 14.815 5.504 -4.033 1.00 93.75 344 GLN A N 1
ATOM 2780 C CA . GLN A 1 344 ? 15.901 4.622 -4.471 1.00 93.75 344 GLN A CA 1
ATOM 2781 C C . GLN A 1 344 ? 16.724 5.182 -5.640 1.00 93.75 344 GLN A C 1
ATOM 2783 O O . GLN A 1 344 ? 17.872 4.770 -5.822 1.00 93.75 344 GLN A O 1
ATOM 2788 N N . HIS A 1 345 ? 16.176 6.124 -6.414 1.00 93.62 345 HIS A N 1
ATOM 2789 C CA . HIS A 1 345 ? 16.781 6.609 -7.655 1.00 93.62 345 HIS A CA 1
ATOM 2790 C C . HIS A 1 345 ? 16.816 8.133 -7.755 1.00 93.62 345 HIS A C 1
ATOM 2792 O O . HIS A 1 345 ? 16.029 8.852 -7.137 1.00 93.62 345 HIS A O 1
ATOM 2798 N N . HIS A 1 346 ? 17.723 8.631 -8.596 1.00 93.69 346 HIS A N 1
ATOM 2799 C CA . HIS A 1 346 ? 17.657 10.011 -9.055 1.00 93.69 346 HIS A CA 1
ATOM 2800 C C . HIS A 1 346 ? 16.539 10.154 -10.081 1.00 93.69 346 HIS A C 1
ATOM 2802 O O . HIS A 1 346 ? 16.335 9.266 -10.910 1.00 93.69 346 HIS A O 1
ATOM 2808 N N . PHE A 1 347 ? 15.841 11.286 -10.048 1.00 93.88 347 PHE A N 1
ATOM 2809 C CA . PHE A 1 347 ? 14.744 11.533 -10.967 1.00 93.88 347 PHE A CA 1
ATOM 2810 C C . PHE A 1 347 ? 14.613 12.999 -11.369 1.00 93.88 347 PHE A C 1
ATOM 2812 O O . PHE A 1 347 ? 15.077 13.900 -10.666 1.00 93.88 347 PHE A O 1
ATOM 2819 N N . ALA A 1 348 ? 13.953 13.231 -12.500 1.00 92.06 348 ALA A N 1
ATOM 2820 C CA . ALA A 1 348 ? 13.529 14.551 -12.946 1.00 92.06 348 ALA A CA 1
ATOM 2821 C C . ALA A 1 348 ? 12.227 14.452 -13.742 1.00 92.06 348 ALA A C 1
ATOM 2823 O O . ALA A 1 348 ? 11.963 13.449 -14.397 1.00 92.06 348 ALA A O 1
ATOM 2824 N N . PHE A 1 349 ? 11.436 15.519 -13.715 1.00 89.06 349 PHE A N 1
ATOM 2825 C CA . PHE A 1 349 ? 10.244 15.641 -14.548 1.00 89.06 349 PHE A CA 1
ATOM 2826 C C . PHE A 1 349 ? 10.604 16.224 -15.907 1.00 89.06 349 PHE A C 1
ATOM 2828 O O . PHE A 1 349 ? 11.411 17.157 -15.999 1.00 89.06 349 PHE A O 1
ATOM 2835 N N . ASN A 1 350 ? 9.967 15.688 -16.939 1.00 82.12 350 ASN A N 1
ATOM 2836 C CA . ASN A 1 350 ? 9.820 16.354 -18.215 1.00 82.12 350 ASN A CA 1
ATOM 2837 C C . ASN A 1 350 ? 8.778 17.481 -18.064 1.00 82.12 350 ASN A C 1
ATOM 2839 O O . ASN A 1 350 ? 7.827 17.360 -17.297 1.00 82.12 350 ASN A O 1
ATOM 2843 N N . GLY A 1 351 ? 8.971 18.605 -18.754 1.00 72.56 351 GLY A N 1
ATOM 2844 C CA . GLY A 1 351 ? 8.043 19.740 -18.680 1.00 72.56 351 GLY A CA 1
ATOM 2845 C C . GLY A 1 351 ? 8.246 20.720 -17.509 1.00 72.56 351 GLY A C 1
ATOM 2846 O O . GLY A 1 351 ? 9.258 20.722 -16.802 1.00 72.56 351 GLY A O 1
ATOM 2847 N N . TRP A 1 352 ? 7.298 21.656 -17.389 1.00 72.31 352 TRP A N 1
ATOM 2848 C CA . TRP A 1 352 ? 7.386 22.810 -16.483 1.00 72.31 352 TRP A CA 1
ATOM 2849 C C . TRP A 1 352 ? 6.840 22.527 -15.084 1.00 72.31 352 TRP A C 1
ATOM 2851 O O . TRP A 1 352 ? 7.358 23.083 -14.112 1.00 72.31 352 TRP A O 1
ATOM 2861 N N . GLU A 1 353 ? 5.810 21.688 -14.971 1.00 78.12 353 GLU A N 1
ATOM 2862 C CA . GLU A 1 353 ? 5.271 21.281 -13.677 1.00 78.12 353 GLU A CA 1
ATOM 2863 C C . GLU A 1 353 ? 6.181 20.164 -13.143 1.00 78.12 353 GLU A C 1
ATOM 2865 O O . GLU A 1 353 ? 6.683 19.332 -13.892 1.00 78.12 353 GLU A O 1
ATOM 2870 N N . LYS A 1 354 ? 6.507 20.172 -11.851 1.00 80.62 354 LYS A N 1
ATOM 2871 C CA . LYS A 1 354 ? 7.478 19.227 -11.272 1.00 80.62 354 LYS A CA 1
ATOM 2872 C C . LYS A 1 354 ? 6.876 18.573 -10.049 1.00 80.62 354 LYS A C 1
ATOM 2874 O O . LYS A 1 354 ? 7.269 18.881 -8.926 1.00 80.62 354 LYS A O 1
ATOM 2879 N N . ASP A 1 355 ? 5.869 17.743 -10.287 1.00 82.88 355 ASP A N 1
ATOM 2880 C CA . ASP A 1 355 ? 5.075 17.152 -9.223 1.00 82.88 355 ASP A CA 1
ATOM 2881 C C . ASP A 1 355 ? 4.622 15.726 -9.560 1.00 82.88 355 ASP A C 1
ATOM 2883 O O . ASP A 1 355 ? 4.275 15.414 -10.695 1.00 82.88 355 ASP A O 1
ATOM 2887 N N . PHE A 1 356 ? 4.620 14.868 -8.541 1.00 86.06 356 PHE A N 1
ATOM 2888 C CA . PHE A 1 356 ? 4.066 13.520 -8.591 1.00 86.06 356 PHE A CA 1
ATOM 2889 C C . PHE A 1 356 ? 2.560 13.490 -8.339 1.00 86.06 356 PHE A C 1
ATOM 2891 O O . PHE A 1 356 ? 1.953 12.449 -8.566 1.00 86.06 356 PHE A O 1
ATOM 2898 N N . THR A 1 357 ? 1.955 14.565 -7.821 1.00 86.62 357 THR A N 1
ATOM 2899 C CA . THR A 1 357 ? 0.579 14.498 -7.303 1.00 86.62 357 THR A CA 1
ATOM 2900 C C . THR A 1 357 ? -0.498 14.467 -8.381 1.00 86.62 357 THR A C 1
ATOM 2902 O O . THR A 1 357 ? -1.616 14.015 -8.128 1.00 86.62 357 THR A O 1
ATOM 2905 N N . GLN A 1 358 ? -0.159 14.912 -9.589 1.00 84.69 358 GLN A N 1
ATOM 2906 C CA . GLN A 1 358 ? -1.071 15.027 -10.718 1.00 84.69 358 GLN A CA 1
ATOM 2907 C C . GLN A 1 358 ? -0.342 14.729 -12.036 1.00 84.69 358 GLN A C 1
ATOM 2909 O O . GLN A 1 358 ? 0.883 14.851 -12.096 1.00 84.69 358 GLN A O 1
ATOM 2914 N N . PRO A 1 359 ? -1.073 14.354 -13.098 1.00 82.38 359 PRO A N 1
ATOM 2915 C CA . PRO A 1 359 ? -0.508 14.326 -14.438 1.00 82.38 359 PRO A CA 1
ATOM 2916 C C . PRO A 1 359 ? -0.090 15.740 -14.856 1.00 82.38 359 PRO A C 1
ATOM 2918 O O . PRO A 1 359 ? -0.758 16.713 -14.501 1.00 82.38 359 PRO A O 1
ATOM 2921 N N . GLN A 1 360 ? 0.963 15.850 -15.662 1.00 79.88 360 GLN A N 1
ATOM 2922 C CA . GLN A 1 360 ? 1.325 17.097 -16.332 1.00 79.88 360 GLN A CA 1
ATOM 2923 C C . GLN A 1 360 ? 0.168 17.584 -17.209 1.00 79.88 360 GLN A C 1
ATOM 2925 O O . GLN A 1 360 ? -0.499 16.786 -17.878 1.00 79.88 360 GLN A O 1
ATOM 2930 N N . SER A 1 361 ? -0.025 18.904 -17.262 1.00 75.38 361 SER A N 1
ATOM 2931 C CA . SER A 1 361 ? -1.053 19.543 -18.100 1.00 75.38 361 SER A CA 1
ATOM 2932 C C . SER A 1 361 ? -0.993 19.141 -19.580 1.00 75.38 361 SER A C 1
ATOM 2934 O O . SER A 1 361 ? -2.026 19.066 -20.248 1.00 75.38 361 SER A O 1
ATOM 2936 N N . GLU A 1 362 ? 0.196 18.821 -20.092 1.00 76.12 362 GLU A N 1
ATOM 2937 C CA . GLU A 1 362 ? 0.391 18.220 -21.409 1.00 76.12 362 GLU A CA 1
ATOM 2938 C C . GLU A 1 362 ? 0.869 16.768 -21.274 1.00 76.12 362 GLU A C 1
ATOM 2940 O O . GLU A 1 362 ? 2.027 16.510 -20.953 1.00 76.12 362 GLU A O 1
ATOM 2945 N N . THR A 1 363 ? 0.007 15.805 -21.613 1.00 74.31 363 THR A N 1
ATOM 2946 C CA . THR A 1 363 ? 0.293 14.365 -21.465 1.00 74.31 363 THR A CA 1
ATOM 2947 C C . THR A 1 363 ? 1.568 13.899 -22.179 1.00 74.31 363 THR A C 1
ATOM 2949 O O . THR A 1 363 ? 2.255 13.010 -21.691 1.00 74.31 363 THR A O 1
ATOM 2952 N N . LYS A 1 364 ? 1.928 14.525 -23.307 1.00 74.81 364 LYS A N 1
ATOM 2953 C CA . LYS A 1 364 ? 3.166 14.231 -24.058 1.00 74.81 364 LYS A CA 1
ATOM 2954 C C . LYS A 1 364 ? 4.458 14.651 -23.343 1.00 74.81 364 LYS A C 1
ATOM 2956 O O . LYS A 1 364 ? 5.531 14.302 -23.808 1.00 74.81 364 LYS A O 1
ATOM 2961 N N . TRP A 1 365 ? 4.353 15.449 -22.284 1.00 79.31 365 TRP A N 1
ATOM 2962 C CA . TRP A 1 365 ? 5.470 15.864 -21.436 1.00 79.31 365 TRP A CA 1
ATOM 2963 C C . TRP A 1 365 ? 5.339 15.268 -20.032 1.00 79.31 365 TRP A C 1
ATOM 2965 O O . TRP A 1 365 ? 5.975 15.755 -19.109 1.00 79.31 365 TRP A O 1
ATOM 2975 N N . ASN A 1 366 ? 4.512 14.232 -19.856 1.00 85.25 366 ASN A N 1
ATOM 2976 C CA . ASN A 1 366 ? 4.228 13.621 -18.557 1.00 85.25 366 ASN A CA 1
ATOM 2977 C C . ASN A 1 366 ? 5.291 12.621 -18.078 1.00 85.25 366 ASN A C 1
ATOM 2979 O O . ASN A 1 366 ? 5.046 11.864 -17.135 1.00 85.25 366 ASN A O 1
ATOM 2983 N N . ASP A 1 367 ? 6.453 12.600 -18.729 1.00 87.75 367 ASP A N 1
ATOM 2984 C CA . ASP A 1 367 ? 7.511 11.670 -18.374 1.00 87.75 367 ASP A CA 1
ATOM 2985 C C . ASP A 1 367 ? 8.205 12.100 -17.078 1.00 87.75 367 ASP A C 1
ATOM 2987 O O . ASP A 1 367 ? 8.519 13.270 -16.842 1.00 87.75 367 ASP A O 1
ATOM 2991 N N . VAL A 1 368 ? 8.510 11.113 -16.254 1.00 92.94 368 VAL A N 1
ATOM 2992 C CA . VAL A 1 368 ? 9.466 11.190 -15.166 1.00 92.94 368 VAL A CA 1
ATOM 2993 C C . VAL A 1 368 ? 10.648 10.326 -15.560 1.00 92.94 368 VAL A C 1
ATOM 2995 O O . VAL A 1 368 ? 10.530 9.109 -15.718 1.00 92.94 368 VAL A O 1
ATOM 2998 N N . PHE A 1 369 ? 11.792 10.975 -15.722 1.00 93.94 369 PHE A N 1
ATOM 2999 C CA . PHE A 1 369 ? 13.068 10.326 -15.956 1.00 93.94 369 PHE A CA 1
ATOM 3000 C C . PHE A 1 369 ? 13.554 9.737 -14.640 1.00 93.94 369 PHE A C 1
ATOM 3002 O O . PHE A 1 369 ? 13.752 10.480 -13.681 1.00 93.94 369 PHE A O 1
ATOM 3009 N N . ILE A 1 370 ? 13.753 8.423 -14.596 1.00 95.56 370 ILE A N 1
ATOM 3010 C CA . ILE A 1 370 ? 14.367 7.712 -13.475 1.00 95.56 370 ILE A CA 1
ATOM 3011 C C . ILE A 1 370 ? 15.738 7.224 -13.926 1.00 95.56 370 ILE A C 1
ATOM 3013 O O . ILE A 1 370 ? 15.831 6.423 -14.854 1.00 95.56 370 ILE A O 1
ATOM 3017 N N . TRP A 1 371 ? 16.804 7.679 -13.269 1.00 94.44 371 TRP A N 1
ATOM 3018 C CA . TRP A 1 371 ? 18.155 7.174 -13.508 1.00 94.44 371 TRP A CA 1
ATOM 3019 C C . TRP A 1 371 ? 18.464 6.051 -12.520 1.00 94.44 371 TRP A C 1
ATOM 3021 O O . TRP A 1 371 ? 18.574 6.323 -11.318 1.00 94.44 371 TRP A O 1
ATOM 3031 N N . PRO A 1 372 ? 18.618 4.802 -13.001 1.00 89.69 372 PRO A N 1
ATOM 3032 C CA . PRO A 1 372 ? 19.015 3.694 -12.152 1.00 89.69 372 PRO A CA 1
ATOM 3033 C C . PRO A 1 372 ? 20.338 3.989 -11.449 1.00 89.69 372 PRO A C 1
ATOM 3035 O O . PRO A 1 372 ? 21.276 4.515 -12.046 1.00 89.69 372 PRO A O 1
ATOM 3038 N N . SER A 1 373 ? 20.413 3.627 -10.174 1.00 79.50 373 SER A N 1
ATOM 3039 C CA . SER A 1 373 ? 21.559 3.953 -9.316 1.00 79.50 373 SER A CA 1
ATOM 3040 C C . SER A 1 373 ? 22.794 3.097 -9.634 1.00 79.50 373 SER A C 1
ATOM 3042 O O . SER A 1 373 ? 23.908 3.475 -9.284 1.00 79.50 373 SER A O 1
ATOM 3044 N N . SER A 1 374 ? 22.600 1.958 -10.311 1.00 80.94 374 SER A N 1
ATOM 3045 C CA . SER A 1 374 ? 23.666 1.070 -10.784 1.00 80.94 374 SER A CA 1
ATOM 3046 C C . SER A 1 374 ? 24.033 1.375 -12.234 1.00 80.94 374 SER A C 1
ATOM 3048 O O . SER A 1 374 ? 23.162 1.447 -13.099 1.00 80.94 374 SER A O 1
ATOM 3050 N N . VAL A 1 375 ? 25.332 1.517 -12.496 1.00 74.44 375 VAL A N 1
ATOM 3051 C CA . VAL A 1 375 ? 25.887 1.733 -13.842 1.00 74.44 375 VAL A CA 1
ATOM 3052 C C . VAL A 1 375 ? 26.185 0.407 -14.550 1.00 74.44 375 VAL A C 1
ATOM 3054 O O . VAL A 1 375 ? 26.030 0.338 -15.767 1.00 74.44 375 VAL A O 1
ATOM 3057 N N . ASP A 1 376 ? 26.551 -0.630 -13.791 1.00 75.12 376 ASP A N 1
ATOM 3058 C CA . ASP A 1 376 ? 26.980 -1.939 -14.311 1.00 75.12 376 ASP A CA 1
ATOM 3059 C C . ASP A 1 376 ? 25.794 -2.863 -14.643 1.00 75.12 376 ASP A C 1
ATOM 3061 O O . ASP A 1 376 ? 25.941 -3.851 -15.358 1.00 75.12 376 ASP A O 1
ATOM 3065 N N . ASN A 1 377 ? 24.603 -2.552 -14.120 1.00 79.44 377 ASN A N 1
ATOM 3066 C CA . ASN A 1 377 ? 23.345 -3.198 -14.496 1.00 79.44 377 ASN A CA 1
ATOM 3067 C C . ASN A 1 377 ? 22.182 -2.198 -14.330 1.00 79.44 377 ASN A C 1
ATOM 3069 O O . ASN A 1 377 ? 21.439 -2.268 -13.347 1.00 79.44 377 ASN A O 1
ATOM 3073 N N . PRO A 1 378 ? 22.054 -1.203 -15.227 1.00 85.62 378 PRO A N 1
ATOM 3074 C CA . PRO A 1 378 ? 21.077 -0.144 -15.080 1.00 85.62 378 PRO A CA 1
ATOM 3075 C C . PRO A 1 378 ? 19.679 -0.656 -15.421 1.00 85.62 378 PRO A C 1
ATOM 3077 O O . PRO A 1 378 ? 19.426 -1.171 -16.515 1.00 85.62 378 PRO A O 1
ATOM 3080 N N . GLY A 1 379 ? 18.751 -0.432 -14.501 1.00 91.94 379 GLY A N 1
ATOM 3081 C CA . GLY A 1 379 ? 17.325 -0.541 -14.749 1.00 91.94 379 GLY A CA 1
ATOM 3082 C C . GLY A 1 379 ? 16.503 -0.528 -13.469 1.00 91.94 379 GLY A C 1
ATOM 3083 O O . GLY A 1 379 ? 17.033 -0.352 -12.371 1.00 91.94 379 GLY A O 1
ATOM 3084 N N . VAL A 1 380 ? 15.196 -0.693 -13.634 1.00 94.56 380 VAL A N 1
ATOM 3085 C CA . VAL A 1 380 ? 14.224 -0.781 -12.541 1.00 94.56 380 VAL A CA 1
ATOM 3086 C C . VAL A 1 380 ? 13.598 -2.168 -12.577 1.00 94.56 380 VAL A C 1
ATOM 3088 O O . VAL A 1 380 ? 13.083 -2.584 -13.612 1.00 94.56 380 VAL A O 1
ATOM 3091 N N . LEU A 1 381 ? 13.649 -2.897 -11.463 1.00 94.12 381 LEU A N 1
ATOM 3092 C CA . LEU A 1 381 ? 13.044 -4.226 -11.378 1.00 94.12 381 LEU A CA 1
ATOM 3093 C C . LEU A 1 381 ? 11.521 -4.133 -11.529 1.00 94.12 381 LEU A C 1
ATOM 3095 O O . LEU A 1 381 ? 10.866 -3.332 -10.860 1.00 94.12 381 LEU A O 1
ATOM 3099 N N . VAL A 1 382 ? 10.951 -4.977 -12.387 1.00 94.38 382 VAL A N 1
ATOM 3100 C CA . VAL A 1 382 ? 9.497 -5.102 -12.563 1.00 94.38 382 VAL A CA 1
ATOM 3101 C C . VAL A 1 382 ? 8.834 -5.586 -11.280 1.00 94.38 382 VAL A C 1
ATOM 3103 O O . VAL A 1 382 ? 7.837 -5.010 -10.857 1.00 94.38 382 VAL A O 1
ATOM 3106 N N . ASP A 1 383 ? 9.445 -6.564 -10.611 1.00 92.88 383 ASP A N 1
ATOM 3107 C CA . ASP A 1 383 ? 8.930 -7.158 -9.370 1.00 92.88 383 ASP A CA 1
ATOM 3108 C C . ASP A 1 383 ? 8.986 -6.185 -8.162 1.00 92.88 383 ASP A C 1
ATOM 3110 O O . ASP A 1 383 ? 8.445 -6.481 -7.103 1.00 92.88 383 ASP A O 1
ATOM 3114 N N . ALA A 1 384 ? 9.599 -4.999 -8.302 1.00 93.38 384 ALA A N 1
ATOM 3115 C CA . ALA A 1 384 ? 9.499 -3.922 -7.307 1.00 93.38 384 ALA A CA 1
ATOM 3116 C C . ALA A 1 384 ? 8.208 -3.081 -7.453 1.00 93.38 384 ALA A C 1
ATOM 3118 O O . ALA A 1 384 ? 7.957 -2.171 -6.654 1.00 93.38 384 ALA A O 1
ATOM 3119 N N . GLY A 1 385 ? 7.411 -3.359 -8.487 1.00 94.19 385 GLY A N 1
ATOM 3120 C CA . GLY A 1 385 ? 6.135 -2.731 -8.818 1.00 94.19 385 GLY A CA 1
ATOM 3121 C C . GLY A 1 385 ? 4.991 -3.743 -8.880 1.00 94.19 385 GLY A C 1
ATOM 3122 O O . GLY A 1 385 ? 5.168 -4.941 -8.682 1.00 94.19 385 GLY A O 1
ATOM 3123 N N . MET A 1 386 ? 3.796 -3.252 -9.197 1.00 95.06 386 MET A N 1
ATOM 3124 C CA . MET A 1 386 ? 2.643 -4.082 -9.536 1.00 95.06 386 MET A CA 1
ATOM 3125 C C . MET A 1 386 ? 2.528 -4.228 -11.051 1.00 95.06 386 MET A C 1
ATOM 3127 O O . MET A 1 386 ? 2.542 -3.233 -11.777 1.00 95.06 386 MET A O 1
ATOM 3131 N N . VAL A 1 387 ? 2.365 -5.464 -11.518 1.00 93.88 387 VAL A N 1
ATOM 3132 C CA . VAL A 1 387 ? 2.121 -5.780 -12.928 1.00 93.88 387 VAL A CA 1
ATOM 3133 C C . VAL A 1 387 ? 0.622 -5.863 -13.179 1.00 93.88 387 VAL A C 1
ATOM 3135 O O . VAL A 1 387 ? -0.091 -6.571 -12.469 1.00 93.88 387 VAL A O 1
ATOM 3138 N N . PHE A 1 388 ? 0.154 -5.173 -14.212 1.00 94.00 388 PHE A N 1
ATOM 3139 C CA . PHE A 1 388 ? -1.222 -5.242 -14.677 1.00 94.00 388 PHE A CA 1
ATOM 3140 C C . PHE A 1 388 ? -1.260 -5.930 -16.032 1.00 94.00 388 PHE A C 1
ATOM 3142 O O . PHE A 1 388 ? -0.530 -5.560 -16.954 1.00 94.00 388 PHE A O 1
ATOM 3149 N N . LEU A 1 389 ? -2.120 -6.940 -16.116 1.00 91.31 389 LEU A N 1
ATOM 3150 C CA . LEU A 1 389 ? -2.400 -7.705 -17.321 1.00 91.31 389 LEU A CA 1
ATOM 3151 C C . LEU A 1 389 ? -3.888 -7.554 -17.665 1.00 91.31 389 LEU A C 1
ATOM 3153 O O . LEU A 1 389 ? -4.711 -7.418 -16.752 1.00 91.31 389 LEU A O 1
ATOM 3157 N N . PRO A 1 390 ? -4.255 -7.598 -18.953 1.00 89.69 390 PRO A N 1
ATOM 3158 C CA . PRO A 1 390 ? -5.651 -7.581 -19.366 1.00 89.69 390 PRO A CA 1
ATOM 3159 C C . PRO A 1 390 ? -6.379 -8.839 -18.866 1.00 89.69 390 PRO A C 1
ATOM 3161 O O . PRO A 1 390 ? -5.923 -9.960 -19.074 1.00 89.69 390 PRO A O 1
ATOM 3164 N N . GLU A 1 391 ? -7.529 -8.663 -18.209 1.00 89.00 391 GLU A N 1
ATOM 3165 C CA . GLU A 1 391 ? -8.271 -9.772 -17.583 1.00 89.00 391 GLU A CA 1
ATOM 3166 C C . GLU A 1 391 ? -8.969 -10.684 -18.607 1.00 89.00 391 GLU A C 1
ATOM 3168 O O . GLU A 1 391 ? -9.057 -11.895 -18.415 1.00 89.00 391 GLU A O 1
ATOM 3173 N N . THR A 1 392 ? -9.501 -10.105 -19.687 1.00 88.31 392 THR A N 1
ATOM 3174 C CA . THR A 1 392 ? -10.459 -10.787 -20.582 1.00 88.31 392 THR A CA 1
ATOM 3175 C C . THR A 1 392 ? -10.018 -10.859 -22.038 1.00 88.31 392 THR A C 1
ATOM 3177 O O . THR A 1 392 ? -10.710 -11.466 -22.858 1.00 88.31 392 THR A O 1
ATOM 3180 N N . THR A 1 393 ? -8.873 -10.271 -22.380 1.00 88.12 393 THR A N 1
ATOM 3181 C CA . THR A 1 393 ? -8.416 -10.221 -23.767 1.00 88.12 393 THR A CA 1
ATOM 3182 C C . THR A 1 393 ? -7.830 -11.558 -24.178 1.00 88.12 393 THR A C 1
ATOM 3184 O O . THR A 1 393 ? -6.846 -12.035 -23.618 1.00 88.12 393 THR A O 1
ATOM 3187 N N . LEU A 1 394 ? -8.466 -12.178 -25.168 1.00 86.94 394 LEU A N 1
ATOM 3188 C CA . LEU A 1 394 ? -7.969 -13.403 -25.769 1.00 86.94 394 LEU A CA 1
ATOM 3189 C C . LEU A 1 394 ? -6.738 -13.079 -26.609 1.00 86.94 394 LEU A C 1
ATOM 3191 O O . LEU A 1 394 ? -6.789 -12.220 -27.488 1.00 86.94 394 LEU A O 1
ATOM 3195 N N . VAL A 1 395 ? -5.658 -13.802 -26.342 1.00 88.94 395 VAL A N 1
ATOM 3196 C CA . VAL A 1 395 ? -4.390 -13.654 -27.047 1.00 88.94 395 VAL A CA 1
ATOM 3197 C C . VAL A 1 395 ? -3.943 -14.985 -27.624 1.00 88.94 395 VAL A C 1
ATOM 3199 O O . VAL A 1 395 ? -4.250 -16.058 -27.099 1.00 88.94 395 VAL A O 1
ATOM 3202 N N . ASP A 1 396 ? -3.198 -14.904 -28.713 1.00 88.00 396 ASP A N 1
ATOM 3203 C CA . ASP A 1 396 ? -2.414 -16.006 -29.228 1.00 88.00 396 ASP A CA 1
ATOM 3204 C C . ASP A 1 396 ? -1.338 -16.395 -28.189 1.00 88.00 396 ASP A C 1
ATOM 3206 O O . ASP A 1 396 ? -0.583 -15.533 -27.731 1.00 88.00 396 ASP A O 1
ATOM 3210 N N . PRO A 1 397 ? -1.258 -17.673 -27.777 1.00 85.31 397 PRO A N 1
ATOM 3211 C CA . PRO A 1 397 ? -0.382 -18.098 -26.687 1.00 85.31 397 PRO A CA 1
ATOM 3212 C C . PRO A 1 397 ? 1.110 -18.087 -27.047 1.00 85.31 397 PRO A C 1
ATOM 3214 O O . PRO A 1 397 ? 1.937 -18.146 -26.142 1.00 85.31 397 PRO A O 1
ATOM 3217 N N . GLU A 1 398 ? 1.468 -18.045 -28.335 1.00 86.31 398 GLU A N 1
ATOM 3218 C CA . GLU A 1 398 ? 2.864 -17.965 -28.782 1.00 86.31 398 GLU A CA 1
ATOM 3219 C C . GLU A 1 398 ? 3.364 -16.517 -28.751 1.00 86.31 398 GLU A C 1
ATOM 3221 O O . GLU A 1 398 ? 4.501 -16.247 -28.372 1.00 86.31 398 GLU A O 1
ATOM 3226 N N . THR A 1 399 ? 2.512 -15.577 -29.151 1.00 87.31 399 THR A N 1
ATOM 3227 C CA . THR A 1 399 ? 2.907 -14.184 -29.400 1.00 87.31 399 THR A CA 1
ATOM 3228 C C . THR A 1 399 ? 2.410 -13.200 -28.346 1.00 87.31 399 THR A C 1
ATOM 3230 O O . THR A 1 399 ? 2.890 -12.067 -28.289 1.00 87.31 399 THR A O 1
ATOM 3233 N N . GLY A 1 400 ? 1.421 -13.587 -27.539 1.00 88.81 400 GLY A N 1
ATOM 3234 C CA . GLY A 1 400 ? 0.725 -12.690 -26.616 1.00 88.81 400 GLY A CA 1
ATOM 3235 C C . GLY A 1 400 ? -0.077 -11.585 -27.315 1.00 88.81 400 GLY A C 1
ATOM 3236 O O . GLY A 1 400 ? -0.497 -10.638 -26.656 1.00 88.81 400 GLY A O 1
ATOM 3237 N N . SER A 1 401 ? -0.274 -11.678 -28.635 1.00 90.81 401 SER A N 1
ATOM 3238 C CA . SER A 1 401 ? -1.039 -10.721 -29.439 1.00 90.81 401 SER A CA 1
ATOM 3239 C C . SER A 1 401 ? -2.497 -11.146 -29.548 1.00 90.81 401 SER A C 1
ATOM 3241 O O . SER A 1 401 ? -2.793 -12.328 -29.711 1.00 90.81 401 SER A O 1
ATOM 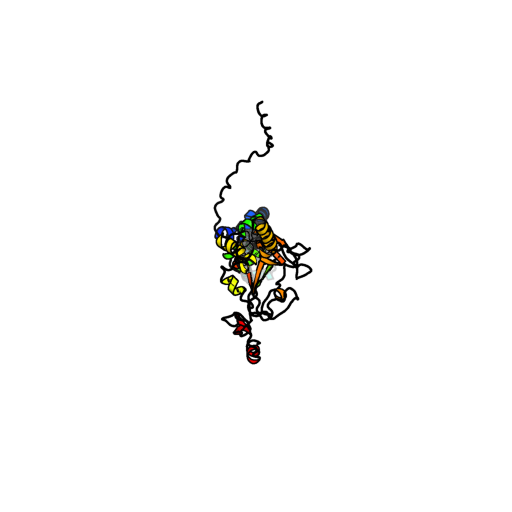3243 N N . LYS A 1 402 ? -3.427 -10.190 -29.533 1.00 89.81 402 LYS A N 1
ATOM 3244 C CA . LYS A 1 402 ? -4.842 -10.448 -29.851 1.00 89.81 402 LYS A CA 1
ATOM 3245 C C . LYS A 1 402 ? -5.091 -10.663 -31.350 1.00 89.81 402 LYS A C 1
ATOM 3247 O O . LYS A 1 402 ? -6.196 -11.029 -31.749 1.00 89.81 402 LYS A O 1
ATOM 3252 N N . TYR A 1 403 ? -4.091 -10.389 -32.187 1.00 88.00 403 TYR A N 1
ATOM 3253 C CA . TYR A 1 403 ? -4.152 -10.568 -33.629 1.00 88.00 403 TYR A CA 1
ATOM 3254 C C . TYR A 1 403 ? -3.366 -11.800 -34.054 1.00 88.00 403 TYR A C 1
ATOM 3256 O O . TYR A 1 403 ? -2.242 -12.048 -33.622 1.00 88.00 403 TYR A O 1
ATOM 3264 N N . THR A 1 404 ? -3.927 -12.546 -34.994 1.00 86.12 404 THR A N 1
ATOM 3265 C CA . THR A 1 404 ? -3.191 -13.634 -35.626 1.00 86.12 404 THR A CA 1
ATOM 3266 C C . THR A 1 404 ? -2.189 -13.092 -36.628 1.00 86.12 404 THR A C 1
ATOM 3268 O O . THR A 1 404 ? -2.436 -12.115 -37.340 1.00 86.12 404 THR A O 1
ATOM 3271 N N . SER A 1 405 ? -1.032 -13.740 -36.666 1.00 88.81 405 SER A N 1
ATOM 3272 C CA . SER A 1 405 ? 0.109 -13.291 -37.441 1.00 88.81 405 SER A CA 1
ATOM 3273 C C . SER A 1 405 ? 0.907 -14.446 -38.011 1.00 88.81 405 SER A C 1
ATOM 3275 O O . SER A 1 405 ? 0.826 -15.576 -37.537 1.00 88.81 405 SER A O 1
ATOM 3277 N N . GLU A 1 406 ? 1.717 -14.134 -39.012 1.00 89.75 406 GLU A N 1
ATOM 3278 C CA . GLU A 1 406 ? 2.699 -15.052 -39.571 1.00 89.75 406 GLU A CA 1
ATOM 3279 C C . GLU A 1 406 ? 4.029 -14.341 -39.807 1.00 89.75 406 GLU A C 1
ATOM 3281 O O . GLU A 1 406 ? 4.093 -13.114 -39.927 1.00 89.75 406 GLU A O 1
ATOM 3286 N N . MET A 1 407 ? 5.105 -15.119 -39.874 1.00 90.69 407 MET A N 1
ATOM 3287 C CA . MET A 1 407 ? 6.408 -14.609 -40.281 1.00 90.69 407 MET A CA 1
ATOM 3288 C C . MET A 1 407 ? 6.431 -14.450 -41.802 1.00 90.69 407 MET A C 1
ATOM 3290 O O . MET A 1 407 ? 6.163 -15.401 -42.538 1.00 90.69 407 MET A O 1
ATOM 3294 N N . ARG A 1 408 ? 6.779 -13.255 -42.284 1.00 88.94 408 ARG A N 1
ATOM 3295 C CA . ARG A 1 408 ? 7.061 -12.990 -43.698 1.00 88.94 408 ARG A CA 1
ATOM 3296 C C . ARG A 1 408 ? 8.398 -12.289 -43.842 1.00 88.94 408 ARG A C 1
ATOM 3298 O O . ARG A 1 408 ? 8.752 -11.423 -43.049 1.00 88.94 408 ARG A O 1
ATOM 3305 N N . THR A 1 409 ? 9.120 -12.610 -44.906 1.00 87.75 409 THR A N 1
ATOM 3306 C CA . THR A 1 409 ? 10.282 -11.819 -45.306 1.00 87.75 409 THR A CA 1
ATOM 3307 C C . THR A 1 409 ? 9.799 -10.551 -46.007 1.00 87.75 409 THR A C 1
ATOM 3309 O O . THR A 1 409 ? 9.210 -10.623 -47.088 1.00 87.75 409 THR A O 1
ATOM 3312 N N . ALA A 1 410 ? 10.048 -9.393 -45.403 1.00 75.88 410 ALA A N 1
ATOM 3313 C CA . ALA A 1 410 ? 9.783 -8.078 -45.973 1.00 75.88 410 ALA A CA 1
ATOM 3314 C C . ALA A 1 410 ? 11.084 -7.269 -45.950 1.00 75.88 410 ALA A C 1
ATOM 3316 O O . ALA A 1 410 ? 11.760 -7.210 -44.930 1.00 75.88 410 ALA A O 1
ATOM 3317 N N . GLU A 1 411 ? 11.459 -6.680 -47.087 1.00 76.25 411 GLU A N 1
ATOM 3318 C CA . GLU A 1 411 ? 12.665 -5.836 -47.205 1.00 76.25 411 GLU A CA 1
ATOM 3319 C C . GLU A 1 411 ? 13.987 -6.531 -46.808 1.00 76.25 411 GLU A C 1
ATOM 3321 O O . GLU A 1 411 ? 14.966 -5.877 -46.471 1.00 76.25 411 GLU A O 1
ATOM 3326 N N . GLY A 1 412 ? 14.044 -7.865 -46.898 1.00 80.12 412 GLY A N 1
ATOM 3327 C CA . GLY A 1 412 ? 15.233 -8.654 -46.544 1.00 80.12 412 GLY A CA 1
ATOM 3328 C C . GLY A 1 412 ? 15.317 -9.057 -45.069 1.00 80.12 412 GLY A C 1
ATOM 3329 O O . GLY A 1 412 ? 16.253 -9.759 -44.698 1.00 80.12 412 GLY A O 1
ATOM 3330 N N . GLU A 1 413 ? 14.326 -8.686 -44.258 1.00 83.06 413 GLU A N 1
ATOM 3331 C CA . GLU A 1 413 ? 14.213 -9.056 -42.847 1.00 83.06 413 GLU A CA 1
ATOM 3332 C C . GLU A 1 413 ? 12.974 -9.933 -42.623 1.00 83.06 413 GLU A C 1
ATOM 3334 O O . GLU A 1 413 ? 11.923 -9.728 -43.236 1.00 83.06 413 GLU A O 1
ATOM 3339 N N . GLU A 1 414 ? 13.075 -10.927 -41.742 1.00 87.69 414 GLU A N 1
ATOM 3340 C CA . GLU A 1 414 ? 11.900 -11.668 -41.281 1.00 87.69 414 GLU A CA 1
ATOM 3341 C C . GLU A 1 414 ? 11.120 -10.811 -40.281 1.00 87.69 414 GLU A C 1
ATOM 3343 O O . GLU A 1 414 ? 11.609 -10.497 -39.197 1.00 87.69 414 GLU A O 1
ATOM 3348 N N . LYS A 1 415 ? 9.897 -10.425 -40.649 1.00 88.06 415 LYS A N 1
ATOM 3349 C CA . LYS A 1 415 ? 8.994 -9.626 -39.817 1.00 88.06 415 LYS A CA 1
ATOM 3350 C C . LYS A 1 415 ? 7.686 -10.376 -39.605 1.00 88.06 415 LYS A C 1
ATOM 3352 O O . LYS A 1 415 ? 7.172 -11.041 -40.506 1.00 88.06 415 LYS A O 1
ATOM 3357 N N . ARG A 1 416 ? 7.133 -10.257 -38.402 1.00 89.31 416 ARG A N 1
ATOM 3358 C CA . ARG A 1 416 ? 5.808 -10.787 -38.075 1.00 89.31 416 ARG A CA 1
ATOM 3359 C C . ARG A 1 416 ? 4.753 -9.813 -38.590 1.00 89.31 416 ARG A C 1
ATOM 3361 O O . ARG A 1 416 ? 4.772 -8.642 -38.223 1.00 89.31 416 ARG A O 1
ATOM 3368 N N . VAL A 1 417 ? 3.853 -10.288 -39.444 1.00 87.75 417 VAL A N 1
ATOM 3369 C CA . VAL A 1 417 ? 2.796 -9.474 -40.060 1.00 87.75 417 VAL A CA 1
ATOM 3370 C C . VAL A 1 417 ? 1.422 -9.981 -39.652 1.00 87.75 417 VAL A C 1
ATOM 3372 O O . VAL A 1 417 ? 1.216 -11.185 -39.496 1.00 87.75 417 VAL A O 1
ATOM 3375 N N . MET A 1 418 ? 0.482 -9.056 -39.476 1.00 86.31 418 MET A N 1
ATOM 3376 C CA . MET A 1 418 ? -0.906 -9.382 -39.167 1.00 86.31 418 MET A CA 1
ATOM 3377 C C . MET A 1 418 ? -1.560 -10.085 -40.362 1.00 86.31 418 MET A C 1
ATOM 3379 O O . MET A 1 418 ? -1.407 -9.650 -41.505 1.00 86.31 418 MET A O 1
ATOM 3383 N N . ILE A 1 419 ? -2.298 -11.164 -40.104 1.00 82.88 419 ILE A N 1
ATOM 3384 C CA . ILE A 1 419 ? -3.135 -11.801 -41.122 1.00 82.88 419 ILE A CA 1
ATOM 3385 C C . ILE A 1 419 ? -4.471 -11.054 -41.153 1.00 82.88 419 ILE A C 1
ATOM 3387 O O . ILE A 1 419 ? -5.260 -11.140 -40.213 1.00 82.88 419 ILE A O 1
ATOM 3391 N N . GLU A 1 420 ? -4.732 -10.315 -42.231 1.00 66.38 420 GLU A N 1
ATOM 3392 C CA . GLU A 1 420 ? -6.040 -9.703 -42.487 1.00 66.38 420 GLU A CA 1
ATOM 3393 C C . GLU A 1 420 ? -7.064 -10.800 -42.834 1.00 66.38 420 GLU A C 1
ATOM 3395 O O . GLU A 1 420 ? -7.268 -11.129 -44.000 1.00 66.38 420 GLU A O 1
ATOM 3400 N N . ASP A 1 421 ? -7.690 -11.413 -41.825 1.00 56.41 421 ASP A N 1
ATOM 3401 C CA . ASP A 1 421 ? -8.799 -12.353 -42.032 1.00 56.41 421 ASP A CA 1
ATOM 3402 C C . ASP A 1 421 ? -10.017 -11.962 -41.181 1.00 56.41 421 ASP A C 1
ATOM 3404 O O . ASP A 1 421 ? -10.064 -12.158 -39.961 1.00 56.41 421 ASP A O 1
ATOM 3408 N N . GLU A 1 422 ? -11.034 -11.413 -41.852 1.00 53.69 422 GLU A N 1
ATOM 3409 C CA . GLU A 1 422 ? -12.304 -10.970 -41.261 1.00 53.69 422 GLU A CA 1
ATOM 3410 C C . GLU A 1 422 ? -12.998 -12.077 -40.446 1.00 53.69 422 GLU A C 1
ATOM 3412 O O . GLU A 1 422 ? -13.673 -11.790 -39.453 1.00 53.69 422 GLU A O 1
ATOM 3417 N N . LYS A 1 423 ? -12.812 -13.355 -40.811 1.00 49.31 423 LYS A N 1
ATOM 3418 C CA . LYS A 1 423 ? -13.404 -14.483 -40.073 1.00 49.31 423 LYS A CA 1
ATOM 3419 C C . LYS A 1 423 ? -12.738 -14.711 -38.725 1.00 49.31 423 LYS A C 1
ATOM 3421 O O . LYS A 1 423 ? -13.411 -15.123 -37.782 1.00 49.31 423 LYS A O 1
ATOM 3426 N N . LEU A 1 424 ? -11.444 -14.440 -38.611 1.00 49.19 424 LEU A N 1
ATOM 3427 C CA . LEU A 1 424 ? -10.700 -14.680 -37.383 1.00 49.19 424 LEU A CA 1
ATOM 3428 C C . LEU A 1 424 ? -10.894 -13.539 -36.377 1.00 49.19 424 LEU A C 1
ATOM 3430 O O . LEU A 1 424 ? -11.104 -13.797 -35.196 1.00 49.19 424 LEU A O 1
ATOM 3434 N N . ILE A 1 425 ? -10.969 -12.294 -36.863 1.00 50.56 425 ILE A N 1
ATOM 3435 C CA . ILE A 1 425 ? -11.364 -11.119 -36.064 1.00 50.56 425 ILE A CA 1
ATOM 3436 C C . ILE A 1 425 ? -12.725 -11.365 -35.387 1.00 50.56 425 ILE A C 1
ATOM 3438 O O . ILE A 1 425 ? -12.903 -11.054 -34.211 1.00 50.56 425 ILE A O 1
ATOM 3442 N N . SER A 1 426 ? -13.666 -12.014 -36.083 1.00 52.19 426 SER A N 1
ATOM 3443 C CA . SER A 1 426 ? -14.973 -12.378 -35.516 1.00 52.19 426 SER A CA 1
ATOM 3444 C C . SER A 1 426 ? -14.943 -13.510 -34.473 1.00 52.19 426 SER A C 1
ATOM 3446 O O . SER A 1 426 ? -15.916 -13.681 -33.743 1.00 52.19 426 SER A O 1
ATOM 3448 N N . ALA A 1 427 ? -13.849 -14.275 -34.372 1.00 54.78 427 ALA A N 1
ATOM 3449 C CA . ALA A 1 427 ? -13.695 -15.353 -33.391 1.00 54.78 427 ALA A CA 1
ATOM 3450 C C . ALA A 1 427 ? -13.146 -14.869 -32.034 1.00 54.78 427 ALA A C 1
ATOM 3452 O O . ALA A 1 427 ? -13.396 -15.516 -31.016 1.00 54.78 427 ALA A O 1
ATOM 3453 N N . PHE A 1 428 ? -12.431 -13.737 -32.016 1.00 49.56 428 PHE A N 1
ATOM 3454 C CA . PHE A 1 428 ? -11.828 -13.148 -30.811 1.00 49.56 428 PHE A CA 1
ATOM 3455 C C . PHE A 1 428 ? -12.665 -12.025 -30.180 1.00 49.56 428 PHE A C 1
ATOM 3457 O O . PHE A 1 428 ? -12.447 -11.676 -29.023 1.00 49.56 428 PHE A O 1
ATOM 3464 N N . VAL A 1 429 ? -13.653 -11.492 -30.903 1.00 47.78 429 VAL A N 1
ATOM 3465 C CA . VAL A 1 429 ? -14.655 -10.563 -30.365 1.00 47.78 429 VAL A CA 1
ATOM 3466 C C . VAL A 1 429 ? -15.872 -11.373 -29.909 1.00 47.78 429 VAL A C 1
ATOM 3468 O O . VAL A 1 429 ? -16.684 -11.790 -30.735 1.00 47.78 429 VAL A O 1
ATOM 3471 N N . LYS A 1 430 ? -15.995 -11.616 -28.600 1.00 41.97 430 LYS A N 1
ATOM 3472 C CA . LYS A 1 430 ? -17.235 -12.086 -27.965 1.00 41.97 430 LYS A CA 1
ATOM 3473 C C . LYS A 1 430 ? -17.851 -10.996 -27.110 1.00 41.97 430 LYS A C 1
ATOM 3475 O O . LYS A 1 430 ? -17.090 -10.383 -26.333 1.00 41.97 430 LYS A O 1
#

Foldseek 3Di:
DDDDDDDPDDDDPPPPDDPPPDPPPDPDDDLVRLLCCLAPLVNLCVPPPVPLVVVLVVLLVVLVVLLVVLVVVLVVLVVVLVVLVVVLVVLVVVLVVLVVVLVVVCPDPVNVVCVVVVHDDPVNVVSVVVSVVSVVVSVVSVVVNVVSVVVSVVSVVVSVVRDDSVVSVVVSSVVSLQAADDLVSLLVNLDLVSLLPDDPVSNVSSCSNADVKKWKDWFAAAAADADDDPVLRPRHQAGDHGCVVCVVVQQFQFFQCCPPLVQFQVDPVSVCSSCVPPLVPDPDDVSSVVRVCCVQADDPDPDGRNLRRQFRKIFAPDDVCNRHYGDVLFIKMWMARPSSQVSQWDKAFFDDDTDNPDADPDRVRRIITTHAPDSRGTGDHRSSTDMDGRDQQDADPVRSYSFDWDWDQDPNDTGIGGDPDPVSNVVRPD